Protein AF-A0AAW0C1F7-F1 (afdb_monomer_lite)

Radius of gyration: 27.05 Å; chains: 1; bounding box: 87×42×70 Å

Organism: NCBI:txid2862362

Sequence (459 aa):
MSYSDEPERSELLVVRGTEPFNAEPSAAALVEFNQTPESLLYCRNHSVVRQYPEESYVLTVKCDDSTVLEISASELRAKFAKAEVVAVLQCAGNRRREMGALKPVNGVSWADGVVGNCKWGGVLLCDLLKSSGVSTNDYAQVCFSSNATLCEDDTYYGASIPMNKAMLREEQVLLAYEMNDEMLSADHGGPLRVVVPGYLGARWVKWVDTIILSSAESPNYYQQRDYKVLPPEVDSKAKALPLWSKYPSMTELPLNSVVASVTPILSSESSLCSIHVKGYALPGRASQGNVSAVEVSLDDGAQWIPAEITYQEGRWSWTLWEVSIDDVPLSGTVYARAKDDKGGMQPKEGKWNLRGVAFDAWVRRVLCELNGLPIVFVAPRRMAIARLFHYAFDAVLISTVAAGVRRSSGFTPNSEAISDPTIRSIADRYLGVGESIFDMIQATAVNSTYFKRDTKGPR

Foldseek 3Di:
DDQPPADDAAPQWDFQDVAVTWTFHFQLVQLVDLFGDPNHATFDAQFHFDADDQQPQWAFEAAAPHTLDIDGNVRQVVPADKDKDWFKAAALQACLLVLCVVPNADDRNHYRGNMGTWIFIAHQLLVVVVVSVDDLPVFQKKKWWACVGQGPQGNTQIWIDTSVCSNDVVQVWGFTQDIRNHGDDRSRAPRTWIDGFQWHNSNTGHVTRYIYGHNDIDPDCCQQPHQFFDAPVQADPVSSVVCSNVTHHGTGFAKAKEFRDWAWQDDPPDQWTKIKTKIKIAHTHLVQFAFPWKWKDQPLPPDTDTWDFPDDDPGRGITITMDIGTRHGQWTKMWMKTATPNRDIFACDFHRGRNSGRGHHTYIDISDDPPDDDDDNPDPDPPPPVVVVVVVVVLLVVLLVQLVCCVVPVDHPDLVVPPDPVVSVVVVVSNVSSNVVNVVVVVCQVVDPVHDDDPPDDD

pLDDT: mean 91.0, std 13.78, range [26.59, 98.94]

Secondary structure (DSSP, 8-state):
---TTPPP--TTSEEEEETTEEEE--HHHHTT-SS--GGGSPEE-SS------TTT-EEEEEETTEEEEEEEHHHHHHHS-EEEEEEEEE-TTTTHHHHHTTS--SS----S--EEEEEEEEEEHHHHHHHTT--GGG-SEEEEEE-SS--SSSSSEEEEEEHHHHH-GGG--EEEEEETTEEPPTTTTTT-EEE-TTS-GGGS-BS--EEEEESS---SHHHHTSS----TT--SHHHHTTTGGGSPPP-S---EEEEEEEEEEE-TT-SEEEEEEEEEEE--SGGG-SEEEEEEESSTTSS-EEPEEEEE-TTTS-EEEEEEEEEEESSEEEEEEEEETTS-B--SSPPP-TT-----SPEEEEE---SSS--------TT-HHHHHHHHHHHHHHHHHHHHHHHHHS----GGG---HHHHHHHHHHHHHHHHHHHHHHHHHHT-TT----TT---

Structure (mmCIF, N/CA/C/O backbone):
data_AF-A0AAW0C1F7-F1
#
_entry.id   AF-A0AAW0C1F7-F1
#
loop_
_atom_site.group_PDB
_atom_site.id
_atom_site.type_symbol
_atom_site.label_atom_id
_atom_site.label_alt_id
_atom_site.label_comp_id
_atom_site.label_asym_id
_atom_site.label_entity_id
_atom_site.label_seq_id
_atom_site.pdbx_PDB_ins_code
_atom_site.Cartn_x
_atom_site.Cartn_y
_atom_site.Cartn_z
_atom_site.occupancy
_atom_site.B_iso_or_equiv
_atom_site.auth_seq_id
_atom_site.auth_comp_id
_atom_site.auth_asym_id
_atom_site.auth_atom_id
_atom_site.pdbx_PDB_model_num
ATOM 1 N N . MET A 1 1 ? -5.022 24.206 10.368 1.00 76.81 1 MET A N 1
ATOM 2 C CA . MET A 1 1 ? -4.188 23.096 10.877 1.00 76.81 1 MET A CA 1
ATOM 3 C C . MET A 1 1 ? -2.747 23.569 10.807 1.00 76.81 1 MET A C 1
ATOM 5 O O . MET A 1 1 ? -2.408 24.141 9.782 1.00 76.81 1 MET A O 1
ATOM 9 N N . SER A 1 2 ? -1.950 23.439 11.872 1.00 87.38 2 SER A N 1
ATOM 10 C CA . SER A 1 2 ? -0.507 23.742 11.804 1.00 87.38 2 SER A CA 1
ATOM 11 C C . SER A 1 2 ? 0.267 22.472 11.460 1.00 87.38 2 SER A C 1
ATOM 13 O O . SER A 1 2 ? -0.018 21.442 12.074 1.00 87.38 2 SER A O 1
ATOM 15 N N . TYR A 1 3 ? 1.238 22.570 10.550 1.00 92.75 3 TYR A N 1
ATOM 16 C CA . TYR A 1 3 ? 2.165 21.499 10.149 1.00 92.75 3 TYR A CA 1
ATOM 17 C C . TYR A 1 3 ? 3.579 21.675 10.746 1.00 92.75 3 TYR A C 1
ATOM 19 O O . TYR A 1 3 ? 4.501 20.957 10.386 1.00 92.75 3 TYR A O 1
ATOM 27 N N . SER A 1 4 ? 3.762 22.620 11.678 1.00 89.75 4 SER A N 1
ATOM 28 C CA . SER A 1 4 ? 5.075 22.972 12.250 1.00 89.75 4 SER A CA 1
ATOM 29 C C . SER A 1 4 ? 5.765 21.860 13.044 1.00 89.75 4 SER A C 1
ATOM 31 O O . SER A 1 4 ? 6.985 21.878 13.155 1.00 89.75 4 SER A O 1
ATOM 33 N N . ASP A 1 5 ? 4.996 20.923 13.603 1.00 89.31 5 ASP A N 1
ATOM 34 C CA . ASP A 1 5 ? 5.495 19.898 14.535 1.00 89.31 5 ASP A CA 1
ATOM 35 C C . ASP A 1 5 ? 5.387 18.490 13.934 1.00 89.31 5 ASP A C 1
ATOM 37 O O . ASP A 1 5 ? 5.187 17.503 14.645 1.00 89.31 5 ASP A O 1
ATOM 41 N N . GLU A 1 6 ? 5.422 18.400 12.607 1.00 94.00 6 GLU A N 1
ATOM 42 C CA . GLU A 1 6 ? 5.463 17.111 11.939 1.00 94.00 6 GLU A CA 1
ATOM 43 C C . GLU A 1 6 ? 6.839 16.437 12.095 1.00 94.00 6 GLU A C 1
ATOM 45 O O . GLU A 1 6 ? 7.855 17.129 12.201 1.00 94.00 6 GLU A O 1
ATOM 50 N N . PRO A 1 7 ? 6.898 15.092 12.094 1.00 93.25 7 PRO A N 1
ATOM 51 C CA . PRO A 1 7 ? 8.161 14.371 12.189 1.00 93.25 7 PRO A CA 1
ATOM 52 C C . PRO A 1 7 ? 9.080 14.666 10.996 1.00 93.25 7 PRO A C 1
ATOM 54 O O . PRO A 1 7 ? 8.642 15.096 9.926 1.00 93.25 7 PRO A O 1
ATOM 57 N N . GLU A 1 8 ? 10.369 14.396 11.181 1.00 92.12 8 GLU A N 1
ATOM 58 C CA . GLU A 1 8 ? 11.336 14.334 10.088 1.00 92.12 8 GLU A CA 1
ATOM 59 C C . GLU A 1 8 ? 11.078 13.085 9.231 1.00 92.12 8 GLU A C 1
ATOM 61 O O . GLU A 1 8 ? 10.696 12.035 9.750 1.00 92.12 8 GLU A O 1
ATOM 66 N N . ARG A 1 9 ? 11.268 13.193 7.910 1.00 93.75 9 ARG A N 1
ATOM 67 C CA . ARG A 1 9 ? 11.070 12.085 6.964 1.00 93.75 9 ARG A CA 1
ATOM 68 C C . ARG A 1 9 ? 12.336 11.816 6.185 1.00 93.75 9 ARG A C 1
ATOM 70 O O . ARG A 1 9 ? 13.164 12.702 6.003 1.00 93.75 9 ARG A O 1
ATOM 77 N N . SER A 1 10 ? 12.448 10.590 5.685 1.00 94.44 10 SER A N 1
ATOM 78 C CA . SER A 1 10 ? 13.596 10.178 4.891 1.00 94.44 10 SER A CA 1
ATOM 79 C C . SER A 1 10 ? 13.773 11.036 3.636 1.00 94.44 10 SER A C 1
ATOM 81 O O . SER A 1 10 ? 12.843 11.217 2.849 1.00 94.44 10 SER A O 1
ATOM 83 N N . GLU A 1 11 ? 15.010 11.468 3.401 1.00 95.56 11 GLU A N 1
ATOM 84 C CA . GLU A 1 11 ? 15.438 12.137 2.167 1.00 95.56 11 GLU A CA 1
ATOM 85 C C . GLU A 1 11 ? 15.406 11.211 0.936 1.00 95.56 11 GLU A C 1
ATOM 87 O O . GLU A 1 11 ? 15.531 11.673 -0.197 1.00 95.56 11 GLU A O 1
ATOM 92 N N . LEU A 1 12 ? 15.220 9.899 1.136 1.00 95.38 12 LEU A N 1
ATOM 93 C CA . LEU A 1 12 ? 15.084 8.915 0.057 1.00 95.38 12 LEU A CA 1
ATOM 94 C C . LEU A 1 12 ? 13.709 8.972 -0.630 1.00 95.38 12 LEU A C 1
ATOM 96 O O . LEU A 1 12 ? 13.516 8.349 -1.679 1.00 95.38 12 LEU A O 1
ATOM 100 N N . LEU A 1 13 ? 12.751 9.699 -0.049 1.00 97.44 13 LEU A N 1
ATOM 101 C CA . LEU A 1 13 ? 11.408 9.847 -0.591 1.00 97.44 13 LEU A CA 1
ATOM 102 C C . LEU A 1 13 ? 11.311 11.052 -1.534 1.00 97.44 13 LEU A C 1
ATOM 104 O O . LEU A 1 13 ? 11.733 12.168 -1.239 1.00 97.44 13 LEU A O 1
ATOM 108 N N . VAL A 1 14 ? 10.645 10.844 -2.665 1.00 97.81 14 VAL A N 1
ATOM 109 C CA . VAL A 1 14 ? 10.250 11.899 -3.594 1.00 97.81 14 VAL A CA 1
ATOM 110 C C . VAL A 1 14 ? 8.957 12.535 -3.094 1.00 97.81 14 VAL A C 1
ATOM 112 O O . VAL A 1 14 ? 7.878 11.940 -3.166 1.00 97.81 14 VAL A O 1
ATOM 115 N N . VAL A 1 15 ? 9.056 13.773 -2.611 1.00 98.12 15 VAL A N 1
ATOM 116 C CA . VAL A 1 15 ? 7.904 14.539 -2.120 1.00 98.12 15 VAL A CA 1
ATOM 117 C C . VAL A 1 15 ? 6.951 14.885 -3.270 1.00 98.12 15 VAL A C 1
ATOM 119 O O . VAL A 1 15 ? 7.345 15.430 -4.303 1.00 98.12 15 VAL A O 1
ATOM 122 N N . ARG A 1 16 ? 5.668 14.562 -3.087 1.00 97.69 16 ARG A N 1
ATOM 123 C CA . ARG A 1 16 ? 4.555 14.843 -4.012 1.00 97.69 16 ARG A CA 1
ATOM 124 C C . ARG A 1 16 ? 3.556 15.864 -3.472 1.00 97.69 16 ARG A C 1
ATOM 126 O O . ARG A 1 16 ? 2.816 16.450 -4.258 1.00 97.69 16 ARG A O 1
ATOM 133 N N . GLY A 1 17 ? 3.533 16.068 -2.160 1.00 96.50 17 GLY A N 1
ATOM 134 C CA . GLY A 1 17 ? 2.766 17.097 -1.466 1.00 96.50 17 GLY A CA 1
ATOM 135 C C . GLY A 1 17 ? 3.374 17.349 -0.090 1.00 96.50 17 GLY A C 1
ATOM 136 O O . GLY A 1 17 ? 3.896 16.421 0.521 1.00 96.50 17 GLY A O 1
ATOM 137 N N . THR A 1 18 ? 3.354 18.595 0.370 1.00 94.12 18 THR A N 1
ATOM 138 C CA . THR A 1 18 ? 3.960 18.995 1.651 1.00 94.12 18 THR A CA 1
ATOM 139 C C . THR A 1 18 ? 2.926 19.154 2.756 1.00 94.12 18 THR A C 1
ATOM 141 O O . THR A 1 18 ? 3.176 18.737 3.877 1.00 94.12 18 THR A O 1
ATOM 144 N N . GLU A 1 19 ? 1.751 19.702 2.443 1.00 94.69 19 GLU A N 1
ATOM 145 C CA . GLU A 1 19 ? 0.693 19.989 3.416 1.00 94.69 19 GLU A CA 1
ATOM 146 C C . GLU A 1 19 ? -0.677 19.597 2.836 1.00 94.69 19 GLU A C 1
ATOM 148 O O . GLU A 1 19 ? -1.293 20.394 2.125 1.00 94.69 19 GLU A O 1
ATOM 153 N N . PRO A 1 20 ? -1.160 18.369 3.093 1.00 96.38 20 PRO A N 1
ATOM 154 C CA . PRO A 1 20 ? -0.535 17.328 3.916 1.00 96.38 20 PRO A CA 1
ATOM 155 C C . PRO A 1 20 ? 0.646 16.616 3.233 1.00 96.38 20 PRO A C 1
ATOM 157 O O . PRO A 1 20 ? 0.714 16.515 2.001 1.00 96.38 20 PRO A O 1
ATOM 160 N N . PHE A 1 21 ? 1.560 16.068 4.041 1.00 97.75 21 PHE A N 1
ATOM 161 C CA . PHE A 1 21 ? 2.765 15.399 3.549 1.00 97.75 21 PHE A CA 1
ATOM 162 C C . PHE A 1 21 ? 2.431 14.110 2.785 1.00 97.75 21 PHE A C 1
ATOM 164 O O . PHE A 1 21 ? 1.789 13.195 3.304 1.00 97.75 21 PHE A O 1
ATOM 171 N N . ASN A 1 22 ? 2.871 14.025 1.536 1.00 98.62 22 ASN A N 1
ATOM 172 C CA . ASN A 1 22 ? 2.658 12.895 0.644 1.00 98.62 22 ASN A CA 1
ATOM 173 C C . ASN A 1 22 ? 3.946 12.658 -0.151 1.00 98.62 22 ASN A C 1
ATOM 175 O O . ASN A 1 22 ? 4.386 13.551 -0.874 1.00 98.62 22 ASN A O 1
ATOM 179 N N . ALA A 1 23 ? 4.548 11.476 -0.043 1.00 98.62 23 ALA A N 1
ATOM 180 C CA . ALA A 1 23 ? 5.824 11.157 -0.681 1.00 98.62 23 ALA A CA 1
ATOM 181 C C . ALA A 1 23 ? 5.926 9.663 -1.022 1.00 98.62 23 ALA A C 1
ATOM 183 O O . ALA A 1 23 ? 5.250 8.840 -0.409 1.00 98.62 23 ALA A O 1
ATOM 184 N N . GLU A 1 24 ? 6.747 9.315 -2.009 1.00 98.62 24 GLU A N 1
ATOM 185 C CA . GLU A 1 24 ? 6.981 7.930 -2.443 1.00 98.62 24 GLU A CA 1
ATOM 186 C C . GLU A 1 24 ? 8.477 7.687 -2.698 1.00 98.62 24 GLU A C 1
ATOM 188 O O . GLU A 1 24 ? 9.155 8.603 -3.165 1.00 98.62 24 GLU A O 1
ATOM 193 N N . PRO A 1 25 ? 9.021 6.489 -2.440 1.00 98.25 25 PRO A N 1
ATOM 194 C CA . PRO A 1 25 ? 10.351 6.109 -2.919 1.00 98.25 25 PRO A CA 1
ATOM 195 C C . PRO A 1 25 ? 10.357 5.930 -4.448 1.00 98.25 25 PRO A C 1
ATOM 197 O O . PRO A 1 25 ? 9.314 5.894 -5.104 1.00 98.25 25 PRO A O 1
ATOM 200 N N . SER A 1 26 ? 11.538 5.722 -5.032 1.00 96.88 26 SER A N 1
ATOM 201 C CA . SER A 1 26 ? 11.605 5.147 -6.382 1.00 96.88 26 SER A CA 1
ATOM 202 C C . SER A 1 26 ? 11.252 3.654 -6.355 1.00 96.88 26 SER A C 1
ATOM 204 O O . SER A 1 26 ? 11.674 2.935 -5.447 1.00 96.88 26 SER A O 1
ATOM 206 N N . ALA A 1 27 ? 10.544 3.157 -7.376 1.00 96.50 27 ALA A N 1
ATOM 207 C CA . ALA A 1 27 ? 10.296 1.720 -7.510 1.00 96.50 27 ALA A CA 1
ATOM 208 C C . ALA A 1 27 ? 11.603 0.912 -7.581 1.00 96.50 27 ALA A C 1
ATOM 210 O O . ALA A 1 27 ? 11.673 -0.181 -7.028 1.00 96.50 27 ALA A O 1
ATOM 211 N N . ALA A 1 28 ? 12.652 1.468 -8.201 1.00 95.88 28 ALA A N 1
ATOM 212 C CA . ALA A 1 28 ? 13.978 0.854 -8.255 1.00 95.88 28 ALA A CA 1
ATOM 213 C C . ALA A 1 28 ? 14.562 0.588 -6.857 1.00 95.88 28 ALA A C 1
ATOM 215 O O . ALA A 1 28 ? 15.125 -0.473 -6.640 1.00 95.88 28 ALA A O 1
ATOM 216 N N . ALA A 1 29 ? 14.394 1.511 -5.903 1.00 95.62 29 ALA A N 1
ATOM 217 C CA . ALA A 1 29 ? 14.843 1.305 -4.526 1.00 95.62 29 ALA A CA 1
ATOM 218 C C . ALA A 1 29 ? 13.978 0.279 -3.772 1.00 95.62 29 ALA A C 1
ATOM 220 O O . ALA A 1 29 ? 14.499 -0.478 -2.958 1.00 95.62 29 ALA A O 1
ATOM 221 N N . LEU A 1 30 ? 12.666 0.236 -4.045 1.00 95.50 30 LEU A N 1
ATOM 222 C CA . LEU A 1 30 ? 11.743 -0.706 -3.400 1.00 95.50 30 LEU A CA 1
ATOM 223 C C . LEU A 1 30 ? 12.107 -2.168 -3.683 1.00 95.50 30 LEU A C 1
ATOM 225 O O . LEU A 1 30 ? 12.111 -2.981 -2.764 1.00 95.50 30 LEU A O 1
ATOM 229 N N . VAL A 1 31 ? 12.425 -2.495 -4.939 1.00 97.12 31 VAL A N 1
ATOM 230 C CA . VAL A 1 31 ? 12.672 -3.880 -5.389 1.00 97.12 31 VAL A CA 1
ATOM 231 C C . VAL A 1 31 ? 14.043 -4.438 -4.983 1.00 97.12 31 VAL A C 1
ATOM 233 O O . VAL A 1 31 ? 14.417 -5.538 -5.394 1.00 97.12 31 VAL A O 1
ATOM 236 N N . GLU A 1 32 ? 14.809 -3.697 -4.182 1.00 97.06 32 GLU A N 1
ATOM 237 C CA . GLU A 1 32 ? 16.040 -4.186 -3.550 1.00 97.06 32 GLU A CA 1
ATOM 238 C C . GLU A 1 32 ? 15.779 -4.903 -2.218 1.00 97.06 32 GLU A C 1
ATOM 240 O O . GLU A 1 32 ? 16.686 -5.525 -1.667 1.00 97.06 32 GLU A O 1
ATOM 245 N N . PHE A 1 33 ? 14.547 -4.852 -1.702 1.00 97.62 33 PHE A N 1
ATOM 246 C CA . PHE A 1 33 ? 14.200 -5.424 -0.407 1.00 97.62 33 PHE A CA 1
ATOM 247 C C . PHE A 1 33 ? 12.938 -6.274 -0.499 1.00 97.62 33 PHE A C 1
ATOM 249 O O . PHE A 1 33 ? 11.924 -5.825 -1.016 1.00 97.62 33 PHE A O 1
ATOM 256 N N . ASN A 1 34 ? 12.959 -7.473 0.084 1.00 98.00 34 ASN A N 1
ATOM 257 C CA . ASN A 1 34 ? 11.762 -8.315 0.206 1.00 98.00 34 ASN A CA 1
ATOM 258 C C . ASN A 1 34 ? 10.692 -7.654 1.088 1.00 98.00 34 ASN A C 1
ATOM 260 O O . ASN A 1 34 ? 9.499 -7.696 0.779 1.00 98.00 34 ASN A O 1
ATOM 264 N N . GLN A 1 35 ? 11.139 -7.030 2.180 1.00 97.50 35 GLN A N 1
ATOM 265 C CA . GLN A 1 35 ? 10.328 -6.211 3.073 1.00 97.50 35 GLN A CA 1
ATOM 266 C C . GLN A 1 35 ? 10.822 -4.768 2.992 1.00 97.50 35 GLN A C 1
ATOM 268 O O . GLN A 1 35 ? 12.003 -4.504 3.201 1.00 97.50 35 GLN A O 1
ATOM 273 N N . THR A 1 36 ? 9.928 -3.843 2.661 1.00 98.50 36 THR A N 1
ATOM 274 C CA . THR A 1 36 ? 10.225 -2.424 2.487 1.00 98.50 36 THR A CA 1
ATOM 275 C C . THR A 1 36 ? 10.705 -1.819 3.809 1.00 98.50 36 THR A C 1
ATOM 277 O O . THR A 1 36 ? 9.942 -1.850 4.781 1.00 98.50 36 THR A O 1
ATOM 280 N N . PRO A 1 37 ? 11.928 -1.258 3.867 1.00 98.12 37 PRO A N 1
ATOM 281 C CA . PRO A 1 37 ? 12.401 -0.515 5.032 1.00 98.12 37 PRO A CA 1
ATOM 282 C C . PRO A 1 37 ? 11.527 0.713 5.310 1.00 98.12 37 PRO A C 1
ATOM 284 O O . PRO A 1 37 ? 11.023 1.327 4.372 1.00 98.12 37 PRO A O 1
ATOM 287 N N . GLU A 1 38 ? 11.423 1.117 6.579 1.00 96.62 38 GLU A N 1
ATOM 288 C CA . GLU A 1 38 ? 10.693 2.323 7.022 1.00 96.62 38 GLU A CA 1
ATOM 289 C C . GLU A 1 38 ? 11.056 3.561 6.187 1.00 96.62 38 GLU A C 1
ATOM 291 O O . GLU A 1 38 ? 10.189 4.261 5.675 1.00 96.62 38 GLU A O 1
ATOM 296 N N . SER A 1 39 ? 12.354 3.788 5.963 1.00 97.25 39 SER A N 1
ATOM 297 C CA . SER A 1 39 ? 12.868 4.936 5.204 1.00 97.25 39 SER A CA 1
ATOM 298 C C . SER A 1 39 ? 12.447 4.963 3.730 1.00 97.25 39 SER A C 1
ATOM 300 O O . SER A 1 39 ? 12.584 5.993 3.072 1.00 97.25 39 SER A O 1
ATOM 302 N N . LEU A 1 40 ? 11.944 3.845 3.205 1.00 97.75 40 LEU A N 1
ATOM 303 C CA . LEU A 1 40 ? 11.449 3.707 1.841 1.00 97.75 40 LEU A CA 1
ATOM 304 C C . LEU A 1 40 ? 9.938 3.466 1.789 1.00 97.75 40 LEU A C 1
ATOM 306 O O . LEU A 1 40 ? 9.402 3.331 0.693 1.00 97.75 40 LEU A O 1
ATOM 310 N N . LEU A 1 41 ? 9.219 3.413 2.913 1.00 98.38 41 LEU A N 1
ATOM 311 C CA . LEU A 1 41 ? 7.771 3.257 2.865 1.00 98.38 41 LEU A CA 1
ATOM 312 C C . LEU A 1 41 ? 7.109 4.589 2.487 1.00 98.38 41 LEU A C 1
ATOM 314 O O . LEU A 1 41 ? 7.413 5.650 3.026 1.00 98.38 41 LEU A O 1
ATOM 318 N N . TYR A 1 42 ? 6.192 4.547 1.521 1.00 98.69 42 TYR A N 1
ATOM 319 C CA . TYR A 1 42 ? 5.527 5.755 1.047 1.00 98.69 42 TYR A CA 1
ATOM 320 C C . TYR A 1 42 ? 4.640 6.388 2.134 1.00 98.69 42 TYR A C 1
ATOM 322 O O . TYR A 1 42 ? 3.941 5.707 2.892 1.00 98.69 42 TYR A O 1
ATOM 330 N N . CYS A 1 43 ? 4.573 7.718 2.136 1.00 98.50 43 CYS A N 1
ATOM 331 C CA . CYS A 1 43 ? 3.682 8.478 3.004 1.00 98.50 43 CYS A CA 1
ATOM 332 C C . CYS A 1 43 ? 2.471 8.958 2.204 1.00 98.50 43 CYS A C 1
ATOM 334 O O . CYS A 1 43 ? 2.610 9.697 1.230 1.00 98.50 43 CYS A O 1
ATOM 336 N N . ARG A 1 44 ? 1.262 8.584 2.639 1.00 98.44 44 ARG A N 1
ATOM 337 C CA . ARG A 1 44 ? 0.008 9.202 2.182 1.00 98.44 44 ARG A CA 1
ATOM 338 C C . ARG A 1 44 ? -0.767 9.723 3.382 1.00 98.44 44 ARG A C 1
ATOM 340 O O . ARG A 1 44 ? -1.308 8.927 4.151 1.00 98.44 44 ARG A O 1
ATOM 347 N N . ASN A 1 45 ? -0.868 11.044 3.496 1.00 98.12 45 ASN A N 1
ATOM 348 C CA . ASN A 1 45 ? -1.597 11.735 4.560 1.00 98.12 45 ASN A CA 1
ATOM 349 C C . ASN A 1 45 ? -2.670 12.655 3.965 1.00 98.12 45 ASN A C 1
ATOM 351 O O . ASN A 1 45 ? -2.411 13.304 2.955 1.00 98.12 45 ASN A O 1
ATOM 355 N N . HIS A 1 46 ? -3.858 12.700 4.578 1.00 97.38 46 HIS A N 1
ATOM 356 C CA . HIS A 1 46 ? -4.911 13.697 4.287 1.00 97.38 46 HIS A CA 1
ATOM 357 C C . HIS A 1 46 ? -5.009 14.763 5.391 1.00 97.38 46 HIS A C 1
ATOM 359 O O . HIS A 1 46 ? -5.957 15.542 5.430 1.00 97.38 46 HIS A O 1
ATOM 365 N N . SER A 1 47 ? -4.078 14.738 6.337 1.00 95.38 47 SER A N 1
ATOM 366 C CA . SER A 1 47 ? -4.046 15.580 7.524 1.00 95.38 47 SER A CA 1
ATOM 367 C C . SER A 1 47 ? -2.601 15.749 7.990 1.00 95.38 47 SER A C 1
ATOM 369 O O . SER A 1 47 ? -1.684 15.145 7.426 1.00 95.38 47 SER A O 1
ATOM 371 N N . VAL A 1 48 ? -2.407 16.581 9.012 1.00 96.38 48 VAL A N 1
ATOM 372 C CA . VAL A 1 48 ? -1.124 16.705 9.711 1.00 96.38 48 VAL A CA 1
ATOM 373 C C . VAL A 1 48 ? -0.773 15.417 10.458 1.00 96.38 48 VAL A C 1
ATOM 375 O O . VAL A 1 48 ? -1.635 14.780 11.060 1.00 96.38 48 VAL A O 1
ATOM 378 N N . VAL A 1 49 ? 0.507 15.065 10.466 1.00 96.62 49 VAL A N 1
ATOM 379 C CA . VAL A 1 49 ? 1.057 13.942 11.229 1.00 96.62 49 VAL A CA 1
ATOM 380 C C . VAL A 1 49 ? 1.447 14.400 12.629 1.00 96.62 49 VAL A C 1
ATOM 382 O O . VAL A 1 49 ? 2.102 15.425 12.809 1.00 96.62 49 VAL A O 1
ATOM 385 N N . ARG A 1 50 ? 1.056 13.625 13.640 1.00 94.69 50 ARG A N 1
ATOM 386 C CA . ARG A 1 50 ? 1.374 13.874 15.049 1.00 94.69 50 ARG A CA 1
ATOM 387 C C . ARG A 1 50 ? 1.871 12.592 15.700 1.00 94.69 50 ARG A C 1
ATOM 389 O O . ARG A 1 50 ? 1.543 11.493 15.257 1.00 94.69 50 ARG A O 1
ATOM 396 N N . GLN A 1 51 ? 2.645 12.752 16.765 1.00 94.06 51 GLN A N 1
ATOM 397 C CA . GLN A 1 51 ? 3.071 11.650 17.614 1.00 94.06 51 GLN A CA 1
ATOM 398 C C . GLN A 1 51 ? 2.146 11.559 18.829 1.00 94.06 51 GLN A C 1
ATOM 400 O O . GLN A 1 51 ? 1.891 12.567 19.490 1.00 94.06 51 GLN A O 1
ATOM 405 N N . TYR A 1 52 ? 1.659 10.355 19.123 1.00 94.25 52 TYR A N 1
ATOM 406 C CA . TYR A 1 52 ? 0.760 10.104 20.246 1.00 94.25 52 TYR A CA 1
ATOM 407 C C . TYR A 1 52 ? 1.383 9.075 21.203 1.00 94.25 52 TYR A C 1
ATOM 409 O O . TYR A 1 52 ? 1.826 8.025 20.732 1.00 94.25 52 TYR A O 1
ATOM 417 N N . PRO A 1 53 ? 1.434 9.346 22.521 1.00 92.69 53 PRO A N 1
ATOM 418 C CA . PRO A 1 53 ? 1.891 8.370 23.510 1.00 92.69 53 PRO A CA 1
ATOM 419 C C . PRO A 1 53 ? 0.949 7.166 23.588 1.00 92.69 53 PRO A C 1
ATOM 421 O O . PRO A 1 53 ? -0.269 7.329 23.591 1.00 92.69 53 PRO A O 1
ATOM 424 N N . GLU A 1 54 ? 1.503 5.959 23.683 1.00 88.56 54 GLU A N 1
ATOM 425 C CA . GLU A 1 54 ? 0.728 4.712 23.681 1.00 88.56 54 GLU A CA 1
ATOM 426 C C . GLU A 1 54 ? -0.187 4.593 24.914 1.00 88.56 54 GLU A C 1
ATOM 428 O O . GLU A 1 54 ? -1.298 4.074 24.830 1.00 88.56 54 GLU A O 1
ATOM 433 N N . GLU A 1 55 ? 0.254 5.112 26.059 1.00 89.38 55 GLU A N 1
ATOM 434 C CA . GLU A 1 55 ? -0.449 5.010 27.338 1.00 89.38 55 GLU A CA 1
ATOM 435 C C . GLU A 1 55 ? -1.708 5.877 27.401 1.00 89.38 55 GLU A C 1
ATOM 437 O O . GLU A 1 55 ? -2.655 5.527 28.103 1.00 89.38 55 GLU A O 1
ATOM 442 N N . SER A 1 56 ? -1.727 7.007 26.688 1.00 92.81 56 SER A N 1
ATOM 443 C CA . SER A 1 56 ? -2.867 7.931 26.656 1.00 92.81 56 SER A CA 1
ATOM 444 C C . SER A 1 56 ? -3.745 7.765 25.418 1.00 92.81 56 SER A C 1
ATOM 446 O O . SER A 1 56 ? -4.806 8.387 25.336 1.00 92.81 56 SER A O 1
ATOM 448 N N . TYR A 1 57 ? -3.327 6.938 24.458 1.00 97.19 57 TYR A N 1
ATOM 449 C CA . TYR A 1 57 ? -4.070 6.707 23.230 1.00 97.19 57 TYR A CA 1
ATOM 450 C C . TYR A 1 57 ? -5.132 5.623 23.429 1.00 97.19 57 TYR A C 1
ATOM 452 O O . TYR A 1 57 ? -4.807 4.448 23.599 1.00 97.19 57 TYR A O 1
ATOM 460 N N . VAL A 1 58 ? -6.404 6.022 23.418 1.00 97.81 58 VAL A N 1
ATOM 461 C CA . VAL A 1 58 ? -7.548 5.146 23.705 1.00 97.81 58 VAL A CA 1
ATOM 462 C C . VAL A 1 58 ? -8.274 4.764 22.421 1.00 97.81 58 VAL A C 1
ATOM 464 O O . VAL A 1 58 ? -8.669 5.626 21.638 1.00 97.81 58 VAL A O 1
ATOM 467 N N . LEU A 1 59 ? -8.493 3.463 22.245 1.00 98.25 59 LEU A N 1
ATOM 468 C CA . LEU A 1 59 ? -9.384 2.897 21.246 1.00 98.25 59 LEU A CA 1
ATOM 469 C C . LEU A 1 59 ? -10.771 2.676 21.859 1.00 98.25 59 LEU A C 1
ATOM 471 O O . LEU A 1 59 ? -10.916 1.969 22.856 1.00 98.25 59 LEU A O 1
ATOM 475 N N . THR A 1 60 ? -11.797 3.220 21.213 1.00 98.12 60 THR A N 1
ATOM 476 C CA . THR A 1 60 ? -13.205 3.032 21.573 1.00 98.12 60 THR A CA 1
ATOM 477 C C . THR A 1 60 ? -13.883 2.109 20.567 1.00 98.12 60 THR A C 1
ATOM 479 O O . THR A 1 60 ? -13.863 2.375 19.367 1.00 98.12 60 THR A O 1
ATOM 482 N N . VAL A 1 61 ? -14.542 1.050 21.029 1.00 97.75 61 VAL A N 1
ATOM 483 C CA . VAL A 1 61 ? -15.426 0.218 20.203 1.00 97.75 61 VAL A CA 1
ATOM 484 C C . VAL A 1 61 ? -16.871 0.551 20.540 1.00 97.75 61 VAL A C 1
ATOM 486 O O . VAL A 1 61 ? -17.271 0.539 21.707 1.00 97.75 61 VAL A O 1
ATOM 489 N N . LYS A 1 62 ? -17.660 0.831 19.506 1.00 97.12 62 LYS A N 1
ATOM 490 C CA . LYS A 1 62 ? -19.069 1.194 19.589 1.00 97.12 62 LYS A CA 1
ATOM 491 C C . LYS A 1 62 ? -19.936 0.250 18.774 1.00 97.12 62 LYS A C 1
ATOM 493 O O . LYS A 1 62 ? -19.514 -0.286 17.750 1.00 97.12 62 LYS A O 1
ATOM 498 N N . CYS A 1 63 ? -21.163 0.095 19.236 1.00 93.19 63 CYS A N 1
ATOM 499 C CA . CYS A 1 63 ? -22.256 -0.551 18.529 1.00 93.19 63 CYS A CA 1
ATOM 500 C C . CYS A 1 63 ? -23.303 0.521 18.292 1.00 93.19 63 CYS A C 1
ATOM 502 O O . CYS A 1 63 ? -23.902 1.017 19.251 1.00 93.19 63 CYS A O 1
ATOM 504 N N . ASP A 1 64 ? -23.415 0.950 17.036 1.00 83.94 64 ASP A N 1
ATOM 505 C CA . ASP A 1 64 ? -24.072 2.208 16.693 1.00 83.94 64 ASP A CA 1
ATOM 506 C C . ASP A 1 64 ? -23.517 3.355 17.570 1.00 83.94 64 ASP A C 1
ATOM 508 O O . ASP A 1 64 ? -22.313 3.626 17.543 1.00 83.94 64 ASP A O 1
ATOM 512 N N . ASP A 1 65 ? -24.354 3.981 18.400 1.00 87.75 65 ASP A N 1
ATOM 513 C CA . ASP A 1 65 ? -23.958 5.100 19.265 1.00 87.75 65 ASP A CA 1
ATOM 514 C C . ASP A 1 65 ? -23.498 4.682 20.676 1.00 87.75 65 ASP A C 1
ATOM 516 O O . ASP A 1 65 ? -23.061 5.524 21.462 1.00 87.75 65 ASP A O 1
ATOM 520 N N . SER A 1 66 ? -23.572 3.391 21.020 1.00 92.94 66 SER A N 1
ATOM 521 C CA . SER A 1 66 ? -23.252 2.894 22.366 1.00 92.94 66 SER A CA 1
ATOM 522 C C . SER A 1 66 ? -21.822 2.367 22.459 1.00 92.94 66 SER A C 1
ATOM 524 O O . SER A 1 66 ? -21.449 1.441 21.740 1.00 92.94 66 SER A O 1
ATOM 526 N N . THR A 1 67 ? -21.025 2.909 23.380 1.00 96.38 67 THR A N 1
ATOM 527 C CA . THR A 1 67 ? -19.684 2.393 23.694 1.00 96.38 67 THR A CA 1
ATOM 528 C C . THR A 1 67 ? -19.778 1.047 24.411 1.00 96.38 67 THR A C 1
ATOM 530 O O . THR A 1 67 ? -20.459 0.927 25.427 1.00 96.38 67 THR A O 1
ATOM 533 N N . VAL A 1 68 ? -19.070 0.043 23.890 1.00 95.88 68 VAL A N 1
ATOM 534 C CA . VAL A 1 68 ? -19.036 -1.328 24.435 1.00 95.88 68 VAL A CA 1
ATOM 535 C C . VAL A 1 68 ? -17.656 -1.733 24.949 1.00 95.88 68 VAL A C 1
ATOM 537 O O . VAL A 1 68 ? -17.542 -2.663 25.742 1.00 95.88 68 VAL A O 1
ATOM 540 N N . LEU A 1 69 ? -16.603 -1.042 24.511 1.00 96.31 69 LEU A N 1
ATOM 541 C CA . LEU A 1 69 ? -15.239 -1.243 24.984 1.00 96.31 69 LEU A CA 1
ATOM 542 C C . LEU A 1 69 ? -14.454 0.060 24.836 1.00 96.31 69 LEU A C 1
ATOM 544 O O . LEU A 1 69 ? -14.508 0.696 23.788 1.00 96.31 69 LEU A O 1
ATOM 548 N N . GLU A 1 70 ? -13.681 0.402 25.855 1.00 96.94 70 GLU A N 1
ATOM 549 C CA . GLU A 1 70 ? -12.596 1.378 25.782 1.00 96.94 70 GLU A CA 1
ATOM 550 C C . GLU A 1 70 ? -11.332 0.684 26.279 1.00 96.94 70 GLU A C 1
ATOM 552 O O . GLU A 1 70 ? -11.373 -0.044 27.274 1.00 96.94 70 GLU A O 1
ATOM 557 N N . ILE A 1 71 ? -10.233 0.840 25.548 1.00 97.00 71 ILE A N 1
ATOM 558 C CA . ILE A 1 71 ? -8.958 0.200 25.871 1.00 97.00 71 ILE A CA 1
ATOM 559 C C . ILE A 1 71 ? -7.810 1.072 25.372 1.00 97.00 71 ILE A C 1
ATOM 561 O O . ILE A 1 71 ? -7.863 1.574 24.248 1.00 97.00 71 ILE A O 1
ATOM 565 N N . SER A 1 72 ? -6.773 1.276 26.185 1.00 97.44 72 SER A N 1
ATOM 566 C CA . SER A 1 72 ? -5.581 1.982 25.701 1.00 97.44 72 SER A CA 1
ATOM 567 C C . SER A 1 72 ? -4.787 1.115 24.717 1.00 97.44 72 SER A C 1
ATOM 569 O O . SER A 1 72 ? -4.887 -0.115 24.727 1.00 97.44 72 SER A O 1
ATOM 571 N N . ALA A 1 73 ? -3.961 1.730 23.869 1.00 96.94 73 ALA A N 1
ATOM 572 C CA . ALA A 1 73 ? -3.074 0.981 22.978 1.00 96.94 73 ALA A CA 1
ATOM 573 C C . ALA A 1 73 ? -2.115 0.063 23.770 1.00 96.94 73 ALA A C 1
ATOM 575 O O . ALA A 1 73 ? -1.908 -1.090 23.383 1.00 96.94 73 ALA A O 1
ATOM 576 N N . SER A 1 74 ? -1.633 0.522 24.933 1.00 97.06 74 SER A N 1
ATOM 577 C CA . SER A 1 74 ? -0.745 -0.259 25.802 1.00 97.06 74 SER A CA 1
ATOM 578 C C . SER A 1 74 ? -1.442 -1.456 26.449 1.00 97.06 74 SER A C 1
ATOM 580 O O . SER A 1 74 ? -0.885 -2.557 26.485 1.00 97.06 74 SER A O 1
ATOM 582 N N . GLU A 1 75 ? -2.682 -1.283 26.909 1.00 97.06 75 GLU A N 1
ATOM 583 C CA . GLU A 1 75 ? -3.510 -2.370 27.434 1.00 97.06 75 GLU A CA 1
ATOM 584 C C . GLU A 1 75 ? -3.883 -3.370 26.338 1.00 97.06 75 GLU A C 1
ATOM 586 O O . GLU A 1 75 ? -3.857 -4.577 26.576 1.00 97.06 75 GLU A O 1
ATOM 591 N N . LEU A 1 76 ? -4.187 -2.893 25.128 1.00 97.31 76 LEU A N 1
ATOM 592 C CA . LEU A 1 76 ? -4.489 -3.737 23.974 1.00 97.31 76 LEU A CA 1
ATOM 593 C C . LEU A 1 76 ? -3.300 -4.643 23.627 1.00 97.31 76 LEU A C 1
ATOM 595 O O . LEU A 1 76 ? -3.483 -5.853 23.479 1.00 97.31 76 LEU A O 1
ATOM 599 N N . ARG A 1 77 ? -2.079 -4.097 23.591 1.00 96.50 77 ARG A N 1
ATOM 600 C CA . ARG A 1 77 ? -0.855 -4.885 23.379 1.00 96.50 77 ARG A CA 1
ATOM 601 C C . ARG A 1 77 ? -0.603 -5.895 24.502 1.00 96.50 77 ARG A C 1
ATOM 603 O O . ARG A 1 77 ? -0.164 -7.007 24.230 1.00 96.50 77 ARG A O 1
ATOM 610 N N . ALA A 1 78 ? -0.867 -5.528 25.756 1.00 97.00 78 ALA A N 1
ATOM 611 C CA . ALA A 1 78 ? -0.624 -6.404 26.903 1.00 97.00 78 ALA A CA 1
ATOM 612 C C . ALA A 1 78 ? -1.666 -7.530 27.048 1.00 97.00 78 ALA A C 1
ATOM 614 O O . ALA A 1 78 ? -1.342 -8.617 27.529 1.00 97.00 78 ALA A O 1
ATOM 615 N N . LYS A 1 79 ? -2.926 -7.271 26.676 1.00 97.19 79 LYS A N 1
ATOM 616 C CA . LYS A 1 79 ? -4.066 -8.161 26.944 1.00 97.19 79 LYS A CA 1
ATOM 617 C C . LYS A 1 79 ? -4.280 -9.230 25.874 1.00 97.19 79 LYS A C 1
ATOM 619 O O . LYS A 1 79 ? -4.777 -10.310 26.192 1.00 97.19 79 LYS A O 1
ATOM 624 N N . PHE A 1 80 ? -3.966 -8.934 24.616 1.00 98.25 80 PHE A N 1
ATOM 625 C CA . PHE A 1 80 ? -4.267 -9.817 23.491 1.00 98.25 80 PHE A CA 1
ATOM 626 C C . PHE A 1 80 ? -3.008 -10.476 22.934 1.00 98.25 80 PHE A C 1
ATOM 628 O O . PHE A 1 80 ? -1.918 -9.914 22.964 1.00 98.25 80 PHE A O 1
ATOM 635 N N . ALA A 1 81 ? -3.165 -11.682 22.389 1.00 98.06 81 ALA A N 1
ATOM 636 C CA . ALA A 1 81 ? -2.069 -12.361 21.713 1.00 98.06 81 ALA A CA 1
ATOM 637 C C . ALA A 1 81 ? -1.674 -11.606 20.434 1.00 98.06 81 ALA A C 1
ATOM 639 O O . ALA A 1 81 ? -2.532 -11.300 19.601 1.00 98.06 81 ALA A O 1
ATOM 640 N N . LYS A 1 82 ? -0.369 -11.362 20.268 1.00 98.56 82 LYS A N 1
ATOM 641 C CA . LYS A 1 82 ? 0.195 -10.805 19.037 1.00 98.56 82 LYS A CA 1
ATOM 642 C C . LYS A 1 82 ? -0.018 -11.783 17.880 1.00 98.56 82 LYS A C 1
ATOM 644 O O . LYS A 1 82 ? 0.300 -12.967 17.984 1.00 98.56 82 LYS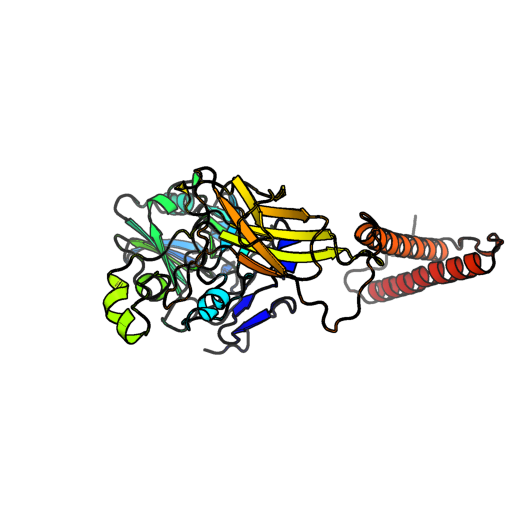 A O 1
ATOM 649 N N . ALA A 1 83 ? -0.519 -11.264 16.771 1.00 98.62 83 ALA A N 1
ATOM 650 C CA . ALA A 1 83 ? -0.540 -11.910 15.473 1.00 98.62 83 ALA A CA 1
ATOM 651 C C . ALA A 1 83 ? 0.329 -11.117 14.495 1.00 98.62 83 ALA A C 1
ATOM 653 O O . ALA A 1 83 ? 0.506 -9.905 14.637 1.00 98.62 83 ALA A O 1
ATOM 654 N N . GLU A 1 84 ? 0.855 -11.814 13.493 1.00 98.44 84 GLU A N 1
ATOM 655 C CA . GLU A 1 84 ? 1.734 -11.235 12.485 1.00 98.44 84 GLU A CA 1
ATOM 656 C C . GLU A 1 84 ? 1.246 -11.591 11.081 1.00 98.44 84 GLU A C 1
ATOM 658 O O . GLU A 1 84 ? 0.707 -12.678 10.844 1.00 98.44 84 GLU A O 1
ATOM 663 N N . VAL A 1 85 ? 1.424 -10.661 10.145 1.00 98.31 85 VAL A N 1
ATOM 664 C CA . VAL A 1 85 ? 1.132 -10.878 8.726 1.00 98.31 85 VAL A CA 1
ATOM 665 C C . VAL A 1 85 ? 2.100 -10.083 7.858 1.00 98.31 85 VAL A C 1
ATOM 667 O O . VAL A 1 85 ? 2.275 -8.884 8.058 1.00 98.31 85 VAL A O 1
ATOM 670 N N . VAL A 1 86 ? 2.713 -10.733 6.869 1.00 98.50 86 VAL A N 1
ATOM 671 C CA . VAL A 1 86 ? 3.398 -10.025 5.780 1.00 98.50 86 VAL A CA 1
ATOM 672 C C . VAL A 1 86 ? 2.352 -9.646 4.746 1.00 98.50 86 VAL A C 1
ATOM 674 O O . VAL A 1 86 ? 1.690 -10.517 4.185 1.00 98.50 86 VAL A O 1
ATOM 677 N N . ALA A 1 87 ? 2.161 -8.346 4.540 1.00 98.38 87 ALA A N 1
ATOM 678 C CA . ALA A 1 87 ? 1.148 -7.832 3.633 1.00 98.38 87 ALA A CA 1
ATOM 679 C C . ALA A 1 87 ? 1.629 -6.574 2.912 1.00 98.38 87 ALA A C 1
ATOM 681 O O . ALA A 1 87 ? 2.213 -5.668 3.519 1.00 98.38 87 ALA A O 1
ATOM 682 N N . VAL A 1 88 ? 1.311 -6.504 1.621 1.00 98.38 88 VAL A N 1
ATOM 683 C CA . VAL A 1 88 ? 1.561 -5.329 0.801 1.00 98.38 88 VAL A CA 1
ATOM 684 C C . VAL A 1 88 ? 0.498 -4.261 1.046 1.00 98.38 88 VAL A C 1
ATOM 686 O O . VAL A 1 88 ? -0.704 -4.480 0.895 1.00 98.38 88 VAL A O 1
ATOM 689 N N . LEU A 1 89 ? 0.958 -3.074 1.423 1.00 98.56 89 LEU A N 1
ATOM 690 C CA . LEU A 1 89 ? 0.172 -1.856 1.495 1.00 98.56 89 LEU A CA 1
ATOM 691 C C . LEU A 1 89 ? 0.257 -1.156 0.135 1.00 98.56 89 LEU A C 1
ATOM 693 O O . LEU A 1 89 ? 1.319 -0.677 -0.251 1.00 98.56 89 LEU A O 1
ATOM 697 N N . GLN A 1 90 ? -0.860 -1.077 -0.591 1.00 97.88 90 GLN A N 1
ATOM 698 C CA . GLN A 1 90 ? -0.922 -0.436 -1.909 1.00 97.88 90 GLN A CA 1
ATOM 699 C C . GLN A 1 90 ? -1.905 0.736 -1.914 1.00 97.88 90 GLN A C 1
ATOM 701 O O . GLN A 1 90 ? -3.081 0.594 -1.565 1.00 97.88 90 GLN A O 1
ATOM 706 N N . CYS A 1 91 ? -1.464 1.902 -2.391 1.00 98.44 91 CYS A N 1
ATOM 707 C CA . CYS A 1 91 ? -2.367 3.017 -2.642 1.00 98.44 91 CYS A CA 1
ATOM 708 C C . CYS A 1 91 ? -3.206 2.768 -3.904 1.00 98.44 91 CYS A C 1
ATOM 710 O O . CYS A 1 91 ? -2.682 2.416 -4.959 1.00 98.44 91 CYS A O 1
ATOM 712 N N . ALA A 1 92 ? -4.507 3.071 -3.851 1.00 98.31 92 ALA A N 1
ATOM 713 C CA . ALA A 1 92 ? -5.372 3.023 -5.032 1.00 98.31 92 ALA A CA 1
ATOM 714 C C . ALA A 1 92 ? -4.901 3.947 -6.169 1.00 98.31 92 ALA A C 1
ATOM 716 O O . ALA A 1 92 ? -5.248 3.715 -7.321 1.00 98.31 92 ALA A O 1
ATOM 717 N N . GLY A 1 93 ? -4.129 4.991 -5.849 1.00 98.31 93 GLY A N 1
ATOM 718 C CA . GLY A 1 93 ? -3.536 5.910 -6.816 1.00 98.31 93 GLY A CA 1
ATOM 719 C C . GLY A 1 93 ? -2.184 5.477 -7.381 1.00 98.31 93 GLY A C 1
ATOM 720 O O . GLY A 1 93 ? -1.546 6.309 -8.020 1.00 98.31 93 GLY A O 1
ATOM 721 N N . ASN A 1 94 ? -1.710 4.251 -7.128 1.00 98.44 94 ASN A N 1
ATOM 722 C CA . ASN A 1 94 ? -0.461 3.778 -7.725 1.00 98.44 94 ASN A CA 1
ATOM 723 C C . ASN A 1 94 ? -0.514 3.901 -9.255 1.00 98.44 94 ASN A C 1
ATOM 725 O O . ASN A 1 94 ? -1.532 3.576 -9.869 1.00 98.44 94 ASN A O 1
ATOM 729 N N . ARG A 1 95 ? 0.568 4.406 -9.856 1.00 98.12 95 ARG A N 1
ATOM 730 C CA . ARG A 1 95 ? 0.692 4.713 -11.291 1.00 98.12 95 ARG A CA 1
ATOM 731 C C . ARG A 1 95 ? -0.301 5.766 -11.810 1.00 98.12 95 ARG A C 1
ATOM 733 O O . ARG A 1 95 ? -0.529 5.853 -13.019 1.00 98.12 95 ARG A O 1
ATOM 740 N N . ARG A 1 96 ? -0.857 6.631 -10.944 1.00 98.50 96 ARG A N 1
ATOM 741 C CA . ARG A 1 96 ? -1.775 7.719 -11.352 1.00 98.50 96 ARG A CA 1
ATOM 742 C C . ARG A 1 96 ? -1.181 8.614 -12.439 1.00 98.50 96 ARG A C 1
ATOM 744 O O . ARG A 1 96 ? -1.904 9.021 -13.346 1.00 98.50 96 ARG A O 1
ATOM 751 N N . ARG A 1 97 ? 0.119 8.918 -12.371 1.00 97.00 97 ARG A N 1
ATOM 752 C CA . ARG A 1 97 ? 0.817 9.750 -13.364 1.00 97.00 97 ARG A CA 1
ATOM 753 C C . ARG A 1 97 ? 0.759 9.148 -14.768 1.00 97.00 97 ARG A C 1
ATOM 755 O O . ARG A 1 97 ? 0.621 9.895 -15.732 1.00 97.00 97 ARG A O 1
ATOM 762 N N . GLU A 1 98 ? 0.817 7.823 -14.890 1.00 96.56 98 GLU A N 1
ATOM 763 C CA . GLU A 1 98 ? 0.718 7.137 -16.184 1.00 96.56 98 GLU A CA 1
ATOM 764 C C . GLU A 1 98 ? -0.686 7.279 -16.780 1.00 96.56 98 GLU A C 1
ATOM 766 O O . GLU A 1 98 ? -0.822 7.609 -17.957 1.00 96.56 98 GLU A O 1
ATOM 771 N N . MET A 1 99 ? -1.732 7.130 -15.961 1.00 97.44 99 MET A N 1
ATOM 772 C CA . MET A 1 99 ? -3.107 7.384 -16.402 1.00 97.44 99 MET A CA 1
ATOM 773 C C . MET A 1 99 ? -3.334 8.865 -16.748 1.00 97.44 99 MET A C 1
ATOM 775 O O . MET A 1 99 ? -3.993 9.177 -17.740 1.00 97.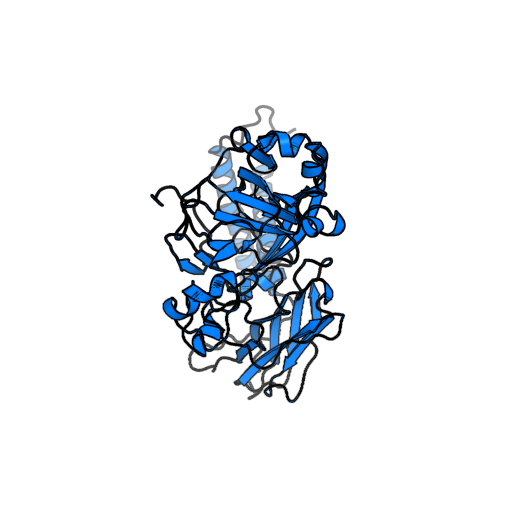44 99 MET A O 1
ATOM 779 N N . GLY A 1 100 ? -2.756 9.779 -15.963 1.00 96.94 100 GLY A N 1
ATOM 780 C CA . GLY A 1 100 ? -2.827 11.226 -16.181 1.00 96.94 100 GLY A CA 1
ATOM 781 C C . GLY A 1 100 ? -2.195 11.693 -17.495 1.00 96.94 100 GLY A C 1
ATOM 782 O O . GLY A 1 100 ? -2.587 12.734 -18.016 1.00 96.94 100 GLY A O 1
ATOM 783 N N . ALA A 1 101 ? -1.265 10.911 -18.055 1.00 94.50 101 ALA A N 1
ATOM 784 C CA . ALA A 1 101 ? -0.687 11.160 -19.374 1.00 94.50 101 ALA A CA 1
ATOM 785 C C . ALA A 1 101 ? -1.646 10.819 -20.533 1.00 94.50 101 ALA A C 1
ATOM 787 O O . ALA A 1 101 ? -1.450 11.316 -21.637 1.00 94.50 101 ALA A O 1
ATOM 788 N N . LEU A 1 102 ? -2.676 9.993 -20.300 1.00 92.19 102 LEU A N 1
ATOM 789 C CA . LEU A 1 102 ? -3.722 9.703 -21.292 1.00 92.19 102 LEU A CA 1
ATOM 790 C C . LEU A 1 102 ? -4.741 10.845 -21.358 1.00 92.19 102 LEU A C 1
ATOM 792 O O . LEU A 1 102 ? -5.118 11.310 -22.431 1.00 92.19 102 LEU A O 1
ATOM 796 N N . LYS A 1 103 ? -5.200 11.278 -20.183 1.00 95.19 103 LYS A N 1
ATOM 797 C CA . LYS A 1 103 ? -6.141 12.383 -19.984 1.00 95.19 103 LYS A CA 1
ATOM 798 C C . LYS A 1 103 ? -5.975 12.893 -18.544 1.00 95.19 103 LYS A C 1
ATOM 800 O O . LYS A 1 103 ? -5.796 12.063 -17.649 1.00 95.19 103 LYS A O 1
ATOM 805 N N . PRO A 1 104 ? -6.054 14.214 -18.282 1.00 96.62 104 PRO A N 1
ATOM 806 C CA . PRO A 1 104 ? -5.858 14.765 -16.939 1.00 96.62 104 PRO A CA 1
ATOM 807 C C . PRO A 1 104 ? -6.749 14.106 -15.879 1.00 96.62 104 PRO A C 1
ATOM 809 O O . PRO A 1 104 ? -7.925 13.866 -16.128 1.00 96.62 104 PRO A O 1
ATOM 812 N N . VAL A 1 105 ? -6.195 13.842 -14.694 1.00 97.94 105 VAL A N 1
ATOM 813 C CA . VAL A 1 105 ? -6.874 13.204 -13.550 1.00 97.94 105 VAL A CA 1
ATOM 814 C C . VAL A 1 105 ? -6.768 14.073 -12.296 1.00 97.94 105 VAL A C 1
ATOM 816 O O . VAL A 1 105 ? -5.893 14.929 -12.193 1.00 97.94 105 VAL A O 1
ATOM 819 N N . ASN A 1 106 ? -7.622 13.813 -11.308 1.00 96.44 106 ASN A N 1
ATOM 820 C CA . ASN A 1 106 ? -7.646 14.525 -10.035 1.00 96.44 106 ASN A CA 1
ATOM 821 C C . ASN A 1 106 ? -7.006 13.688 -8.923 1.00 96.44 106 ASN A C 1
ATOM 823 O O . ASN A 1 106 ? -7.586 12.685 -8.505 1.00 96.44 106 ASN A O 1
ATOM 827 N N . GLY A 1 107 ? -5.892 14.155 -8.363 1.00 96.06 107 GLY A N 1
ATOM 828 C CA . GLY A 1 107 ? -5.244 13.570 -7.187 1.00 96.06 107 GLY A CA 1
ATOM 829 C C . GLY A 1 107 ? -3.744 13.854 -7.161 1.00 96.06 107 GLY A C 1
ATOM 830 O O . GLY A 1 107 ? -3.204 14.428 -8.103 1.00 96.06 107 GLY A O 1
ATOM 831 N N . VAL A 1 108 ? -3.070 13.418 -6.097 1.00 97.44 108 VAL A N 1
ATOM 832 C CA . VAL A 1 108 ? -1.604 13.497 -5.988 1.00 97.44 108 VAL A CA 1
ATOM 833 C C . VAL A 1 108 ? -0.956 12.731 -7.146 1.00 97.44 108 VAL A C 1
ATOM 835 O O . VAL A 1 108 ? -1.352 11.598 -7.431 1.00 97.44 108 VAL A O 1
ATOM 838 N N . SER A 1 109 ? 0.015 13.346 -7.822 1.00 97.19 109 SER A N 1
ATOM 839 C CA . SER A 1 109 ? 0.672 12.787 -9.012 1.00 97.19 109 SER A CA 1
ATOM 840 C C . SER A 1 109 ? 1.685 11.699 -8.637 1.00 97.19 109 SER A C 1
ATOM 842 O O . SER A 1 109 ? 2.893 11.931 -8.618 1.00 97.19 109 SER A O 1
ATOM 844 N N . TRP A 1 110 ? 1.171 10.517 -8.300 1.00 98.50 110 TRP A N 1
ATOM 845 C CA . TRP A 1 110 ? 1.973 9.347 -7.951 1.00 98.50 110 TRP A CA 1
ATOM 846 C C . TRP A 1 110 ? 2.590 8.696 -9.184 1.00 98.50 110 TRP A C 1
ATOM 848 O O . TRP A 1 110 ? 1.904 8.476 -10.188 1.00 98.50 110 TRP A O 1
ATOM 858 N N . ALA A 1 111 ? 3.871 8.358 -9.082 1.00 97.44 111 ALA A N 1
ATOM 859 C CA . ALA A 1 111 ? 4.519 7.403 -9.960 1.00 97.44 111 ALA A CA 1
ATOM 860 C C . ALA A 1 111 ? 4.138 5.980 -9.510 1.00 97.44 111 ALA A C 1
ATOM 862 O O . ALA A 1 111 ? 2.967 5.693 -9.260 1.00 97.44 111 ALA A O 1
ATOM 863 N N . ASP A 1 112 ? 5.102 5.078 -9.475 1.00 97.12 112 ASP A N 1
ATOM 864 C CA . ASP A 1 112 ? 4.968 3.654 -9.205 1.00 97.12 112 ASP A CA 1
ATOM 865 C C . ASP A 1 112 ? 5.531 3.241 -7.831 1.00 97.12 112 ASP A C 1
ATOM 867 O O . ASP A 1 112 ? 5.758 2.056 -7.595 1.00 97.12 112 ASP A O 1
ATOM 871 N N . GLY A 1 113 ? 5.764 4.197 -6.926 1.00 98.12 113 GLY A N 1
ATOM 872 C CA . GLY A 1 113 ? 6.377 3.970 -5.615 1.00 98.12 113 GLY A CA 1
ATOM 873 C C . GLY A 1 113 ? 5.399 3.936 -4.439 1.00 98.12 113 GLY A C 1
ATOM 874 O O . GLY A 1 113 ? 5.823 3.729 -3.309 1.00 98.12 113 GLY A O 1
ATOM 875 N N . VAL A 1 114 ? 4.090 4.127 -4.646 1.00 98.50 114 VAL A N 1
ATOM 876 C CA . VAL A 1 114 ? 3.094 4.110 -3.548 1.00 98.50 114 VAL A CA 1
ATOM 877 C C . VAL A 1 114 ? 2.597 2.706 -3.210 1.00 98.50 114 VAL A C 1
ATOM 879 O O . VAL A 1 114 ? 1.393 2.410 -3.196 1.00 98.50 114 VAL A O 1
ATOM 882 N N . VAL A 1 115 ? 3.573 1.845 -2.947 1.00 98.44 115 VAL A N 1
ATOM 883 C CA . VAL A 1 115 ? 3.423 0.468 -2.499 1.00 98.44 115 VAL A CA 1
ATOM 884 C C . VAL A 1 115 ? 4.536 0.125 -1.506 1.00 98.44 115 VAL A C 1
ATOM 886 O O . VAL A 1 115 ? 5.634 0.664 -1.608 1.00 98.44 115 VAL A O 1
ATOM 889 N N . GLY A 1 116 ? 4.273 -0.761 -0.549 1.00 98.12 116 GLY A N 1
ATOM 890 C CA . GLY A 1 116 ? 5.311 -1.305 0.326 1.00 98.12 116 GLY A CA 1
ATOM 891 C C . GLY A 1 116 ? 4.876 -2.610 0.975 1.00 98.12 116 GLY A C 1
ATOM 892 O O . GLY A 1 116 ? 3.731 -2.737 1.406 1.00 98.12 116 GLY A O 1
ATOM 893 N N . ASN A 1 117 ? 5.768 -3.594 1.008 1.00 98.69 117 ASN A N 1
ATOM 894 C CA . ASN A 1 117 ? 5.521 -4.896 1.619 1.00 98.69 117 ASN A CA 1
ATOM 895 C C . ASN A 1 117 ? 6.192 -4.949 2.981 1.00 98.69 117 ASN A C 1
ATOM 897 O O . ASN A 1 117 ? 7.412 -4.871 3.060 1.00 98.69 117 ASN A O 1
ATOM 901 N N . CYS A 1 118 ? 5.415 -5.087 4.045 1.00 98.62 118 CYS A N 1
ATOM 902 C CA . CYS A 1 118 ? 5.944 -5.050 5.404 1.00 98.62 118 CYS A CA 1
ATOM 903 C C . CYS A 1 118 ? 5.388 -6.218 6.211 1.00 98.62 118 CYS A C 1
ATOM 905 O O . CYS A 1 118 ? 4.306 -6.738 5.911 1.00 98.62 118 CYS A O 1
ATOM 907 N N . LYS A 1 119 ? 6.113 -6.606 7.259 1.00 98.75 119 LYS A N 1
ATOM 908 C CA . LYS A 1 119 ? 5.565 -7.468 8.304 1.00 98.75 119 LYS A CA 1
ATOM 909 C C . LYS A 1 119 ? 4.820 -6.602 9.313 1.00 98.75 119 LYS A C 1
ATOM 911 O O . LYS A 1 119 ? 5.416 -5.723 9.917 1.00 98.75 119 LYS A O 1
ATOM 916 N N . TRP A 1 120 ? 3.534 -6.843 9.511 1.00 98.88 120 TRP A N 1
ATOM 917 C CA . TRP A 1 120 ? 2.696 -6.097 10.448 1.00 98.88 120 TRP A CA 1
ATOM 918 C C . TRP A 1 120 ? 2.439 -6.935 11.694 1.00 98.88 120 TRP A C 1
ATOM 920 O O . TRP A 1 120 ? 2.054 -8.099 11.572 1.00 98.88 120 TRP A O 1
ATOM 930 N N . GLY A 1 121 ? 2.638 -6.344 12.872 1.00 98.88 121 GLY A N 1
ATOM 931 C CA . GLY A 1 121 ? 2.414 -6.978 14.171 1.00 98.88 121 GLY A CA 1
ATOM 932 C C . GLY A 1 121 ? 1.301 -6.277 14.947 1.00 98.88 121 GLY A C 1
ATOM 933 O O . GLY A 1 121 ? 1.283 -5.048 15.054 1.00 98.88 121 GLY A O 1
ATOM 934 N N . GLY A 1 122 ? 0.346 -7.044 15.472 1.00 98.75 122 GLY A N 1
ATOM 935 C CA . GLY A 1 122 ? -0.831 -6.465 16.112 1.00 98.75 122 GLY A CA 1
ATOM 936 C C . GLY A 1 122 ? -1.787 -7.462 16.741 1.00 98.75 122 GLY A C 1
ATOM 937 O O . GLY A 1 122 ? -1.513 -8.656 16.827 1.00 98.75 122 GLY A O 1
ATOM 938 N N . VAL A 1 123 ? -2.956 -6.965 17.132 1.00 98.69 123 VAL A N 1
ATOM 939 C CA . VAL A 1 123 ? -4.081 -7.784 17.598 1.00 98.69 123 VAL A CA 1
ATOM 940 C C . VAL A 1 123 ? -5.003 -8.094 16.429 1.00 98.69 123 VAL A C 1
ATOM 942 O O . VAL A 1 123 ? -5.363 -7.197 15.670 1.00 98.69 123 VAL A O 1
ATOM 945 N N . LEU A 1 124 ? -5.440 -9.347 16.297 1.00 98.75 124 LEU A N 1
ATOM 946 C CA . LEU A 1 124 ? -6.486 -9.697 15.335 1.00 98.75 124 LEU A CA 1
ATOM 947 C C . LEU A 1 124 ? -7.790 -8.982 15.689 1.00 98.75 124 LEU A C 1
ATOM 949 O O . LEU A 1 124 ? -8.320 -9.147 16.790 1.00 98.75 124 LEU A O 1
ATOM 953 N N . LEU A 1 125 ? -8.347 -8.241 14.730 1.00 98.56 125 LEU A N 1
ATOM 954 C CA . LEU A 1 125 ? -9.587 -7.493 14.920 1.00 98.56 125 LEU A CA 1
ATOM 955 C C . LEU A 1 125 ? -10.727 -8.409 15.384 1.00 98.56 125 LEU A C 1
ATOM 957 O O . LEU A 1 125 ? -11.475 -8.050 16.289 1.00 98.56 125 LEU A O 1
ATOM 961 N N . CYS A 1 126 ? -10.813 -9.625 14.838 1.00 97.81 126 CYS A N 1
ATOM 962 C CA . CYS A 1 126 ? -11.826 -10.597 15.239 1.00 97.81 126 CYS A CA 1
ATOM 963 C C . CYS A 1 126 ? -11.748 -10.980 16.727 1.00 97.81 126 CYS A C 1
ATOM 965 O O . CYS A 1 126 ? -12.779 -11.267 17.331 1.00 97.81 126 CYS A O 1
ATOM 967 N N . ASP A 1 127 ? -10.552 -10.996 17.323 1.00 97.50 127 ASP A N 1
ATOM 968 C CA . ASP A 1 127 ? -10.362 -11.364 18.729 1.00 97.50 127 ASP A CA 1
ATOM 969 C C . ASP A 1 127 ? -10.769 -10.203 19.646 1.00 97.50 127 ASP A C 1
ATOM 971 O O . ASP A 1 127 ? -11.456 -10.427 20.646 1.00 97.50 127 ASP A O 1
ATOM 975 N N . LEU A 1 128 ? -10.461 -8.958 19.256 1.00 97.31 128 LEU A N 1
ATOM 976 C CA . LEU A 1 128 ? -10.971 -7.766 19.938 1.00 97.31 128 LEU A CA 1
ATOM 977 C C . LEU A 1 128 ? -12.506 -7.726 19.899 1.00 97.31 128 LEU A C 1
ATOM 979 O O . LEU A 1 128 ? -13.138 -7.579 20.944 1.00 97.31 128 LEU A O 1
ATOM 983 N N . LEU A 1 129 ? -13.112 -7.898 18.719 1.00 96.06 129 LEU A N 1
ATOM 984 C CA . LEU A 1 129 ? -14.567 -7.833 18.553 1.00 96.06 129 LEU A CA 1
ATOM 985 C C . LEU A 1 129 ? -15.297 -8.943 19.320 1.00 96.06 129 LEU A C 1
ATOM 987 O O . LEU A 1 129 ? -16.340 -8.690 19.907 1.00 96.06 129 LEU A O 1
ATOM 991 N N . LYS A 1 130 ? -14.739 -10.157 19.399 1.00 94.38 130 LYS A N 1
ATOM 992 C CA . LYS A 1 130 ? -15.298 -11.219 20.257 1.00 94.38 130 LYS A CA 1
ATOM 993 C C . LYS A 1 130 ? -15.213 -10.865 21.740 1.00 94.38 130 LYS A C 1
ATOM 995 O O . LYS A 1 130 ? -16.112 -11.204 22.504 1.00 94.38 130 LYS A O 1
ATOM 1000 N N . SER A 1 131 ? -14.142 -10.188 22.153 1.00 93.19 131 SER A N 1
ATOM 1001 C CA . SER A 1 131 ? -13.934 -9.812 23.554 1.00 93.19 131 SER A CA 1
ATOM 1002 C C . SER A 1 131 ? -14.857 -8.695 24.051 1.00 93.19 131 SER A C 1
ATOM 1004 O O . SER A 1 131 ? -15.026 -8.568 25.261 1.00 93.19 131 SER A O 1
ATOM 1006 N N . SER A 1 132 ? -15.474 -7.914 23.151 1.00 88.56 132 SER A N 1
ATOM 1007 C CA . SER A 1 132 ? -16.443 -6.873 23.532 1.00 88.56 132 SER A CA 1
ATOM 1008 C C . SER A 1 132 ? -17.787 -7.447 24.000 1.00 88.56 132 SER A C 1
ATOM 1010 O O . SER A 1 132 ? -18.599 -6.719 24.561 1.00 88.56 132 SER A O 1
ATOM 1012 N N . GLY A 1 133 ? -18.034 -8.747 23.784 1.00 84.31 133 GLY A N 1
ATOM 1013 C CA . GLY A 1 133 ? -19.265 -9.426 24.202 1.00 84.31 133 GLY A CA 1
ATOM 1014 C C . GLY A 1 133 ? -20.487 -9.132 23.325 1.00 84.31 133 GLY A C 1
ATOM 1015 O O . GLY A 1 133 ? -21.590 -9.556 23.664 1.00 84.31 133 GLY A O 1
ATOM 1016 N N . VAL A 1 134 ? -20.310 -8.431 22.203 1.00 83.31 134 VAL A N 1
ATOM 1017 C CA . VAL A 1 134 ? -21.403 -8.038 21.304 1.00 83.31 134 VAL A CA 1
ATOM 1018 C C . VAL A 1 134 ? -21.652 -9.099 20.230 1.00 83.31 134 VAL A C 1
ATOM 1020 O O . VAL A 1 134 ? -20.718 -9.641 19.638 1.00 83.31 134 VAL A O 1
ATOM 1023 N N . SER A 1 135 ? -22.929 -9.356 19.929 1.00 86.00 135 SER A N 1
ATOM 1024 C CA . SER A 1 135 ? -23.343 -10.100 18.733 1.00 86.00 135 SER A CA 1
ATOM 1025 C C . SER A 1 135 ? -22.969 -9.324 17.468 1.00 86.00 135 SER A C 1
ATOM 1027 O O . SER A 1 135 ? -23.535 -8.275 17.175 1.00 86.00 135 SER A O 1
ATOM 1029 N N . THR A 1 136 ? -22.030 -9.844 16.680 1.00 88.25 136 THR A N 1
ATOM 1030 C CA . THR A 1 136 ? -21.622 -9.213 15.414 1.00 88.25 136 THR A CA 1
ATOM 1031 C C . THR A 1 136 ? -22.561 -9.531 14.247 1.00 88.25 136 THR A C 1
ATOM 1033 O O . THR A 1 136 ? -22.411 -8.945 13.180 1.00 88.25 136 THR A O 1
ATOM 1036 N N . ASN A 1 137 ? -23.529 -10.438 14.430 1.00 86.44 137 ASN A N 1
ATOM 1037 C CA . ASN A 1 137 ? -24.428 -10.907 13.368 1.00 86.44 137 ASN A CA 1
ATOM 1038 C C . ASN A 1 137 ? -25.425 -9.840 12.892 1.00 86.44 137 ASN A C 1
ATOM 1040 O O . ASN A 1 137 ? -25.938 -9.943 11.780 1.00 86.44 137 ASN A O 1
ATOM 1044 N N . ASP A 1 138 ? -25.681 -8.825 13.716 1.00 88.06 138 ASP A N 1
ATOM 1045 C CA . ASP A 1 138 ? -26.642 -7.754 13.431 1.00 88.06 138 ASP A CA 1
ATOM 1046 C C . ASP A 1 138 ? -26.026 -6.611 12.600 1.00 88.06 138 ASP A C 1
ATOM 1048 O O . ASP A 1 138 ? -26.719 -5.686 12.175 1.00 88.06 138 ASP A O 1
ATOM 1052 N N . TYR A 1 139 ? -24.720 -6.686 12.326 1.00 95.31 139 TYR A N 1
ATOM 1053 C CA . TYR A 1 139 ? -23.950 -5.636 11.671 1.00 95.31 139 TYR A CA 1
ATOM 1054 C C . TYR A 1 139 ? -23.344 -6.126 10.355 1.00 95.31 139 TYR A C 1
ATOM 1056 O O . TYR A 1 139 ? -22.774 -7.212 10.260 1.00 95.31 139 TYR A O 1
ATOM 1064 N N . ALA A 1 140 ? -23.429 -5.290 9.321 1.00 96.75 140 ALA A N 1
ATOM 1065 C CA . ALA A 1 140 ? -22.905 -5.606 7.993 1.00 96.75 140 ALA A CA 1
ATOM 1066 C C . ALA A 1 140 ? -21.479 -5.076 7.778 1.00 96.75 140 ALA A C 1
ATOM 1068 O O . ALA A 1 140 ? -20.761 -5.568 6.905 1.00 96.75 140 ALA A O 1
ATOM 1069 N N . GLN A 1 141 ? -21.069 -4.068 8.548 1.00 98.00 141 GLN A N 1
ATOM 1070 C CA . GLN A 1 141 ? -19.834 -3.315 8.363 1.00 98.00 141 GLN A CA 1
ATOM 1071 C C . GLN A 1 141 ? -19.128 -3.066 9.696 1.00 98.00 141 GLN A C 1
ATOM 1073 O O . GLN A 1 141 ? -19.757 -2.931 10.747 1.00 98.00 141 GLN A O 1
ATOM 1078 N N . VAL A 1 142 ? -17.806 -2.949 9.618 1.00 98.38 142 VAL A N 1
ATOM 1079 C CA . VAL A 1 142 ? -16.956 -2.400 10.673 1.00 98.38 142 VAL A CA 1
ATOM 1080 C C . VAL A 1 142 ? -16.368 -1.097 10.151 1.00 98.38 142 VAL A C 1
ATOM 1082 O O . VAL A 1 142 ? -15.593 -1.093 9.192 1.00 98.38 142 VAL A O 1
ATOM 1085 N N . CYS A 1 143 ? -16.776 0.012 10.755 1.00 98.62 143 CYS A N 1
ATOM 1086 C CA . CYS A 1 143 ? -16.314 1.354 10.436 1.00 98.62 143 CYS A CA 1
ATOM 1087 C C . CYS A 1 143 ? -15.152 1.731 11.354 1.00 98.62 143 CYS A C 1
ATOM 1089 O O . CYS A 1 143 ? -15.199 1.495 12.557 1.00 98.62 143 CYS A O 1
ATOM 1091 N N . PHE A 1 144 ? -14.127 2.348 10.785 1.00 98.75 144 PHE A N 1
ATOM 1092 C CA . PHE A 1 144 ? -12.938 2.820 11.480 1.00 98.75 144 PHE A CA 1
ATOM 1093 C C . PHE A 1 144 ? -12.843 4.331 11.321 1.00 98.75 144 PHE A C 1
ATOM 1095 O O . PHE A 1 144 ? -13.000 4.835 10.203 1.00 98.75 144 PHE A O 1
ATOM 1102 N N . SER A 1 145 ? -12.530 5.028 12.408 1.00 98.38 145 SER A N 1
ATOM 1103 C CA . SER A 1 145 ? -12.341 6.476 12.414 1.00 98.38 145 SER A CA 1
ATOM 1104 C C . SER A 1 145 ? -11.050 6.867 13.124 1.00 98.38 145 SER A C 1
ATOM 1106 O O . SER A 1 145 ? -10.639 6.248 14.107 1.00 98.38 145 SER A O 1
ATOM 1108 N N . SER A 1 146 ? -10.440 7.925 12.605 1.00 98.00 146 SER A N 1
ATOM 1109 C CA . SER A 1 146 ? -9.354 8.672 13.223 1.00 98.00 146 SER A CA 1
ATOM 1110 C C . SER A 1 146 ? -9.788 10.125 13.361 1.00 98.00 146 SER A C 1
ATOM 1112 O O . SER A 1 146 ? -9.727 10.895 12.401 1.00 98.00 146 SER A O 1
ATOM 1114 N N . ASN A 1 147 ? -10.249 10.484 14.555 1.00 96.31 147 ASN A N 1
ATOM 1115 C CA . ASN A 1 147 ? -10.615 11.842 14.963 1.00 96.31 147 ASN A CA 1
ATOM 1116 C C . ASN A 1 147 ? -9.398 12.639 15.460 1.00 96.31 147 ASN A C 1
ATOM 1118 O O . ASN A 1 147 ? -9.527 13.781 15.899 1.00 96.31 147 ASN A O 1
ATOM 1122 N N . ALA A 1 148 ? -8.210 12.037 15.386 1.00 90.38 148 ALA A N 1
ATOM 1123 C CA . ALA A 1 148 ? -6.959 12.579 15.888 1.00 90.38 148 ALA A CA 1
ATOM 1124 C C . ALA A 1 148 ? -6.585 13.934 15.252 1.00 90.38 148 ALA A C 1
ATOM 1126 O O . ALA A 1 148 ? -5.953 14.771 15.902 1.00 90.38 148 ALA A O 1
ATOM 1127 N N . THR A 1 149 ? -6.970 14.160 13.988 1.00 92.06 149 THR A N 1
ATOM 1128 C CA . THR A 1 149 ? -6.711 15.399 13.238 1.00 92.06 149 THR A CA 1
ATOM 1129 C C . THR A 1 149 ? -7.820 15.702 12.225 1.00 92.06 149 THR A C 1
ATOM 1131 O O . THR A 1 149 ? -8.446 14.795 11.678 1.00 92.06 149 THR A O 1
ATOM 1134 N N . LEU A 1 150 ? -8.033 16.993 11.937 1.00 94.00 150 LEU A N 1
ATOM 1135 C CA . LEU A 1 150 ? -8.872 17.425 10.813 1.00 94.00 150 LEU A CA 1
ATOM 1136 C C . LEU A 1 150 ? -8.244 16.974 9.486 1.00 94.00 150 LEU A C 1
ATOM 1138 O O . LEU A 1 150 ? -7.020 16.982 9.352 1.00 94.00 150 LEU A O 1
ATOM 1142 N N . CYS A 1 151 ? -9.070 16.638 8.499 1.00 94.88 151 CYS A N 1
ATOM 1143 C CA . CYS A 1 151 ? -8.622 16.202 7.179 1.00 94.88 151 CYS A CA 1
ATOM 1144 C C . CYS A 1 151 ? -8.975 17.223 6.081 1.00 94.88 151 CYS A C 1
ATOM 1146 O O . CYS A 1 151 ? -9.791 18.117 6.288 1.00 94.88 151 CYS A O 1
ATOM 1148 N N . GLU A 1 152 ? -8.362 17.088 4.900 1.00 93.00 152 GLU A N 1
ATOM 1149 C CA . GLU A 1 152 ? -8.583 17.981 3.746 1.00 93.00 152 GLU A CA 1
ATOM 1150 C C . GLU A 1 152 ? -10.067 18.117 3.358 1.00 93.00 152 GLU A C 1
ATOM 1152 O O . GLU A 1 152 ? -10.552 19.229 3.154 1.00 93.00 152 GLU A O 1
ATOM 1157 N N . ASP A 1 153 ? -10.781 16.991 3.272 1.00 94.69 153 ASP A N 1
ATOM 1158 C CA . ASP A 1 153 ? -12.163 16.925 2.779 1.00 94.69 153 ASP A CA 1
ATOM 1159 C C . ASP A 1 153 ? -13.202 16.524 3.855 1.00 94.69 153 ASP A C 1
ATOM 1161 O O . ASP A 1 153 ? -14.381 16.355 3.537 1.00 94.69 153 ASP A O 1
ATOM 1165 N N . ASP A 1 154 ? -12.796 16.347 5.119 1.00 96.44 154 ASP A N 1
ATOM 1166 C CA . ASP A 1 154 ? -13.694 15.958 6.222 1.00 96.44 154 ASP A CA 1
ATOM 1167 C C . ASP A 1 154 ? -13.099 16.316 7.600 1.00 96.44 154 ASP A C 1
ATOM 1169 O O . ASP A 1 154 ? -11.919 16.648 7.722 1.00 96.44 154 ASP A O 1
ATOM 1173 N N . THR A 1 155 ? -13.889 16.236 8.669 1.00 96.19 155 THR A N 1
ATOM 1174 C CA . THR A 1 155 ? -13.427 16.555 10.033 1.00 96.19 155 THR A CA 1
ATOM 1175 C C . THR A 1 155 ? -12.580 15.450 10.671 1.00 96.19 155 THR A C 1
ATOM 1177 O O . THR A 1 155 ? -11.937 15.699 11.686 1.00 96.19 155 THR A O 1
ATOM 1180 N N . TYR A 1 156 ? -12.551 14.259 10.071 1.00 97.75 156 TYR A N 1
ATOM 1181 C CA . TYR A 1 156 ? -11.775 13.095 10.503 1.00 97.75 156 TYR A CA 1
ATOM 1182 C C . TYR A 1 156 ? -11.485 12.178 9.304 1.00 97.75 156 TYR A C 1
ATOM 1184 O O . TYR A 1 156 ? -12.132 12.290 8.257 1.00 97.75 156 TYR A O 1
ATOM 1192 N N . TYR A 1 157 ? -10.539 11.245 9.433 1.00 98.62 157 TYR A N 1
ATOM 1193 C CA . TYR A 1 157 ? -10.357 10.197 8.422 1.00 98.62 157 TYR A CA 1
ATOM 1194 C C . TYR A 1 157 ? -11.192 8.974 8.789 1.00 98.62 157 TYR A C 1
ATOM 1196 O O . TYR A 1 157 ? -11.117 8.498 9.921 1.00 98.62 157 TYR A O 1
ATOM 1204 N N . GLY A 1 158 ? -11.952 8.426 7.842 1.00 98.44 158 GLY A N 1
ATOM 1205 C CA . GLY A 1 158 ? -12.773 7.250 8.098 1.00 98.44 158 GLY A CA 1
ATOM 1206 C C . GLY A 1 158 ? -12.904 6.323 6.898 1.00 98.44 158 GLY A C 1
ATOM 1207 O O . GLY A 1 158 ? -12.880 6.745 5.743 1.00 98.44 158 GLY A O 1
ATOM 1208 N N . ALA A 1 159 ? -13.054 5.036 7.186 1.00 98.75 159 ALA A N 1
ATOM 1209 C CA . ALA A 1 159 ? -13.310 3.994 6.199 1.00 98.75 159 ALA A CA 1
ATOM 1210 C C . ALA A 1 159 ? -14.127 2.862 6.831 1.00 98.75 159 ALA A C 1
ATOM 1212 O O . ALA A 1 159 ? -14.333 2.842 8.042 1.00 98.75 159 ALA A O 1
ATOM 1213 N N . SER A 1 160 ? -14.588 1.904 6.032 1.00 98.81 160 SER A N 1
ATOM 1214 C CA . SER A 1 160 ? -15.180 0.672 6.558 1.00 98.81 160 SER A CA 1
ATOM 1215 C C . SER A 1 160 ? -14.765 -0.551 5.758 1.00 98.81 160 SER A C 1
ATOM 1217 O O . SER A 1 160 ? -14.340 -0.448 4.603 1.00 98.81 160 SER A O 1
ATOM 1219 N N . ILE A 1 161 ? -14.906 -1.715 6.385 1.00 98.81 161 ILE A N 1
ATOM 1220 C CA . ILE A 1 161 ? -14.806 -3.018 5.731 1.00 98.81 161 ILE A CA 1
ATOM 1221 C C . ILE A 1 161 ? -16.034 -3.872 6.068 1.00 98.81 161 ILE A C 1
ATOM 1223 O O . ILE A 1 161 ? -16.617 -3.702 7.142 1.00 98.81 161 ILE A O 1
ATOM 1227 N N . PRO A 1 162 ? -16.405 -4.827 5.200 1.00 98.12 162 PRO A N 1
ATOM 1228 C CA . PRO A 1 162 ? -17.461 -5.787 5.500 1.00 98.12 162 PRO A CA 1
ATOM 1229 C C . PRO A 1 162 ? -17.199 -6.586 6.786 1.00 98.12 162 PRO A C 1
ATOM 1231 O O . PRO A 1 162 ? -16.069 -7.004 7.049 1.00 98.12 162 PRO A O 1
ATOM 1234 N N . MET A 1 163 ? -18.253 -6.862 7.560 1.00 97.50 163 MET A N 1
ATOM 1235 C CA . MET A 1 163 ? -18.157 -7.607 8.824 1.00 97.50 163 MET A CA 1
ATOM 1236 C C . MET A 1 163 ? -17.540 -9.002 8.642 1.00 97.50 163 MET A C 1
ATOM 1238 O O . MET A 1 163 ? -16.717 -9.434 9.446 1.00 97.50 163 MET A O 1
ATOM 1242 N N . ASN A 1 164 ? -17.870 -9.699 7.551 1.00 96.12 164 ASN A N 1
ATOM 1243 C CA . ASN A 1 164 ? -17.286 -11.009 7.253 1.00 96.12 164 ASN A CA 1
ATOM 1244 C C . ASN A 1 164 ? -15.755 -10.944 7.090 1.00 96.12 164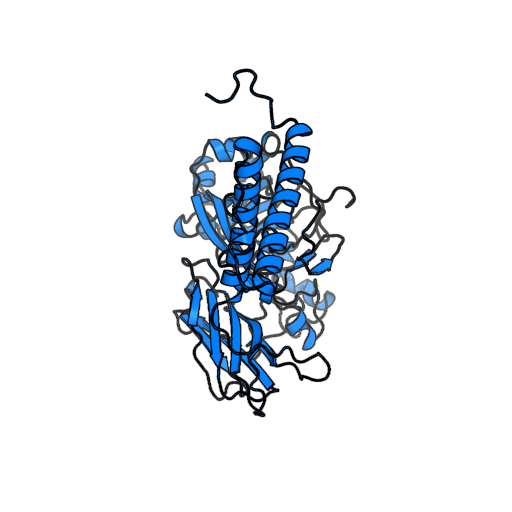 ASN A C 1
ATOM 1246 O O . ASN A 1 164 ? -15.057 -11.795 7.629 1.00 96.12 164 ASN A O 1
ATOM 1250 N N . LYS A 1 165 ? -15.220 -9.907 6.434 1.00 97.50 165 LYS A N 1
ATOM 1251 C CA . LYS A 1 165 ? -13.772 -9.676 6.310 1.00 97.50 165 LYS A CA 1
ATOM 1252 C C . LYS A 1 165 ? -13.125 -9.435 7.679 1.00 97.50 165 LYS A C 1
ATOM 1254 O O . LYS A 1 165 ? -12.029 -9.924 7.919 1.00 97.50 165 LYS A O 1
ATOM 1259 N N . ALA A 1 166 ? -13.797 -8.706 8.572 1.00 97.94 166 ALA A N 1
ATOM 1260 C CA . ALA A 1 166 ? -13.295 -8.401 9.914 1.00 97.94 166 ALA A CA 1
ATOM 1261 C C . ALA A 1 166 ? -13.281 -9.614 10.866 1.00 97.94 166 ALA A C 1
ATOM 1263 O O . ALA A 1 166 ? -12.428 -9.686 11.751 1.00 97.94 166 ALA A O 1
ATOM 1264 N N . MET A 1 167 ? -14.225 -10.548 10.708 1.00 97.38 167 MET A N 1
ATOM 1265 C CA . MET A 1 167 ? -14.440 -11.657 11.649 1.00 97.38 167 MET A CA 1
ATOM 1266 C C . MET A 1 167 ? -13.702 -12.955 11.300 1.00 97.38 167 MET A C 1
ATOM 1268 O O . MET A 1 167 ? -13.511 -13.796 12.185 1.00 97.38 167 MET A O 1
ATOM 1272 N N . LEU A 1 168 ? -13.287 -13.131 10.043 1.00 96.50 168 LEU A N 1
ATOM 1273 C CA . LEU A 1 168 ? -12.541 -14.305 9.585 1.00 96.50 168 LEU A CA 1
ATOM 1274 C C . LEU A 1 168 ? -11.057 -14.193 9.964 1.00 96.50 168 LEU A C 1
ATOM 1276 O O . LEU A 1 168 ? -10.383 -13.220 9.628 1.00 96.50 168 LEU A O 1
ATOM 1280 N N . ARG A 1 169 ? -10.527 -15.203 10.662 1.00 97.06 169 ARG A N 1
ATOM 1281 C CA . ARG A 1 169 ? -9.150 -15.174 11.192 1.00 97.06 169 ARG A CA 1
ATOM 1282 C C . ARG A 1 169 ? -8.114 -15.249 10.068 1.00 97.06 169 ARG A C 1
ATOM 1284 O O . ARG A 1 169 ? -7.073 -14.604 10.140 1.00 97.06 169 ARG A O 1
ATOM 1291 N N . GLU A 1 170 ? -8.421 -16.006 9.020 1.00 95.62 170 GLU A N 1
ATOM 1292 C CA . GLU A 1 170 ? -7.627 -16.164 7.799 1.00 95.62 170 GLU A CA 1
ATOM 1293 C C . GLU A 1 170 ? -7.524 -14.878 6.968 1.00 95.62 170 GLU A C 1
ATOM 1295 O O . GLU A 1 170 ? -6.626 -14.755 6.136 1.00 95.62 170 GLU A O 1
ATOM 1300 N N . GLU A 1 171 ? -8.408 -13.904 7.206 1.00 96.88 171 GLU A N 1
ATOM 1301 C CA . GLU A 1 171 ? -8.319 -12.585 6.580 1.00 96.88 171 GLU A CA 1
ATOM 1302 C C . GLU A 1 171 ? -7.279 -11.683 7.255 1.00 96.88 171 GLU A C 1
ATOM 1304 O O . GLU A 1 171 ? -6.917 -10.656 6.683 1.00 96.88 171 GLU A O 1
ATOM 1309 N N . GLN A 1 172 ? -6.778 -12.089 8.431 1.00 97.62 172 GLN A N 1
ATOM 1310 C CA . GLN A 1 172 ? -5.665 -11.469 9.158 1.00 97.62 172 GLN A CA 1
ATOM 1311 C C . GLN A 1 172 ? -5.794 -9.944 9.286 1.00 97.62 172 GLN A C 1
ATOM 1313 O O . GLN A 1 172 ? -4.809 -9.216 9.187 1.00 97.62 172 GLN A O 1
ATOM 1318 N N . VAL A 1 173 ? -7.016 -9.447 9.500 1.00 98.81 173 VAL A N 1
ATOM 1319 C CA . VAL A 1 173 ? -7.239 -8.024 9.776 1.00 98.81 173 VAL A CA 1
ATOM 1320 C C . VAL A 1 173 ? -6.677 -7.710 11.157 1.00 98.81 173 VAL A C 1
ATOM 1322 O O . VAL A 1 173 ? -7.098 -8.314 12.147 1.00 98.81 173 VAL A O 1
ATOM 1325 N N . LEU A 1 174 ? -5.731 -6.774 11.224 1.00 98.94 174 LEU A N 1
ATOM 1326 C CA . LEU A 1 174 ? -5.050 -6.403 12.462 1.00 98.94 174 LEU A CA 1
ATOM 1327 C C . LEU A 1 174 ? -5.391 -4.979 12.891 1.00 98.94 174 LEU A C 1
ATOM 1329 O O . LEU A 1 174 ? -5.536 -4.073 12.070 1.00 98.94 174 LEU A O 1
ATOM 1333 N N . LEU A 1 175 ? -5.412 -4.787 14.203 1.00 98.81 175 LEU A N 1
ATOM 1334 C CA . LEU A 1 175 ? -5.036 -3.534 14.838 1.00 98.81 175 LEU A CA 1
ATOM 1335 C C . LEU A 1 175 ? -3.539 -3.614 15.133 1.00 98.81 175 LEU A C 1
ATOM 1337 O O . LEU A 1 175 ? -3.120 -4.247 16.103 1.00 98.81 175 LEU A O 1
ATOM 1341 N N . ALA A 1 176 ? -2.743 -3.059 14.225 1.00 98.88 176 ALA A N 1
ATOM 1342 C CA . ALA A 1 176 ? -1.293 -3.123 14.254 1.00 98.88 176 ALA A CA 1
ATOM 1343 C C . ALA A 1 176 ? -0.703 -1.981 15.081 1.00 98.88 176 ALA A C 1
ATOM 1345 O O . ALA A 1 176 ? -1.130 -0.832 14.949 1.00 98.88 176 ALA A O 1
ATOM 1346 N N . TYR A 1 177 ? 0.298 -2.323 15.886 1.00 98.69 177 TYR A N 1
ATOM 1347 C CA . TYR A 1 177 ? 1.148 -1.405 16.650 1.00 98.69 177 TYR A CA 1
ATOM 1348 C C . TYR A 1 177 ? 2.637 -1.578 16.297 1.00 98.69 177 TYR A C 1
ATOM 1350 O O . TYR A 1 177 ? 3.463 -0.761 16.700 1.00 98.69 177 TYR A O 1
ATOM 1358 N N . GLU A 1 178 ? 2.973 -2.592 15.490 1.00 98.75 178 GLU A N 1
ATOM 1359 C CA . GLU A 1 178 ? 4.314 -2.848 14.964 1.00 98.75 178 GLU A CA 1
ATOM 1360 C C . GLU A 1 178 ? 4.332 -2.967 13.433 1.00 98.75 178 GLU A C 1
ATOM 1362 O O . GLU A 1 178 ? 3.389 -3.474 12.808 1.00 98.75 178 GLU A O 1
ATOM 1367 N N . MET A 1 179 ? 5.453 -2.558 12.843 1.00 98.75 179 MET A N 1
ATOM 1368 C CA . MET A 1 179 ? 5.817 -2.773 11.449 1.00 98.75 179 MET A CA 1
ATOM 1369 C C . MET A 1 179 ? 7.300 -3.146 11.359 1.00 98.75 179 MET A C 1
ATOM 1371 O O . MET A 1 179 ? 8.149 -2.459 11.909 1.00 98.75 179 MET A O 1
ATOM 1375 N N . ASN A 1 180 ? 7.606 -4.239 10.660 1.00 98.38 180 ASN A N 1
ATOM 1376 C CA . ASN A 1 180 ? 8.947 -4.811 10.528 1.00 98.38 180 ASN A CA 1
ATOM 1377 C C . ASN A 1 180 ? 9.660 -4.999 11.881 1.00 98.38 180 ASN A C 1
ATOM 1379 O O . ASN A 1 180 ? 10.818 -4.630 12.025 1.00 98.38 180 ASN A O 1
ATOM 1383 N N . ASP A 1 181 ? 8.956 -5.575 12.862 1.00 97.94 181 ASP A N 1
ATOM 1384 C CA . ASP A 1 181 ? 9.452 -5.831 14.229 1.00 97.94 181 ASP A CA 1
ATOM 1385 C C . ASP A 1 181 ? 9.762 -4.587 15.076 1.00 97.94 181 ASP A C 1
ATOM 1387 O O . ASP A 1 181 ? 10.230 -4.713 16.208 1.00 97.94 181 ASP A O 1
ATOM 1391 N N . GLU A 1 182 ? 9.451 -3.393 14.575 1.00 98.19 182 GLU A N 1
ATOM 1392 C CA . GLU A 1 182 ? 9.589 -2.135 15.301 1.00 98.19 182 GLU A CA 1
ATOM 1393 C C . GLU A 1 182 ? 8.221 -1.498 15.551 1.00 98.19 182 GLU A C 1
ATOM 1395 O O . GLU A 1 182 ? 7.247 -1.756 14.841 1.00 98.19 182 GLU A O 1
ATOM 1400 N N . MET A 1 183 ? 8.126 -0.657 16.583 1.00 97.81 183 MET A N 1
ATOM 1401 C CA . MET A 1 183 ? 6.904 0.102 16.852 1.00 97.81 183 MET A CA 1
ATOM 1402 C C . MET A 1 183 ? 6.586 1.030 15.679 1.00 97.81 183 MET A C 1
ATOM 1404 O O . MET A 1 183 ? 7.484 1.627 15.089 1.00 97.81 183 MET A O 1
ATOM 1408 N N . LEU A 1 184 ? 5.299 1.193 15.370 1.00 98.31 184 LEU A N 1
ATOM 1409 C CA . LEU A 1 184 ? 4.874 2.086 14.294 1.00 98.31 184 LEU A CA 1
ATOM 1410 C C . LEU A 1 184 ? 5.383 3.514 14.506 1.00 98.31 184 LEU A C 1
ATOM 1412 O O . LEU A 1 184 ? 5.160 4.126 15.554 1.00 98.31 184 LEU A O 1
ATOM 1416 N N . SER A 1 185 ? 5.972 4.080 13.456 1.00 97.38 185 SER A N 1
ATOM 1417 C CA . SER A 1 185 ? 6.272 5.504 13.401 1.00 97.38 185 SER A CA 1
ATOM 1418 C C . SER A 1 185 ? 4.997 6.345 13.351 1.00 97.38 185 SER A C 1
ATOM 1420 O O . SER A 1 185 ? 3.901 5.867 13.030 1.00 97.38 185 SER A O 1
ATOM 1422 N N . ALA A 1 186 ? 5.141 7.643 13.625 1.00 96.75 186 ALA A N 1
ATOM 1423 C CA . ALA A 1 186 ? 4.038 8.586 13.504 1.00 96.75 186 ALA A CA 1
ATOM 1424 C C . ALA A 1 186 ? 3.455 8.581 12.078 1.00 96.75 186 ALA A C 1
ATOM 1426 O O . ALA A 1 186 ? 2.248 8.414 11.933 1.00 96.75 186 ALA A O 1
ATOM 1427 N N . ASP A 1 187 ? 4.285 8.664 11.029 1.00 97.12 187 ASP A N 1
ATOM 1428 C CA . ASP A 1 187 ? 3.839 8.699 9.623 1.00 97.12 187 ASP A CA 1
ATOM 1429 C C . ASP A 1 187 ? 3.044 7.452 9.198 1.00 97.12 187 ASP A C 1
ATOM 1431 O O . ASP A 1 187 ? 2.158 7.533 8.332 1.00 97.12 187 ASP A O 1
ATOM 1435 N N . HIS A 1 188 ? 3.290 6.306 9.835 1.00 98.25 188 HIS A N 1
ATOM 1436 C CA . HIS A 1 188 ? 2.600 5.050 9.535 1.00 98.25 188 HIS A CA 1
ATOM 1437 C C . HIS A 1 188 ? 1.534 4.652 10.555 1.00 98.25 188 HIS A C 1
ATOM 1439 O O . HIS A 1 188 ? 0.962 3.568 10.446 1.00 98.25 188 HIS A O 1
ATOM 1445 N N . GLY A 1 189 ? 1.142 5.582 11.428 1.00 97.75 189 GLY A N 1
ATOM 1446 C CA . GLY A 1 189 ? -0.067 5.470 12.238 1.00 97.75 189 GLY A CA 1
ATOM 1447 C C . GLY A 1 189 ? 0.165 5.031 13.673 1.00 97.75 189 GLY A C 1
ATOM 1448 O O . GLY A 1 189 ? -0.787 4.587 14.305 1.00 97.75 189 GLY A O 1
ATOM 1449 N N . GLY A 1 190 ? 1.388 5.145 14.189 1.00 97.44 190 GLY A N 1
ATOM 1450 C CA . GLY A 1 190 ? 1.674 4.888 15.594 1.00 97.44 190 GLY A CA 1
ATOM 1451 C C . GLY A 1 190 ? 0.836 5.784 16.519 1.00 97.44 190 GLY A C 1
ATOM 1452 O O . GLY A 1 190 ? 0.681 6.975 16.233 1.00 97.44 190 GLY A O 1
ATOM 1453 N N . PRO A 1 191 ? 0.291 5.247 17.625 1.00 97.88 191 PRO A N 1
ATOM 1454 C CA . PRO A 1 191 ? 0.567 3.914 18.170 1.00 97.88 191 PRO A CA 1
ATOM 1455 C C . PRO A 1 191 ? -0.310 2.791 17.597 1.00 97.88 191 PRO A C 1
ATOM 1457 O O . PRO A 1 191 ? -0.010 1.626 17.840 1.00 97.88 191 PRO A O 1
ATOM 1460 N N . LEU A 1 192 ? -1.382 3.100 16.859 1.00 98.31 192 LEU A N 1
ATOM 1461 C CA . LEU A 1 192 ? -2.326 2.089 16.383 1.00 98.31 192 LEU A CA 1
ATOM 1462 C C . LEU A 1 192 ? -2.878 2.407 14.992 1.00 98.31 192 LEU A C 1
ATOM 1464 O O . LEU A 1 192 ? -3.455 3.471 14.750 1.00 98.31 192 LEU A O 1
ATOM 1468 N N . ARG A 1 193 ? -2.799 1.428 14.089 1.00 98.75 193 ARG A N 1
ATOM 1469 C CA . ARG A 1 193 ? -3.461 1.474 12.782 1.00 98.75 193 ARG A CA 1
ATOM 1470 C C . ARG A 1 193 ? -4.268 0.214 12.510 1.00 98.75 193 ARG A C 1
ATOM 1472 O O . ARG A 1 193 ? -3.957 -0.865 13.003 1.00 98.75 193 ARG A O 1
ATOM 1479 N N . VAL A 1 194 ? -5.231 0.323 11.609 1.00 98.94 194 VAL A N 1
ATOM 1480 C CA . VAL A 1 194 ? -5.851 -0.835 10.966 1.00 98.94 194 VAL A CA 1
ATOM 1481 C C . VAL A 1 194 ? -4.951 -1.319 9.826 1.00 98.94 194 VAL A C 1
ATOM 1483 O O . VAL A 1 194 ? -4.446 -0.511 9.042 1.00 98.94 194 VAL A O 1
ATOM 1486 N N . VAL A 1 195 ? -4.783 -2.634 9.711 1.00 98.94 195 VAL A N 1
ATOM 1487 C CA . VAL A 1 195 ? -4.156 -3.336 8.582 1.00 98.94 195 VAL A CA 1
ATOM 1488 C C . VAL A 1 195 ? -5.184 -4.309 8.012 1.00 98.94 195 VAL A C 1
ATOM 1490 O O . VAL A 1 195 ? -5.699 -5.159 8.736 1.00 98.94 195 VAL A O 1
ATOM 1493 N N . VAL A 1 196 ? -5.509 -4.174 6.722 1.00 98.75 196 VAL A N 1
ATOM 1494 C CA . VAL A 1 196 ? -6.539 -4.980 6.039 1.00 98.75 196 VAL A CA 1
ATOM 1495 C C . VAL A 1 196 ? -5.928 -5.683 4.819 1.00 98.75 196 VAL A C 1
ATOM 1497 O O . VAL A 1 196 ? -6.076 -5.196 3.692 1.00 98.75 196 VAL A O 1
ATOM 1500 N N . PRO A 1 197 ? -5.230 -6.816 5.000 1.00 98.00 197 PRO A N 1
ATOM 1501 C CA . PRO A 1 197 ? -4.540 -7.494 3.906 1.00 98.00 197 PRO A CA 1
ATOM 1502 C C . PRO A 1 197 ? -5.451 -7.764 2.695 1.00 98.00 197 PRO A C 1
ATOM 1504 O O . PRO A 1 197 ? -6.619 -8.137 2.844 1.00 98.00 197 PRO A O 1
ATOM 1507 N N . GLY A 1 198 ? -4.929 -7.521 1.490 1.00 96.75 198 GLY A N 1
ATOM 1508 C CA . GLY A 1 198 ? -5.661 -7.646 0.221 1.00 96.75 198 GLY A CA 1
ATOM 1509 C C . GLY A 1 198 ? -6.595 -6.478 -0.130 1.00 96.75 198 GLY A C 1
ATOM 1510 O O . GLY A 1 198 ? -7.167 -6.466 -1.218 1.00 96.75 198 GLY A O 1
ATOM 1511 N N . TYR A 1 199 ? -6.776 -5.490 0.755 1.00 98.44 199 TYR A N 1
ATOM 1512 C CA . TYR A 1 199 ? -7.510 -4.256 0.443 1.00 98.44 199 TYR A CA 1
ATOM 1513 C C . TYR A 1 199 ? -6.549 -3.085 0.213 1.00 98.44 199 TYR A C 1
ATOM 1515 O O . TYR A 1 199 ? -5.468 -3.027 0.795 1.00 98.44 199 TYR A O 1
ATOM 1523 N N . LEU A 1 200 ? -6.976 -2.103 -0.585 1.00 98.12 200 LEU A N 1
ATOM 1524 C CA . LEU A 1 200 ? -6.248 -0.852 -0.789 1.00 98.12 200 LEU A CA 1
ATOM 1525 C C . LEU A 1 200 ? -6.021 -0.094 0.525 1.00 98.12 200 LEU A C 1
ATOM 1527 O O . LEU A 1 200 ? -6.880 -0.047 1.410 1.00 98.12 200 LEU A O 1
ATOM 1531 N N . GLY A 1 201 ? -4.889 0.603 0.594 1.00 98.50 201 GLY A N 1
ATOM 1532 C CA . GLY A 1 201 ? -4.404 1.274 1.797 1.00 98.50 201 GLY A CA 1
ATOM 1533 C C . GLY A 1 201 ? -5.337 2.331 2.389 1.00 98.50 201 GLY A C 1
ATOM 1534 O O . GLY A 1 201 ? -5.236 2.627 3.572 1.00 98.50 201 GLY A O 1
ATOM 1535 N N . ALA A 1 202 ? -6.299 2.867 1.630 1.00 98.62 202 ALA A N 1
ATOM 1536 C CA . ALA A 1 202 ? -7.292 3.797 2.179 1.00 98.62 202 ALA A CA 1
ATOM 1537 C C . ALA A 1 202 ? -8.196 3.152 3.248 1.00 98.62 202 ALA A C 1
ATOM 1539 O O . ALA A 1 202 ? -8.774 3.874 4.058 1.00 98.62 202 ALA A O 1
ATOM 1540 N N . ARG A 1 203 ? -8.308 1.814 3.278 1.00 98.75 203 ARG A N 1
ATOM 1541 C CA . ARG A 1 203 ? -9.038 1.072 4.324 1.00 98.75 203 ARG A CA 1
ATOM 1542 C C . ARG A 1 203 ? -8.178 0.770 5.557 1.00 98.75 203 ARG A C 1
ATOM 1544 O O . ARG A 1 203 ? -8.701 0.316 6.566 1.00 98.75 203 ARG A O 1
ATOM 1551 N N . TRP A 1 204 ? -6.876 1.049 5.493 1.00 98.75 204 TRP A N 1
ATOM 1552 C CA . TRP A 1 204 ? -5.904 0.800 6.557 1.00 98.75 204 TRP A CA 1
ATOM 1553 C C . TRP A 1 204 ? -5.734 2.066 7.403 1.00 98.75 204 TRP A C 1
ATOM 1555 O O . TRP A 1 204 ? -4.683 2.715 7.362 1.00 98.75 204 TRP A O 1
ATOM 1565 N N . VAL A 1 205 ? -6.812 2.456 8.094 1.00 98.88 205 VAL A N 1
ATOM 1566 C CA . VAL A 1 205 ? -6.911 3.708 8.865 1.00 98.88 205 VAL A CA 1
ATOM 1567 C C . VAL A 1 205 ? -5.761 3.814 9.866 1.00 98.88 205 VAL A C 1
ATOM 1569 O O . VAL A 1 205 ? -5.594 2.949 10.720 1.00 98.88 205 VAL A O 1
ATOM 1572 N N . LYS A 1 206 ? -4.966 4.876 9.744 1.00 98.75 206 LYS A N 1
ATOM 1573 C CA . LYS A 1 206 ? -3.891 5.230 10.680 1.00 98.75 206 LYS A CA 1
ATOM 1574 C C . LYS A 1 206 ? -4.452 6.013 11.856 1.00 98.75 206 LYS A C 1
ATOM 1576 O O . LYS A 1 206 ? -5.459 6.693 11.673 1.00 98.75 206 LYS A O 1
ATOM 1581 N N . TRP A 1 207 ? -3.785 5.936 13.010 1.00 98.38 207 TRP A N 1
ATOM 1582 C CA . TRP A 1 207 ? -4.233 6.577 14.250 1.00 98.38 207 TRP A CA 1
ATOM 1583 C C . TRP A 1 207 ? -5.717 6.280 14.493 1.00 98.38 207 TRP A C 1
ATOM 1585 O O . TRP A 1 207 ? -6.546 7.189 14.567 1.00 98.38 207 TRP A O 1
ATOM 1595 N N . VAL A 1 208 ? -6.073 4.995 14.487 1.00 98.62 208 VAL A N 1
ATOM 1596 C CA . VAL A 1 208 ? -7.463 4.578 14.687 1.00 98.62 208 VAL A CA 1
ATOM 1597 C C . VAL A 1 208 ? -7.826 4.715 16.163 1.00 98.62 208 VAL A C 1
ATOM 1599 O O . VAL A 1 208 ? -7.240 4.047 17.008 1.00 98.62 208 VAL A O 1
ATOM 1602 N N . ASP A 1 209 ? -8.810 5.561 16.462 1.00 98.12 209 ASP A N 1
ATOM 1603 C CA . ASP A 1 209 ? -9.300 5.793 17.829 1.00 98.12 209 ASP A CA 1
ATOM 1604 C C . ASP A 1 209 ? -10.716 5.258 18.050 1.00 98.12 209 ASP A C 1
ATOM 1606 O O . ASP A 1 209 ? -11.118 5.020 19.186 1.00 98.12 209 ASP A O 1
ATOM 1610 N N . THR A 1 210 ? -11.476 5.018 16.977 1.00 98.56 210 THR A N 1
ATOM 1611 C CA . THR A 1 210 ? -12.859 4.554 17.084 1.00 98.56 210 THR A CA 1
ATOM 1612 C C . THR A 1 210 ? -13.153 3.447 16.078 1.00 98.56 210 THR A C 1
ATOM 1614 O O . THR A 1 210 ? -12.874 3.577 14.884 1.00 98.56 210 THR A O 1
ATOM 1617 N N . ILE A 1 211 ? -13.779 2.375 16.560 1.00 98.56 211 ILE A N 1
ATOM 1618 C CA . ILE A 1 211 ? -14.371 1.295 15.768 1.00 98.56 211 ILE A CA 1
ATOM 1619 C C . ILE A 1 211 ? -15.875 1.311 16.006 1.00 98.56 211 ILE A C 1
ATOM 1621 O O . ILE A 1 211 ? -16.309 1.329 17.152 1.00 98.56 211 ILE A O 1
ATOM 1625 N N . ILE A 1 212 ? -16.676 1.287 14.946 1.00 98.12 212 ILE A N 1
ATOM 1626 C CA . ILE A 1 212 ? -18.139 1.304 15.029 1.00 98.12 212 ILE A CA 1
ATOM 1627 C C . ILE A 1 212 ? -18.678 0.118 14.238 1.00 98.12 212 ILE A C 1
ATOM 1629 O O . ILE A 1 212 ? -18.424 0.005 13.037 1.00 98.12 212 ILE A O 1
ATOM 1633 N N . LEU A 1 213 ? -19.425 -0.767 14.895 1.00 97.75 213 LEU A N 1
ATOM 1634 C CA . LEU A 1 213 ? -20.183 -1.809 14.205 1.00 97.75 213 LEU A CA 1
ATOM 1635 C C . LEU A 1 213 ? -21.461 -1.174 13.658 1.00 97.75 213 LEU A C 1
ATOM 1637 O O . LEU A 1 213 ? -22.174 -0.498 14.399 1.00 97.75 213 LEU A O 1
ATOM 1641 N N . SER A 1 214 ? -21.707 -1.334 12.357 1.00 96.31 214 SER A N 1
ATOM 1642 C CA . SER A 1 214 ? -22.797 -0.646 11.664 1.00 96.31 214 SER A CA 1
ATOM 1643 C C . SER A 1 214 ? -23.473 -1.531 10.617 1.00 96.31 214 SER A C 1
ATOM 1645 O O . SER A 1 214 ? -22.880 -2.454 10.055 1.00 96.31 214 SER A O 1
ATOM 1647 N N . SER A 1 215 ? -24.740 -1.238 10.332 1.00 95.94 215 SER A N 1
ATOM 1648 C CA . SER A 1 215 ? -25.480 -1.821 9.208 1.00 95.94 215 SER A CA 1
ATOM 1649 C C . SER A 1 215 ? -25.092 -1.210 7.853 1.00 95.94 215 SER A C 1
ATOM 1651 O O . SER A 1 215 ? -25.359 -1.814 6.814 1.00 95.94 215 SER A O 1
ATOM 1653 N N . ALA A 1 216 ? -24.437 -0.045 7.846 1.00 96.12 216 ALA A N 1
ATOM 1654 C CA . ALA A 1 216 ? -24.054 0.689 6.644 1.00 96.12 216 ALA A CA 1
ATOM 1655 C C . ALA A 1 216 ? -22.543 0.955 6.589 1.00 96.12 216 ALA A C 1
ATOM 1657 O O . ALA A 1 216 ? -21.834 0.860 7.589 1.00 96.12 216 ALA A O 1
ATOM 1658 N N . GLU A 1 217 ? -22.039 1.276 5.394 1.00 98.06 217 GLU A N 1
ATOM 1659 C CA . GLU A 1 217 ? -20.651 1.717 5.230 1.00 98.06 217 GLU A CA 1
ATOM 1660 C C . GLU A 1 217 ? -20.383 3.009 6.012 1.00 98.06 217 GLU A C 1
ATOM 1662 O O . GLU A 1 217 ? -21.299 3.787 6.288 1.00 98.06 217 GLU A O 1
ATOM 1667 N N . SER A 1 218 ? -19.105 3.279 6.299 1.00 98.25 218 SER A N 1
ATOM 1668 C CA . SER A 1 218 ? -18.696 4.530 6.943 1.00 98.25 218 SER A CA 1
ATOM 1669 C C . SER A 1 218 ? -19.255 5.736 6.176 1.00 98.25 218 SER A C 1
ATOM 1671 O O . SER A 1 218 ? -19.085 5.803 4.953 1.00 98.25 218 SER A O 1
ATOM 1673 N N . PRO A 1 219 ? -19.899 6.706 6.851 1.00 97.19 219 PRO A N 1
ATOM 1674 C CA . PRO A 1 219 ? -20.456 7.885 6.192 1.00 97.19 219 PRO A CA 1
ATOM 1675 C C . PRO A 1 219 ? -19.377 8.897 5.771 1.00 97.19 219 PRO A C 1
ATOM 1677 O O . PRO A 1 219 ? -19.697 9.877 5.099 1.00 97.19 219 PRO A O 1
ATOM 1680 N N . ASN A 1 220 ? -18.118 8.674 6.166 1.00 98.25 220 ASN A N 1
ATOM 1681 C CA . ASN A 1 220 ? -16.997 9.574 5.925 1.00 98.25 220 ASN A CA 1
ATOM 1682 C C . ASN A 1 220 ? -16.769 9.846 4.427 1.00 98.25 220 ASN A C 1
ATOM 1684 O O . ASN A 1 220 ? -16.938 8.962 3.575 1.00 98.25 220 ASN A O 1
ATOM 1688 N N . TYR A 1 221 ? -16.323 11.064 4.111 1.00 98.12 221 TYR A N 1
ATOM 1689 C CA . TYR A 1 221 ? -16.043 11.509 2.749 1.00 98.12 221 TYR A CA 1
ATOM 1690 C C . TYR A 1 221 ? -15.174 10.520 1.959 1.00 98.12 221 TYR A C 1
ATOM 1692 O O . TYR A 1 221 ? -15.510 10.191 0.820 1.00 98.12 221 TYR A O 1
ATOM 1700 N N . TYR A 1 222 ? -14.103 9.988 2.554 1.00 98.12 222 TYR A N 1
ATOM 1701 C CA . TYR A 1 222 ? -13.165 9.096 1.864 1.00 98.12 222 TYR A CA 1
ATOM 1702 C C . TYR A 1 222 ? -13.760 7.709 1.560 1.00 98.12 222 TYR A C 1
ATOM 1704 O O . TYR A 1 222 ? -13.289 7.014 0.662 1.00 98.12 222 TYR A O 1
ATOM 1712 N N . GLN A 1 223 ? -14.825 7.286 2.243 1.00 98.56 223 GLN A N 1
ATOM 1713 C CA . GLN A 1 223 ? -15.573 6.077 1.877 1.00 98.56 223 GLN A CA 1
ATOM 1714 C C . GLN A 1 223 ? -16.635 6.384 0.808 1.00 98.56 223 GLN A C 1
ATOM 1716 O O . GLN A 1 223 ? -16.820 5.605 -0.134 1.00 98.56 223 GLN A O 1
ATOM 1721 N N . GLN A 1 224 ? -17.331 7.515 0.953 1.00 98.12 224 GLN A N 1
ATOM 1722 C CA . GLN A 1 224 ? -18.548 7.816 0.198 1.00 98.12 224 GLN A CA 1
ATOM 1723 C C . GLN A 1 224 ? -18.305 8.560 -1.119 1.00 98.12 224 GLN A C 1
ATOM 1725 O O . GLN A 1 224 ? -19.030 8.328 -2.088 1.00 98.12 224 GLN A O 1
ATOM 1730 N N . ARG A 1 225 ? -17.302 9.443 -1.172 1.00 96.81 225 ARG A N 1
ATOM 1731 C CA . ARG A 1 225 ? -17.057 10.403 -2.266 1.00 96.81 225 ARG A CA 1
ATOM 1732 C C . ARG A 1 225 ? -15.647 10.337 -2.859 1.00 96.81 225 ARG A C 1
ATOM 1734 O O . ARG A 1 225 ? -15.335 11.115 -3.757 1.00 96.81 225 ARG A O 1
ATOM 1741 N N . ASP A 1 226 ? -14.816 9.408 -2.400 1.00 97.50 226 ASP A N 1
ATOM 1742 C CA . ASP A 1 226 ? -13.504 9.113 -2.981 1.00 97.50 226 ASP A CA 1
ATOM 1743 C C . ASP A 1 226 ? -13.276 7.596 -3.079 1.00 97.50 226 ASP A C 1
ATOM 1745 O O . ASP A 1 226 ? -14.132 6.804 -2.685 1.00 97.50 226 ASP A O 1
ATOM 1749 N N . TYR A 1 227 ? -12.138 7.184 -3.647 1.00 98.12 227 TYR A N 1
ATOM 1750 C CA . TYR A 1 227 ? -11.749 5.781 -3.822 1.00 98.12 227 TYR A CA 1
ATOM 1751 C C . TYR A 1 227 ? -12.851 4.941 -4.492 1.00 98.12 227 TYR A C 1
ATOM 1753 O O . TYR A 1 227 ? -13.141 3.821 -4.074 1.00 98.12 227 TYR A O 1
ATOM 1761 N N . LYS A 1 228 ? -13.463 5.493 -5.549 1.00 98.25 228 LYS A N 1
ATOM 1762 C CA . LYS A 1 228 ? -14.392 4.796 -6.452 1.00 98.25 228 LYS A CA 1
ATOM 1763 C C . LYS A 1 228 ? -13.961 4.996 -7.901 1.00 98.25 228 LYS A C 1
ATOM 1765 O O . LYS A 1 228 ? -13.499 6.078 -8.268 1.00 98.25 228 LYS A O 1
ATOM 1770 N N . VAL A 1 229 ? -14.159 3.977 -8.734 1.00 97.81 229 VAL A N 1
ATOM 1771 C CA . VAL A 1 229 ? -13.985 4.088 -10.188 1.00 97.81 229 VAL A CA 1
ATOM 1772 C C . VAL A 1 229 ? -15.315 4.524 -10.793 1.00 97.81 229 VAL A C 1
ATOM 1774 O O . VAL A 1 229 ? -16.279 3.761 -10.799 1.00 97.81 229 VAL A O 1
ATOM 1777 N N . LEU A 1 230 ? -15.365 5.762 -11.284 1.00 97.81 230 LEU A N 1
ATOM 1778 C CA . LEU A 1 230 ? -16.493 6.274 -12.063 1.00 97.81 230 LEU A CA 1
ATOM 1779 C C . LEU A 1 230 ? -16.263 6.033 -13.567 1.00 97.81 230 LEU A C 1
ATOM 1781 O O . LEU A 1 230 ? -15.112 5.860 -13.977 1.00 97.81 230 LEU A O 1
ATOM 1785 N N . PRO A 1 231 ? -17.326 6.048 -14.392 1.00 97.12 231 PRO A N 1
ATOM 1786 C CA . PRO A 1 231 ? -17.206 5.872 -15.835 1.00 97.12 231 PRO A CA 1
ATOM 1787 C C . PRO A 1 231 ? -16.306 6.929 -16.511 1.00 97.12 231 PRO A C 1
ATOM 1789 O O . PRO A 1 231 ? -16.264 8.074 -16.043 1.00 97.12 231 PRO A O 1
ATOM 1792 N N . PRO A 1 232 ? -15.606 6.595 -17.614 1.00 95.88 232 PRO A N 1
ATOM 1793 C CA . PRO A 1 232 ? -14.648 7.492 -18.278 1.00 95.88 232 PRO A CA 1
ATOM 1794 C C . PRO A 1 232 ? -15.219 8.819 -18.816 1.00 95.88 232 PRO A C 1
ATOM 1796 O O . PRO A 1 232 ? -14.480 9.767 -19.091 1.00 95.88 232 PRO A O 1
ATOM 1799 N N . GLU A 1 233 ? -16.535 8.911 -18.982 1.00 96.06 233 GLU A N 1
ATOM 1800 C CA . GLU A 1 233 ? -17.262 10.086 -19.479 1.00 96.06 233 GLU A CA 1
ATOM 1801 C C . GLU A 1 233 ? -17.464 11.133 -18.366 1.00 96.06 233 GLU A C 1
ATOM 1803 O O . GLU A 1 233 ? -17.746 12.311 -18.623 1.00 96.06 233 GLU A O 1
ATOM 1808 N N . VAL A 1 234 ? -17.305 10.702 -17.111 1.00 97.31 234 VAL A N 1
ATOM 1809 C CA . VAL A 1 234 ? -17.370 11.528 -15.908 1.00 97.31 234 VAL A CA 1
ATOM 1810 C C . VAL A 1 234 ? -16.013 12.182 -15.698 1.00 97.31 234 VAL A C 1
ATOM 1812 O O . VAL A 1 234 ? -15.171 11.685 -14.963 1.00 97.31 234 VAL A O 1
ATOM 1815 N N . ASP A 1 235 ? -15.786 13.312 -16.356 1.00 95.81 235 ASP A N 1
ATOM 1816 C CA . ASP A 1 235 ? -14.465 13.942 -16.435 1.00 95.81 235 ASP A CA 1
ATOM 1817 C C . ASP A 1 235 ? -14.305 15.260 -15.681 1.00 95.81 235 ASP A C 1
ATOM 1819 O O . ASP A 1 235 ? -13.308 15.962 -15.829 1.00 95.81 235 ASP A O 1
ATOM 1823 N N . SER A 1 236 ? -15.256 15.576 -14.809 1.00 96.50 236 SER A N 1
ATOM 1824 C CA . SER A 1 236 ? -15.169 16.729 -13.923 1.00 96.50 236 SER A CA 1
ATOM 1825 C C . SER A 1 236 ? -15.789 16.427 -12.566 1.00 96.50 236 SER A C 1
ATOM 1827 O O . SER A 1 236 ? -16.668 15.571 -12.437 1.00 96.50 236 SER A O 1
ATOM 1829 N N . LYS A 1 237 ? -15.373 17.176 -11.536 1.00 94.69 237 LYS A N 1
ATOM 1830 C CA . LYS A 1 237 ? -15.963 17.069 -10.189 1.00 94.69 237 LYS A CA 1
ATOM 1831 C C . LYS A 1 237 ? -17.479 17.315 -10.210 1.00 94.69 237 LYS A C 1
ATOM 1833 O O . LYS A 1 237 ? -18.215 16.627 -9.511 1.00 94.69 237 LYS A O 1
ATOM 1838 N N . ALA A 1 238 ? -17.946 18.241 -11.054 1.00 96.50 238 ALA A N 1
ATOM 1839 C CA . ALA A 1 238 ? -19.368 18.548 -11.206 1.00 96.50 238 ALA A CA 1
ATOM 1840 C C . ALA A 1 238 ? -20.167 17.355 -11.759 1.00 96.50 238 ALA A C 1
ATOM 1842 O O . ALA A 1 238 ? -21.225 17.031 -11.226 1.00 96.50 238 ALA A O 1
ATOM 1843 N N . LYS A 1 239 ? -19.640 16.655 -12.776 1.00 97.38 239 LYS A N 1
ATOM 1844 C CA . LYS A 1 239 ? -20.268 15.437 -13.318 1.00 97.38 239 LYS A CA 1
ATOM 1845 C C . LYS A 1 239 ? -20.219 14.260 -12.336 1.00 97.38 239 LYS A C 1
ATOM 1847 O O . LYS A 1 239 ? -21.113 13.421 -12.356 1.00 97.38 239 LYS A O 1
ATOM 1852 N N . ALA A 1 240 ? -19.189 14.190 -11.490 1.00 97.00 240 ALA A N 1
ATOM 1853 C CA . ALA A 1 240 ? -19.019 13.120 -10.506 1.00 97.00 240 ALA A CA 1
ATOM 1854 C C . ALA A 1 240 ? -19.981 13.228 -9.314 1.00 97.00 240 ALA A C 1
ATOM 1856 O O . ALA A 1 240 ? -20.427 12.207 -8.791 1.00 97.00 240 ALA A O 1
ATOM 1857 N N . LEU A 1 241 ? -20.331 14.453 -8.905 1.00 95.62 241 LEU A N 1
ATOM 1858 C CA . LEU A 1 241 ? -21.134 14.729 -7.711 1.00 95.62 241 LEU A CA 1
ATOM 1859 C C . LEU A 1 241 ? -22.423 13.880 -7.585 1.00 95.62 241 LEU A C 1
ATOM 1861 O O . LEU A 1 241 ? -22.602 13.274 -6.529 1.00 95.62 241 LEU A O 1
ATOM 1865 N N . PRO A 1 242 ? -23.295 13.757 -8.610 1.00 97.06 242 PRO A N 1
ATOM 1866 C CA . PRO A 1 242 ? -24.523 12.957 -8.511 1.00 97.06 242 PRO A CA 1
ATOM 1867 C C . PRO A 1 242 ? -24.306 11.438 -8.642 1.00 97.06 242 PRO A C 1
ATOM 1869 O O . PRO A 1 242 ? -25.277 10.677 -8.617 1.00 97.06 242 PRO A O 1
ATOM 1872 N N . LEU A 1 243 ? -23.065 10.984 -8.852 1.00 97.75 243 LEU A N 1
ATOM 1873 C CA . LEU A 1 243 ? -22.745 9.587 -9.148 1.00 97.75 243 LEU A CA 1
ATOM 1874 C C . LEU A 1 243 ? -22.051 8.864 -7.997 1.00 97.75 243 LEU A C 1
ATOM 1876 O O . LEU A 1 243 ? -22.146 7.645 -7.943 1.00 97.75 243 LEU A O 1
ATOM 1880 N N . TRP A 1 244 ? -21.416 9.560 -7.052 1.00 96.94 244 TRP A N 1
ATOM 1881 C CA . TRP A 1 244 ? -20.666 8.916 -5.965 1.00 96.94 244 TRP A CA 1
ATOM 1882 C C . TRP A 1 244 ? -21.456 7.854 -5.189 1.00 96.94 244 TRP A C 1
ATOM 1884 O O . TRP A 1 244 ? -20.917 6.789 -4.895 1.00 96.94 244 TRP A O 1
ATOM 1894 N N . SER A 1 245 ? -22.738 8.092 -4.909 1.00 96.31 245 SER A N 1
ATOM 1895 C CA . SER A 1 245 ? -23.608 7.137 -4.205 1.00 96.31 245 SER A CA 1
ATOM 1896 C C . SER A 1 245 ? -24.060 5.947 -5.059 1.00 96.31 245 SER A C 1
ATOM 1898 O O . SER A 1 245 ? -24.579 4.976 -4.522 1.00 96.31 245 SER A O 1
ATOM 1900 N N . LYS A 1 246 ? -23.878 6.006 -6.384 1.00 97.25 246 LYS A N 1
ATOM 1901 C CA . LYS A 1 246 ? -24.305 4.966 -7.335 1.00 97.25 246 LYS A CA 1
ATOM 1902 C C . LYS A 1 246 ? -23.210 3.952 -7.657 1.00 97.25 246 LYS A C 1
ATOM 1904 O O . LYS A 1 246 ? -23.497 2.936 -8.280 1.00 97.25 246 LYS A O 1
ATOM 1909 N N . TYR A 1 247 ? -21.969 4.242 -7.274 1.00 97.69 247 TYR A N 1
ATOM 1910 C CA . TYR A 1 247 ? -20.822 3.367 -7.494 1.00 97.69 247 TYR A CA 1
ATOM 1911 C C . TYR A 1 247 ? -20.319 2.823 -6.153 1.00 97.69 247 TYR A C 1
ATOM 1913 O O . TYR A 1 247 ? -20.371 3.535 -5.142 1.00 97.69 247 TYR A O 1
ATOM 1921 N N . PRO A 1 248 ? -19.841 1.569 -6.115 1.00 97.25 248 PRO A N 1
ATOM 1922 C CA . PRO A 1 248 ? -19.334 0.970 -4.889 1.00 97.25 248 PRO A CA 1
ATOM 1923 C C . PRO A 1 248 ? -18.013 1.616 -4.470 1.00 97.25 248 PRO A C 1
ATOM 1925 O O . PRO A 1 248 ? -17.219 2.047 -5.313 1.00 97.25 248 PRO A O 1
ATOM 1928 N N . SER A 1 249 ? -17.767 1.664 -3.161 1.00 97.56 249 SER A N 1
ATOM 1929 C CA . SER A 1 249 ? -16.443 2.002 -2.647 1.00 97.56 249 SER A CA 1
ATOM 1930 C C . SER A 1 249 ? -15.448 0.898 -3.008 1.00 97.56 249 SER A C 1
ATOM 1932 O O . SER A 1 249 ? -15.776 -0.287 -2.947 1.00 97.56 249 SER A O 1
ATOM 1934 N N . MET A 1 250 ? -14.231 1.260 -3.413 1.00 96.94 250 MET A N 1
ATOM 1935 C CA . MET A 1 250 ? -13.209 0.260 -3.720 1.00 96.94 250 MET A CA 1
ATOM 1936 C C . MET A 1 250 ? -12.762 -0.456 -2.440 1.00 96.94 250 MET A C 1
ATOM 1938 O O . MET A 1 250 ? -12.659 0.155 -1.372 1.00 96.94 250 MET A O 1
ATOM 1942 N N . THR A 1 251 ? -12.425 -1.734 -2.566 1.00 96.50 251 THR A N 1
ATOM 1943 C CA . THR A 1 251 ? -11.841 -2.552 -1.496 1.00 96.50 251 THR A CA 1
ATOM 1944 C C . THR A 1 251 ? -10.566 -3.213 -1.995 1.00 96.50 251 THR A C 1
ATOM 1946 O O . THR A 1 251 ? -9.477 -2.793 -1.629 1.00 96.50 251 THR A O 1
ATOM 1949 N N . GLU A 1 252 ? -10.691 -4.185 -2.886 1.00 95.88 252 GLU A N 1
ATOM 1950 C CA . GLU A 1 252 ? -9.576 -4.858 -3.551 1.00 95.88 252 GLU A CA 1
ATOM 1951 C C . GLU A 1 252 ? -9.111 -4.067 -4.782 1.00 95.88 252 GLU A C 1
ATOM 1953 O O . GLU A 1 252 ? -9.894 -3.333 -5.399 1.00 95.88 252 GLU A O 1
ATOM 1958 N N . LEU A 1 253 ? -7.845 -4.242 -5.160 1.00 96.38 253 LEU A N 1
ATOM 1959 C CA . LEU A 1 253 ? -7.261 -3.663 -6.371 1.00 96.38 253 LEU A CA 1
ATOM 1960 C C . LEU A 1 253 ? -7.083 -4.732 -7.460 1.00 96.38 253 LEU A C 1
ATOM 1962 O O . LEU A 1 253 ? -7.032 -5.923 -7.154 1.00 96.38 253 LEU A O 1
ATOM 1966 N N . PRO A 1 254 ? -7.055 -4.333 -8.743 1.00 96.62 254 PRO A N 1
ATOM 1967 C CA . PRO A 1 254 ? -6.744 -5.253 -9.832 1.00 96.62 254 PRO A CA 1
ATOM 1968 C C . PRO A 1 254 ? -5.286 -5.730 -9.774 1.00 96.62 254 PRO A C 1
ATOM 1970 O O . PRO A 1 254 ? -4.415 -5.023 -9.262 1.00 96.62 254 PRO A O 1
ATOM 1973 N N . LEU A 1 255 ? -5.041 -6.906 -10.364 1.00 97.50 255 LEU A N 1
ATOM 1974 C CA . LEU A 1 255 ? -3.706 -7.458 -10.617 1.00 97.50 255 LEU A CA 1
ATOM 1975 C C . LEU A 1 255 ? -2.833 -6.405 -11.307 1.00 97.50 255 LEU A C 1
ATOM 1977 O O . LEU A 1 255 ? -3.291 -5.740 -12.236 1.00 97.50 255 LEU A O 1
ATOM 1981 N N . ASN A 1 256 ? -1.586 -6.245 -10.871 1.00 97.75 256 ASN A N 1
ATOM 1982 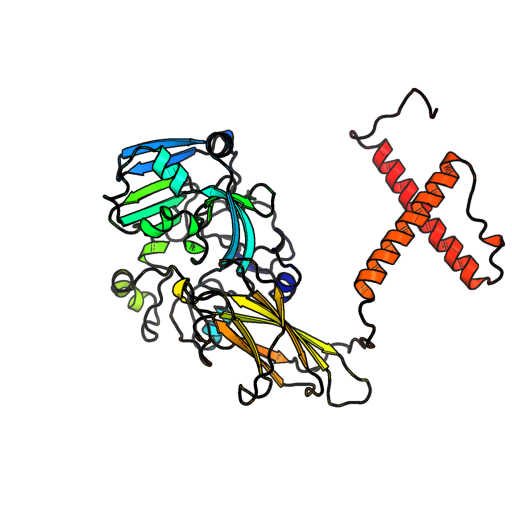C CA . ASN A 1 256 ? -0.719 -5.186 -11.387 1.00 97.75 256 ASN A CA 1
ATOM 1983 C C . ASN A 1 256 ? 0.750 -5.613 -11.444 1.00 97.75 256 ASN A C 1
ATOM 1985 O O . ASN A 1 256 ? 1.167 -6.516 -10.725 1.00 97.75 256 ASN A O 1
ATOM 1989 N N . SER A 1 257 ? 1.550 -4.918 -12.248 1.00 98.31 257 SER A N 1
ATOM 1990 C CA . SER A 1 257 ? 3.001 -5.082 -12.306 1.00 98.31 257 SER A CA 1
ATOM 1991 C C . SER A 1 257 ? 3.690 -3.800 -12.746 1.00 98.31 257 SER A C 1
ATOM 1993 O O . SER A 1 257 ? 3.113 -2.973 -13.457 1.00 98.31 257 SER A O 1
ATOM 1995 N N . VAL A 1 258 ? 4.950 -3.659 -12.347 1.00 98.38 258 VAL A N 1
ATOM 1996 C CA . VAL A 1 258 ? 5.811 -2.521 -12.667 1.00 98.38 258 VAL A CA 1
ATOM 1997 C C . VAL A 1 258 ? 7.205 -3.009 -13.029 1.00 98.38 258 VAL A C 1
ATOM 1999 O O . VAL A 1 258 ? 7.765 -3.846 -12.331 1.00 98.38 258 VAL A O 1
ATOM 2002 N N . VAL A 1 259 ? 7.773 -2.435 -14.092 1.00 98.25 259 VAL A N 1
ATOM 2003 C CA . VAL A 1 259 ? 9.210 -2.471 -14.363 1.00 98.25 259 VAL A CA 1
ATOM 2004 C C . VAL A 1 259 ? 9.841 -1.354 -13.540 1.00 98.25 259 VAL A C 1
ATOM 2006 O O . VAL A 1 259 ? 9.652 -0.174 -13.844 1.00 98.25 259 VAL A O 1
ATOM 2009 N N . ALA A 1 260 ? 10.534 -1.734 -12.474 1.00 96.12 260 ALA A N 1
ATOM 2010 C CA . ALA A 1 260 ? 11.115 -0.814 -11.506 1.00 96.12 260 ALA A CA 1
ATOM 2011 C C . ALA A 1 260 ? 12.491 -0.311 -11.954 1.00 96.12 260 ALA A C 1
ATOM 2013 O O . ALA A 1 260 ? 12.807 0.866 -11.779 1.00 96.12 260 ALA A O 1
ATOM 2014 N N . SER A 1 261 ? 13.294 -1.185 -12.564 1.00 93.44 261 SER A N 1
ATOM 2015 C CA . SER A 1 261 ? 14.606 -0.841 -13.106 1.00 93.44 261 SER A CA 1
ATOM 2016 C C . SER A 1 261 ? 14.914 -1.629 -14.378 1.00 93.44 261 SER A C 1
ATOM 2018 O O . SER A 1 261 ? 14.478 -2.766 -14.561 1.00 93.44 261 SER A O 1
ATOM 2020 N N . VAL A 1 262 ? 15.664 -0.989 -15.275 1.00 91.94 262 VAL A N 1
ATOM 2021 C CA . VAL A 1 262 ? 16.250 -1.602 -16.469 1.00 91.94 262 VAL A CA 1
ATOM 2022 C C . VAL A 1 262 ? 17.715 -1.189 -16.499 1.00 91.94 262 VAL A C 1
ATOM 2024 O O . VAL A 1 262 ? 18.027 -0.013 -16.683 1.00 91.94 262 VAL A O 1
ATOM 2027 N N . THR A 1 263 ? 18.613 -2.141 -16.278 1.00 89.12 263 THR A N 1
ATOM 2028 C CA . THR A 1 263 ? 20.055 -1.907 -16.222 1.00 89.12 263 THR A CA 1
ATOM 2029 C C . THR A 1 263 ? 20.714 -2.492 -17.468 1.00 89.12 263 THR A C 1
ATOM 2031 O O . THR A 1 263 ? 20.789 -3.716 -17.585 1.00 89.12 263 THR A O 1
ATOM 2034 N N . PRO A 1 264 ? 21.196 -1.659 -18.408 1.00 84.44 264 PRO A N 1
ATOM 2035 C CA . PRO A 1 264 ? 21.950 -2.148 -19.552 1.00 84.44 264 PRO A CA 1
ATOM 2036 C C . PRO A 1 264 ? 23.359 -2.586 -19.135 1.00 84.44 264 PRO A C 1
ATOM 2038 O O . PRO A 1 264 ? 24.041 -1.916 -18.358 1.00 84.44 264 PRO A O 1
ATOM 2041 N N . ILE A 1 265 ? 23.810 -3.696 -19.704 1.00 83.62 265 ILE A N 1
ATOM 2042 C CA . ILE A 1 265 ? 25.159 -4.247 -19.614 1.00 83.62 265 ILE A CA 1
ATOM 2043 C C . ILE A 1 265 ? 25.754 -4.134 -21.017 1.00 83.62 265 ILE A C 1
ATOM 2045 O O . ILE A 1 265 ? 25.423 -4.897 -21.927 1.00 83.62 265 ILE A O 1
ATOM 2049 N N . LEU A 1 266 ? 26.584 -3.111 -21.208 1.00 78.25 266 LEU A N 1
ATOM 2050 C CA . LEU A 1 266 ? 27.124 -2.758 -22.517 1.00 78.25 266 LEU A CA 1
ATOM 2051 C C . LEU A 1 266 ? 28.351 -3.608 -22.862 1.00 78.25 266 LEU A C 1
ATOM 2053 O O . LEU A 1 266 ? 29.264 -3.771 -22.052 1.00 78.25 266 LEU A O 1
ATOM 2057 N N . SER A 1 267 ? 28.389 -4.084 -24.104 1.00 68.62 267 SER A N 1
ATOM 2058 C CA . SER A 1 267 ? 29.594 -4.603 -24.751 1.00 68.62 267 SER A CA 1
ATOM 2059 C C . SER A 1 267 ? 30.261 -3.470 -25.535 1.00 68.62 267 SER A C 1
ATOM 2061 O O . SER A 1 267 ? 29.578 -2.700 -26.206 1.00 68.62 267 SER A O 1
ATOM 2063 N N . SER A 1 268 ? 31.590 -3.353 -25.469 1.00 63.25 268 SER A N 1
ATOM 2064 C CA . SER A 1 268 ? 32.348 -2.261 -26.102 1.00 63.25 268 SER A CA 1
ATOM 2065 C C . SER A 1 268 ? 32.311 -2.259 -27.635 1.00 63.25 268 SER A C 1
ATOM 2067 O O . SER A 1 268 ? 32.750 -1.285 -28.239 1.00 63.25 268 SER A O 1
ATOM 2069 N N . GLU A 1 269 ? 31.811 -3.324 -28.266 1.00 67.38 269 GLU A N 1
ATOM 2070 C CA . GLU A 1 269 ? 31.921 -3.537 -29.717 1.00 67.38 269 GLU A CA 1
ATOM 2071 C C . GLU A 1 269 ? 30.584 -3.866 -30.405 1.00 67.38 269 GLU A C 1
ATOM 2073 O O . GLU A 1 269 ? 30.573 -4.189 -31.590 1.00 67.38 269 GLU A O 1
ATOM 2078 N N . SER A 1 270 ? 29.447 -3.785 -29.699 1.00 71.06 270 SER A N 1
ATOM 2079 C CA . SER A 1 270 ? 28.144 -4.206 -30.234 1.00 71.06 270 SER A CA 1
ATOM 2080 C C . SER A 1 270 ? 27.098 -3.091 -30.209 1.00 71.06 270 SER A C 1
ATOM 2082 O O . SER A 1 270 ? 27.011 -2.312 -29.263 1.00 71.06 270 SER A O 1
ATOM 2084 N N . SER A 1 271 ? 26.250 -3.056 -31.242 1.00 77.56 271 SER A N 1
ATOM 2085 C CA . SER A 1 271 ? 24.997 -2.287 -31.252 1.00 77.56 271 SER A CA 1
ATOM 2086 C C . SER A 1 271 ? 23.880 -2.953 -30.437 1.00 77.56 271 SER A C 1
ATOM 2088 O O . SER A 1 271 ? 22.745 -2.476 -30.448 1.00 77.56 271 SER A O 1
ATOM 2090 N N . LEU A 1 272 ? 24.189 -4.075 -29.783 1.00 83.88 272 LEU A N 1
ATOM 2091 C CA . LEU A 1 272 ? 23.323 -4.816 -28.877 1.00 83.88 272 LEU A CA 1
ATOM 2092 C C . LEU A 1 272 ? 23.918 -4.809 -27.466 1.00 83.88 272 LEU A C 1
ATOM 2094 O O . LEU A 1 272 ? 25.139 -4.767 -27.286 1.00 83.88 272 LEU A O 1
ATOM 2098 N N . CYS A 1 273 ? 23.051 -4.893 -26.467 1.00 86.50 273 CYS A N 1
ATOM 2099 C CA . CYS A 1 273 ? 23.418 -5.048 -25.070 1.00 86.50 273 CYS A CA 1
ATOM 2100 C C . CYS A 1 273 ? 22.628 -6.183 -24.420 1.00 86.50 273 CYS A C 1
ATOM 2102 O O . CYS A 1 273 ? 21.601 -6.624 -24.935 1.00 86.50 273 CYS A O 1
ATOM 2104 N N . SER A 1 274 ? 23.101 -6.631 -23.263 1.00 90.25 274 SER A N 1
ATOM 2105 C CA . SER A 1 274 ? 22.248 -7.381 -22.346 1.00 90.25 274 SER A CA 1
ATOM 2106 C C . SER A 1 274 ? 21.554 -6.387 -21.425 1.00 90.25 274 SER A C 1
ATOM 2108 O O . SER A 1 274 ? 22.139 -5.370 -21.053 1.00 90.25 274 SER A O 1
ATOM 2110 N N . ILE A 1 275 ? 20.325 -6.662 -21.019 1.00 91.31 275 ILE A N 1
ATOM 2111 C CA . ILE A 1 275 ? 19.628 -5.881 -19.998 1.00 91.31 275 ILE A CA 1
ATOM 2112 C C . ILE A 1 275 ? 19.278 -6.776 -18.818 1.00 91.31 275 ILE A C 1
ATOM 2114 O O . ILE A 1 275 ? 18.900 -7.933 -18.991 1.00 91.31 275 ILE A O 1
ATOM 2118 N N . HIS A 1 276 ? 19.375 -6.220 -17.617 1.00 93.94 276 HIS A N 1
ATOM 2119 C CA . HIS A 1 276 ? 18.822 -6.811 -16.410 1.00 93.94 276 HIS A CA 1
ATOM 2120 C C . HIS A 1 276 ? 17.626 -5.972 -15.965 1.00 93.94 276 HIS A C 1
ATOM 2122 O O . HIS A 1 276 ? 17.751 -4.766 -15.744 1.00 93.94 276 HIS A O 1
ATOM 2128 N N . VAL A 1 277 ? 16.456 -6.594 -15.899 1.00 96.44 277 VAL A N 1
ATOM 2129 C CA . VAL A 1 277 ? 15.185 -5.934 -15.605 1.00 96.44 277 VAL A CA 1
ATOM 2130 C C . VAL A 1 277 ? 14.681 -6.446 -14.269 1.00 96.44 277 VAL A C 1
ATOM 2132 O O . VAL A 1 277 ? 14.556 -7.656 -14.102 1.00 96.44 277 VAL A O 1
ATOM 2135 N N . LYS A 1 278 ? 14.350 -5.538 -13.348 1.00 98.00 278 LYS A N 1
ATOM 2136 C CA . LYS A 1 278 ? 13.715 -5.878 -12.069 1.00 98.00 278 LYS A CA 1
ATOM 2137 C C . LYS A 1 278 ? 12.382 -5.168 -11.927 1.00 98.00 278 LYS A C 1
ATOM 2139 O O . LYS A 1 278 ? 12.171 -4.071 -12.457 1.00 98.00 278 LYS A O 1
ATOM 2144 N N . GLY A 1 279 ? 11.491 -5.765 -11.152 1.00 98.56 279 GLY A N 1
ATOM 2145 C CA . GLY A 1 279 ? 10.189 -5.190 -10.889 1.00 98.56 279 GLY A CA 1
ATOM 2146 C C . GLY A 1 279 ? 9.462 -5.832 -9.726 1.00 98.56 279 GLY A C 1
ATOM 2147 O O . GLY A 1 279 ? 9.957 -6.744 -9.065 1.00 98.56 279 GLY A O 1
ATOM 2148 N N . TYR A 1 280 ? 8.257 -5.325 -9.497 1.00 98.75 280 TYR A N 1
ATOM 2149 C CA . TYR A 1 280 ? 7.295 -5.948 -8.604 1.00 98.75 280 TYR A CA 1
ATOM 2150 C C . TYR A 1 280 ? 5.999 -6.248 -9.359 1.00 98.75 280 TYR A C 1
ATOM 2152 O O . TYR A 1 280 ? 5.680 -5.623 -10.378 1.00 98.75 280 TYR A O 1
ATOM 2160 N N . ALA A 1 281 ? 5.237 -7.203 -8.853 1.00 98.69 281 ALA A N 1
ATOM 2161 C CA . ALA A 1 281 ? 3.855 -7.461 -9.205 1.00 98.69 281 ALA A CA 1
ATOM 2162 C C . ALA A 1 281 ? 3.010 -7.529 -7.931 1.00 98.69 281 ALA A C 1
ATOM 2164 O O . ALA A 1 281 ? 3.518 -7.790 -6.841 1.00 98.69 281 ALA A O 1
ATOM 2165 N N . LEU A 1 282 ? 1.730 -7.203 -8.064 1.00 97.81 282 LEU A N 1
ATOM 2166 C CA . LEU A 1 282 ? 0.792 -7.076 -6.956 1.00 97.81 282 LEU A CA 1
ATOM 2167 C C . LEU A 1 282 ? -0.392 -7.994 -7.212 1.00 97.81 282 LEU A C 1
ATOM 2169 O O . LEU A 1 282 ? -0.939 -7.936 -8.319 1.00 97.81 282 LEU A O 1
ATOM 2173 N N . PRO A 1 283 ? -0.792 -8.812 -6.222 1.00 94.00 283 PRO A N 1
ATOM 2174 C CA . PRO A 1 283 ? -1.943 -9.683 -6.374 1.00 94.00 283 PRO A CA 1
ATOM 2175 C C . PRO A 1 283 ? -3.195 -8.850 -6.654 1.00 94.00 283 PRO A C 1
ATOM 2177 O O . PRO A 1 283 ? -3.329 -7.711 -6.201 1.00 94.00 283 PRO A O 1
ATOM 2180 N N . GLY A 1 284 ? -4.101 -9.427 -7.439 1.00 91.12 284 GLY A N 1
ATOM 2181 C CA . GLY A 1 284 ? -5.393 -8.820 -7.718 1.00 91.12 284 GLY A CA 1
ATOM 2182 C C . GLY A 1 284 ? -6.387 -9.028 -6.580 1.00 91.12 284 GLY A C 1
ATOM 2183 O O . GLY A 1 284 ? -6.052 -9.029 -5.395 1.00 91.12 284 GLY A O 1
ATOM 2184 N N . ARG A 1 285 ? -7.647 -9.245 -6.951 1.00 89.88 285 ARG A N 1
ATOM 2185 C CA . ARG A 1 285 ? -8.707 -9.596 -5.999 1.00 89.88 285 ARG A CA 1
ATOM 2186 C C . ARG A 1 285 ? -8.352 -10.888 -5.272 1.00 89.88 285 ARG A C 1
ATOM 2188 O O . ARG A 1 285 ? -7.795 -11.788 -5.889 1.00 89.88 285 ARG A O 1
ATOM 2195 N N . ALA A 1 286 ? -8.764 -11.054 -4.013 1.00 80.44 286 ALA A N 1
ATOM 2196 C CA . ALA A 1 286 ? -8.405 -12.244 -3.233 1.00 80.44 286 ALA A CA 1
ATOM 2197 C C . ALA A 1 286 ? -8.862 -13.557 -3.904 1.00 80.44 286 ALA A C 1
ATOM 2199 O O . ALA A 1 286 ? -8.199 -14.587 -3.802 1.00 80.44 286 ALA A O 1
ATOM 2200 N N . SER A 1 287 ? -9.968 -13.511 -4.654 1.00 81.56 287 SER A N 1
ATOM 2201 C CA . SER A 1 287 ? -10.473 -14.641 -5.452 1.00 81.56 287 SER A CA 1
ATOM 2202 C C . SER A 1 287 ? -9.539 -15.097 -6.586 1.00 81.56 287 SER A C 1
ATOM 2204 O O . SER A 1 287 ? -9.668 -16.230 -7.051 1.00 81.56 287 SER A O 1
ATOM 2206 N N . GLN A 1 288 ? -8.606 -14.246 -7.018 1.00 85.25 288 GLN A N 1
ATOM 2207 C CA . GLN A 1 288 ? -7.652 -14.506 -8.099 1.00 85.25 288 GLN A CA 1
ATOM 2208 C C . GLN A 1 288 ? -6.375 -15.217 -7.624 1.00 85.25 288 GLN A C 1
ATOM 2210 O O . GLN A 1 288 ? -5.635 -15.746 -8.448 1.00 85.25 288 GLN A O 1
ATOM 2215 N N . GLY A 1 289 ? -6.143 -15.302 -6.311 1.00 90.06 289 GLY A N 1
ATOM 2216 C CA . GLY A 1 289 ? -4.931 -15.905 -5.758 1.00 90.06 289 GLY A CA 1
ATOM 2217 C C . GLY A 1 289 ? -3.691 -15.029 -5.939 1.00 90.06 289 GLY A C 1
ATOM 2218 O O . GLY A 1 289 ? -3.792 -13.808 -6.086 1.00 90.06 289 GLY A O 1
ATOM 2219 N N . ASN A 1 290 ? -2.522 -15.662 -5.890 1.00 95.44 290 ASN A N 1
ATOM 2220 C CA . ASN A 1 290 ? -1.243 -14.975 -5.994 1.00 95.44 290 ASN A CA 1
ATOM 2221 C C . ASN A 1 290 ? -0.880 -14.686 -7.449 1.00 95.44 290 ASN A C 1
ATOM 2223 O O . ASN A 1 290 ? -1.503 -15.191 -8.385 1.00 95.44 290 ASN A O 1
ATOM 2227 N N . VAL A 1 291 ? 0.166 -13.880 -7.636 1.00 97.94 291 VAL A N 1
ATOM 2228 C CA . VAL A 1 291 ? 0.829 -13.771 -8.934 1.00 97.94 291 VAL A CA 1
ATOM 2229 C C . VAL A 1 291 ? 1.516 -15.106 -9.223 1.00 97.94 291 VAL A C 1
ATOM 2231 O O . VAL A 1 291 ? 2.346 -15.579 -8.445 1.00 97.94 291 VAL A O 1
ATOM 2234 N N . SER A 1 292 ? 1.156 -15.711 -10.349 1.00 97.50 292 SER A N 1
ATOM 2235 C CA . SER A 1 292 ? 1.668 -17.009 -10.792 1.00 97.50 292 SER A CA 1
ATOM 2236 C C . SER A 1 292 ? 2.811 -16.869 -11.796 1.00 97.50 292 SER A C 1
ATOM 2238 O O . SER A 1 292 ? 3.669 -17.744 -11.887 1.00 97.50 292 SER A O 1
ATOM 2240 N N . ALA A 1 293 ? 2.840 -15.765 -12.549 1.00 98.25 293 ALA A N 1
ATOM 2241 C CA . ALA A 1 293 ? 3.897 -15.461 -13.503 1.00 98.25 293 ALA A CA 1
ATOM 2242 C C . ALA A 1 293 ? 3.986 -13.959 -13.783 1.00 98.25 293 ALA A C 1
ATOM 2244 O O . ALA A 1 293 ? 2.980 -13.245 -13.769 1.00 98.25 293 ALA A O 1
ATOM 2245 N N . VAL A 1 294 ? 5.188 -13.505 -14.129 1.00 98.75 294 VAL A N 1
ATOM 2246 C CA . VAL A 1 294 ? 5.420 -12.203 -14.755 1.00 98.75 294 VAL A CA 1
ATOM 2247 C C . VAL A 1 294 ? 6.151 -12.435 -16.068 1.00 98.75 294 VAL A C 1
ATOM 2249 O O . VAL A 1 294 ? 7.050 -13.267 -16.154 1.00 98.75 294 VAL A O 1
ATOM 2252 N N . GLU A 1 295 ? 5.732 -11.728 -17.109 1.00 98.50 295 GLU A N 1
ATOM 2253 C CA . GLU A 1 295 ? 6.318 -11.833 -18.438 1.00 98.50 295 GLU A CA 1
ATOM 2254 C C . GLU A 1 295 ? 6.748 -10.453 -18.926 1.00 98.50 295 GLU A C 1
ATOM 2256 O O . GLU A 1 295 ? 6.057 -9.456 -18.691 1.00 98.50 295 GLU A O 1
ATOM 2261 N N . VAL A 1 296 ? 7.866 -10.417 -19.645 1.00 98.56 296 VAL A N 1
ATOM 2262 C CA . VAL A 1 296 ? 8.461 -9.213 -20.225 1.00 98.56 296 VAL A CA 1
ATOM 2263 C C . VAL A 1 296 ? 8.443 -9.305 -21.747 1.00 98.56 296 VAL A C 1
ATOM 2265 O O . VAL A 1 296 ? 8.658 -10.372 -22.313 1.00 98.56 296 VAL A O 1
ATOM 2268 N N . SER A 1 297 ? 8.185 -8.188 -22.420 1.00 97.75 297 SER A N 1
ATOM 2269 C CA . SER A 1 297 ? 8.223 -8.082 -23.880 1.00 97.75 297 SER A CA 1
ATOM 2270 C C . SER A 1 297 ? 9.039 -6.863 -24.306 1.00 97.75 297 SER A C 1
ATOM 2272 O O . SER A 1 297 ? 9.008 -5.821 -23.648 1.00 97.75 297 SER A O 1
ATOM 2274 N N . LEU A 1 298 ? 9.761 -6.998 -25.419 1.00 96.06 298 LEU A N 1
ATOM 2275 C CA . LEU A 1 298 ? 10.550 -5.932 -26.048 1.00 96.06 298 LEU A CA 1
ATOM 2276 C C . LEU A 1 298 ? 9.948 -5.468 -27.388 1.00 96.06 298 LEU A C 1
ATOM 2278 O O . LEU A 1 298 ? 10.487 -4.578 -28.040 1.00 96.06 298 LEU A O 1
ATOM 2282 N N . ASP A 1 299 ? 8.829 -6.068 -27.798 1.00 94.06 299 ASP A N 1
ATOM 2283 C CA . ASP A 1 299 ? 8.241 -5.969 -29.137 1.00 94.06 299 ASP A CA 1
ATOM 2284 C C . ASP A 1 299 ? 6.722 -5.712 -29.091 1.00 94.06 299 ASP A C 1
ATOM 2286 O O . ASP A 1 299 ? 5.952 -6.229 -29.899 1.00 94.06 299 ASP A O 1
ATOM 2290 N N . ASP A 1 300 ? 6.283 -4.902 -28.119 1.00 94.50 300 ASP A N 1
ATOM 2291 C CA . ASP A 1 300 ? 4.873 -4.518 -27.903 1.00 94.50 300 ASP A CA 1
ATOM 2292 C C . ASP A 1 300 ? 3.911 -5.716 -27.707 1.00 94.50 300 ASP A C 1
ATOM 2294 O O . ASP A 1 300 ? 2.713 -5.686 -28.026 1.00 94.50 300 ASP A O 1
ATOM 2298 N N . GLY A 1 301 ? 4.443 -6.784 -27.112 1.00 96.06 301 GLY A N 1
ATOM 2299 C CA . GLY A 1 301 ? 3.708 -7.976 -26.713 1.00 96.06 301 GLY A CA 1
ATOM 2300 C C . GLY A 1 301 ? 3.578 -9.042 -27.796 1.00 96.06 301 GLY A C 1
ATOM 2301 O O . GLY A 1 301 ? 2.741 -9.935 -27.626 1.00 96.06 301 GLY A O 1
ATOM 2302 N N . ALA A 1 302 ? 4.359 -8.969 -28.881 1.00 96.88 302 ALA A N 1
ATOM 2303 C CA . ALA A 1 302 ? 4.394 -10.021 -29.895 1.00 96.88 302 ALA A CA 1
ATOM 2304 C C . ALA A 1 302 ? 5.081 -11.292 -29.366 1.00 96.88 302 ALA A C 1
ATOM 2306 O O . ALA A 1 302 ? 4.594 -12.397 -29.617 1.00 96.88 302 ALA A O 1
ATOM 2307 N N . GLN A 1 303 ? 6.137 -11.144 -28.562 1.00 97.06 303 GLN A N 1
ATOM 2308 C CA . GLN A 1 303 ? 6.779 -12.223 -27.817 1.00 97.06 303 GLN A CA 1
ATOM 2309 C C . GLN A 1 303 ? 6.897 -11.885 -26.331 1.00 97.06 303 GLN A C 1
ATOM 2311 O O . GLN A 1 303 ? 7.026 -10.727 -25.934 1.00 97.06 303 GLN A O 1
ATOM 2316 N N . TRP A 1 304 ? 6.838 -12.930 -25.502 1.00 97.94 304 TRP A N 1
ATOM 2317 C CA . TRP A 1 304 ? 6.870 -12.832 -24.046 1.00 97.94 304 TRP A CA 1
ATOM 2318 C C . TRP A 1 304 ? 7.960 -13.731 -23.485 1.00 97.94 304 TRP A C 1
ATOM 2320 O O . TRP A 1 304 ? 7.985 -14.934 -23.745 1.00 97.94 304 TRP A O 1
ATOM 2330 N N . ILE A 1 305 ? 8.842 -13.129 -22.701 1.00 98.44 305 ILE A N 1
ATOM 2331 C CA . ILE A 1 305 ? 9.942 -13.782 -22.009 1.00 98.44 305 ILE A CA 1
ATOM 2332 C C . ILE A 1 305 ? 9.515 -13.934 -20.544 1.00 98.44 305 ILE A C 1
ATOM 2334 O O . ILE A 1 305 ? 9.168 -12.929 -19.915 1.00 98.44 305 ILE A O 1
ATOM 2338 N N . PRO A 1 306 ? 9.488 -15.157 -19.990 1.00 98.50 306 PRO A N 1
ATOM 2339 C CA . PRO A 1 306 ? 9.143 -15.353 -18.588 1.00 98.50 306 PRO A CA 1
ATOM 2340 C C . PRO A 1 306 ? 10.219 -14.740 -17.685 1.00 98.50 306 PRO A C 1
ATOM 2342 O O . PRO A 1 306 ? 11.412 -14.943 -17.911 1.00 98.50 306 PRO A O 1
ATOM 2345 N N . ALA A 1 307 ? 9.790 -14.007 -16.661 1.00 98.69 307 ALA A N 1
ATOM 2346 C CA . ALA A 1 307 ? 10.656 -13.529 -15.592 1.00 98.69 307 ALA A CA 1
ATOM 2347 C C . ALA A 1 307 ? 10.712 -14.538 -14.437 1.00 98.69 307 ALA A C 1
ATOM 2349 O O . ALA A 1 307 ? 9.762 -15.286 -14.193 1.00 98.69 307 ALA A O 1
ATOM 2350 N N . GLU A 1 308 ? 11.824 -14.538 -13.710 1.00 98.62 308 GLU A N 1
ATOM 2351 C CA . GLU A 1 308 ? 11.990 -15.294 -12.474 1.00 98.62 308 GLU A CA 1
ATOM 2352 C C . GLU A 1 308 ? 11.323 -14.544 -11.317 1.00 98.62 308 GLU A C 1
ATOM 2354 O O . GLU A 1 308 ? 11.555 -13.351 -11.135 1.00 98.62 308 GLU A O 1
ATOM 2359 N N . ILE A 1 309 ? 10.502 -15.235 -10.521 1.00 98.62 309 ILE A N 1
ATOM 2360 C CA . ILE A 1 309 ? 9.981 -14.706 -9.253 1.00 98.62 309 ILE A CA 1
ATOM 2361 C C . ILE A 1 309 ? 11.042 -14.938 -8.175 1.00 98.62 309 ILE A C 1
ATOM 2363 O O . ILE A 1 309 ? 11.296 -16.079 -7.795 1.00 98.62 309 ILE A O 1
ATOM 2367 N N . THR A 1 310 ? 11.635 -13.861 -7.664 1.00 98.38 310 THR A N 1
ATOM 2368 C CA . THR A 1 310 ? 12.714 -13.911 -6.662 1.00 98.38 310 THR A CA 1
ATOM 2369 C C . THR A 1 310 ? 12.199 -13.889 -5.228 1.00 98.38 310 THR A C 1
ATOM 2371 O O . THR A 1 310 ? 12.869 -14.377 -4.318 1.00 98.38 310 THR A O 1
ATOM 2374 N N . TYR A 1 311 ? 10.996 -13.352 -5.011 1.00 98.44 311 TYR A N 1
ATOM 2375 C CA . TYR A 1 311 ? 10.350 -13.331 -3.703 1.00 98.44 311 TYR A CA 1
ATOM 2376 C C . TYR A 1 311 ? 8.827 -13.266 -3.827 1.00 98.44 311 TYR A C 1
ATOM 2378 O O . TYR A 1 311 ? 8.290 -12.483 -4.608 1.00 98.44 311 TYR A O 1
ATOM 2386 N N . GLN A 1 312 ? 8.137 -14.064 -3.013 1.00 96.81 312 GLN A N 1
ATOM 2387 C CA . GLN A 1 312 ? 6.700 -13.982 -2.760 1.00 96.81 312 GLN A CA 1
ATOM 2388 C C . GLN A 1 312 ? 6.403 -14.709 -1.445 1.00 96.81 312 GLN A C 1
ATOM 2390 O O . GLN A 1 312 ? 6.748 -15.883 -1.302 1.00 96.81 312 GLN A O 1
ATOM 2395 N N . GLU A 1 313 ? 5.758 -14.040 -0.489 1.00 94.75 313 GLU A N 1
ATOM 2396 C CA . GLU A 1 313 ? 5.486 -14.610 0.836 1.00 94.75 313 GLU A CA 1
ATOM 2397 C C . GLU A 1 313 ? 3.989 -14.639 1.164 1.00 94.75 313 GLU A C 1
ATOM 2399 O O . GLU A 1 313 ? 3.323 -13.613 1.291 1.00 94.75 313 GLU A O 1
ATOM 2404 N N . GLY A 1 314 ? 3.437 -15.840 1.341 1.00 92.56 314 GLY A N 1
ATOM 2405 C CA . GLY A 1 314 ? 2.019 -15.999 1.658 1.00 92.56 314 GLY A CA 1
ATOM 2406 C C . GLY A 1 314 ? 1.098 -15.418 0.578 1.00 92.56 314 GLY A C 1
ATOM 2407 O O . GLY A 1 314 ? 1.477 -15.302 -0.587 1.00 92.56 314 GLY A O 1
ATOM 2408 N N . ARG A 1 315 ? -0.144 -15.094 0.958 1.00 92.56 315 ARG A N 1
ATOM 2409 C CA . ARG A 1 315 ? -1.186 -14.652 0.010 1.00 92.56 315 ARG A CA 1
ATOM 2410 C C . ARG A 1 315 ? -1.361 -13.136 -0.109 1.00 92.56 315 ARG A C 1
ATOM 2412 O O . ARG A 1 315 ? -2.151 -12.654 -0.912 1.00 92.56 315 ARG A O 1
ATOM 2419 N N . TRP A 1 316 ? -0.685 -12.390 0.761 1.00 96.38 316 TRP A N 1
ATOM 2420 C CA . TRP A 1 316 ? -0.876 -10.949 0.915 1.00 96.38 316 TRP A CA 1
ATOM 2421 C C . TRP A 1 316 ? 0.351 -10.132 0.547 1.00 96.38 316 TRP A C 1
ATOM 2423 O O . TRP A 1 316 ? 0.266 -8.906 0.530 1.00 96.38 316 TRP A O 1
ATOM 2433 N N . SER A 1 317 ? 1.482 -10.785 0.296 1.00 96.38 317 SER A N 1
ATOM 2434 C CA . SER A 1 317 ? 2.698 -10.109 -0.122 1.00 96.38 317 SER A CA 1
ATOM 2435 C C . SER A 1 317 ? 2.645 -9.740 -1.602 1.00 96.38 317 SER A C 1
ATOM 2437 O O . SER A 1 317 ? 1.867 -10.289 -2.383 1.00 96.38 317 SER A O 1
ATOM 2439 N N . TRP A 1 318 ? 3.489 -8.788 -1.981 1.00 98.00 318 TRP A N 1
ATOM 2440 C CA . TRP A 1 318 ? 3.837 -8.572 -3.376 1.00 98.00 318 TRP A CA 1
ATOM 2441 C C . TRP A 1 318 ? 4.680 -9.727 -3.933 1.00 98.00 318 TRP A C 1
ATOM 2443 O O . TRP A 1 318 ? 5.069 -10.660 -3.226 1.00 98.00 318 TRP A O 1
ATOM 2453 N N . THR A 1 319 ? 5.017 -9.610 -5.207 1.00 98.69 319 THR A N 1
ATOM 2454 C CA . THR A 1 319 ? 5.876 -10.545 -5.925 1.00 98.69 319 THR A CA 1
ATOM 2455 C C . THR A 1 319 ? 7.032 -9.760 -6.516 1.00 98.69 319 THR A C 1
ATOM 2457 O O . THR A 1 319 ? 6.803 -8.888 -7.353 1.00 98.69 319 THR A O 1
ATOM 2460 N N . LEU A 1 320 ? 8.264 -10.038 -6.101 1.00 98.88 320 LEU A N 1
ATOM 2461 C CA . LEU A 1 320 ? 9.447 -9.479 -6.756 1.00 98.88 320 LEU A CA 1
ATOM 2462 C C . LEU A 1 320 ? 9.872 -10.394 -7.893 1.00 98.88 320 LEU A C 1
ATOM 2464 O O . LEU A 1 320 ? 9.786 -11.620 -7.780 1.00 98.88 320 LEU A O 1
ATOM 2468 N N . TRP A 1 321 ? 10.301 -9.791 -8.994 1.00 98.81 321 TRP A N 1
ATOM 2469 C CA . TRP A 1 321 ? 10.686 -10.529 -10.183 1.00 98.81 321 TRP A CA 1
ATOM 2470 C C . TRP A 1 321 ? 11.865 -9.879 -10.897 1.00 98.81 321 TRP A C 1
ATOM 2472 O O . TRP A 1 321 ? 12.061 -8.660 -10.831 1.00 98.81 321 TRP A O 1
ATOM 2482 N N . GLU A 1 322 ? 12.626 -10.700 -11.613 1.00 98.62 322 GLU A N 1
ATOM 2483 C CA . GLU A 1 322 ? 13.722 -10.247 -12.460 1.00 98.62 322 GLU A CA 1
ATOM 2484 C C . GLU A 1 322 ? 13.863 -11.078 -13.737 1.00 98.62 322 GLU A C 1
ATOM 2486 O O . GLU A 1 322 ? 13.421 -12.222 -13.822 1.00 98.62 322 GLU A O 1
ATOM 2491 N N . VAL A 1 323 ? 14.470 -10.491 -14.764 1.00 98.12 323 VAL A N 1
ATOM 2492 C CA . VAL A 1 323 ? 14.838 -11.200 -15.992 1.00 98.12 323 VAL A CA 1
ATOM 2493 C C . VAL A 1 323 ? 16.096 -10.585 -16.588 1.00 98.12 323 VAL A C 1
ATOM 2495 O O . VAL A 1 323 ? 16.276 -9.367 -16.577 1.00 98.12 323 VAL A O 1
ATOM 2498 N N . SER A 1 324 ? 16.971 -11.436 -17.119 1.00 96.56 324 SER A N 1
ATOM 2499 C CA . SER A 1 324 ? 18.121 -11.005 -17.918 1.00 96.56 324 SER A CA 1
ATOM 2500 C C . SER A 1 324 ? 17.875 -11.380 -19.372 1.00 96.56 324 SER A C 1
ATOM 2502 O O . SER A 1 324 ? 17.513 -12.521 -19.656 1.00 96.56 324 SER A O 1
ATOM 2504 N N . ILE A 1 325 ? 18.021 -10.414 -20.276 1.00 94.31 325 ILE A N 1
ATOM 2505 C CA . ILE A 1 325 ? 17.743 -10.587 -21.703 1.00 94.31 325 ILE A CA 1
ATOM 2506 C C . ILE A 1 325 ? 18.970 -10.128 -22.480 1.00 94.31 325 ILE A C 1
ATOM 2508 O O . ILE A 1 325 ? 19.408 -8.989 -22.317 1.00 94.31 325 ILE A O 1
ATOM 2512 N N . ASP A 1 326 ? 19.517 -11.018 -23.298 1.00 92.06 326 ASP A N 1
ATOM 2513 C CA . ASP A 1 326 ? 20.653 -10.744 -24.175 1.00 92.06 326 ASP A CA 1
ATOM 2514 C C . ASP A 1 326 ? 20.189 -10.217 -25.541 1.00 92.06 326 ASP A C 1
ATOM 2516 O O . ASP A 1 326 ? 19.003 -10.257 -25.872 1.00 92.06 326 ASP A O 1
ATOM 2520 N N . ASP A 1 327 ? 21.142 -9.726 -26.336 1.00 90.19 327 ASP A N 1
ATOM 2521 C CA . ASP A 1 327 ? 20.932 -9.307 -27.728 1.00 90.19 327 ASP A CA 1
ATOM 2522 C C . ASP A 1 327 ? 19.835 -8.238 -27.918 1.00 90.19 327 ASP A C 1
ATOM 2524 O O . ASP A 1 327 ? 19.140 -8.190 -28.936 1.00 90.19 327 ASP A O 1
ATOM 2528 N N . VAL A 1 328 ? 19.694 -7.333 -26.945 1.00 89.69 328 VAL A N 1
ATOM 2529 C CA . VAL A 1 328 ? 18.702 -6.253 -26.956 1.00 89.69 328 VAL A CA 1
ATOM 2530 C C . VAL A 1 328 ? 19.258 -5.014 -27.666 1.00 89.69 328 VAL A C 1
ATOM 2532 O O . VAL A 1 328 ? 20.396 -4.618 -27.404 1.00 89.69 328 VAL A O 1
ATOM 2535 N N . PRO A 1 329 ? 18.487 -4.349 -28.547 1.00 86.19 329 PRO A N 1
ATOM 2536 C CA . PRO A 1 329 ? 18.890 -3.064 -29.112 1.00 86.19 329 PRO A CA 1
ATOM 2537 C C . PRO A 1 329 ? 19.159 -2.012 -28.026 1.00 86.19 329 PRO A C 1
ATOM 2539 O O . PRO A 1 329 ? 18.486 -1.980 -27.001 1.00 86.19 329 PRO A O 1
ATOM 2542 N N . LEU A 1 330 ? 20.093 -1.088 -28.269 1.00 81.50 330 LEU A N 1
ATOM 2543 C CA . LEU A 1 330 ? 20.447 -0.027 -27.306 1.00 81.50 330 LEU A CA 1
ATOM 2544 C C . LEU A 1 330 ? 19.308 0.962 -26.984 1.00 81.50 330 LEU A C 1
ATOM 2546 O O . LEU A 1 330 ? 19.449 1.780 -26.078 1.00 81.50 330 LEU A O 1
ATOM 2550 N N . SER A 1 331 ? 18.201 0.916 -27.723 1.00 84.62 331 SER A N 1
ATOM 2551 C CA . SER A 1 331 ? 16.995 1.705 -27.483 1.00 84.62 331 SER A CA 1
ATOM 2552 C C . SER A 1 331 ? 15.749 0.854 -27.712 1.00 84.62 331 SER A C 1
ATOM 2554 O O . SER A 1 331 ? 15.763 -0.119 -28.464 1.00 84.62 331 SER A O 1
ATOM 2556 N N . GLY A 1 332 ? 14.649 1.210 -27.054 1.00 88.12 332 GLY A N 1
ATOM 2557 C CA . GLY A 1 332 ? 13.407 0.456 -27.165 1.00 88.12 332 GLY A CA 1
ATOM 2558 C C . GLY A 1 332 ? 12.475 0.695 -25.991 1.00 88.12 332 GLY A C 1
ATOM 2559 O O . GLY A 1 332 ? 12.622 1.650 -25.230 1.00 88.12 332 GLY A O 1
ATOM 2560 N N . THR A 1 333 ? 11.483 -0.174 -25.844 1.00 92.38 333 THR A N 1
ATOM 2561 C CA . THR A 1 333 ? 10.555 -0.145 -24.711 1.00 92.38 333 THR A CA 1
ATOM 2562 C C . THR A 1 333 ? 10.435 -1.539 -24.128 1.00 92.38 333 THR A C 1
ATOM 2564 O O . THR A 1 333 ? 10.198 -2.500 -24.851 1.00 92.38 333 THR A O 1
ATOM 2567 N N . VAL A 1 334 ? 10.581 -1.621 -22.812 1.00 95.56 334 VAL A N 1
ATOM 2568 C CA . VAL A 1 334 ? 10.329 -2.824 -22.031 1.00 95.56 334 VAL A CA 1
ATOM 2569 C C . VAL A 1 334 ? 8.892 -2.768 -21.532 1.00 95.56 334 VAL A C 1
ATOM 2571 O O . VAL A 1 334 ? 8.490 -1.815 -20.853 1.00 95.56 334 VAL A O 1
ATOM 2574 N N . TYR A 1 335 ? 8.126 -3.796 -21.873 1.00 97.62 335 TYR A N 1
ATOM 2575 C CA . TYR A 1 335 ? 6.780 -4.027 -21.375 1.00 97.62 335 TYR A CA 1
ATOM 2576 C C . TYR A 1 335 ? 6.797 -5.152 -20.351 1.00 97.62 335 TYR A C 1
ATOM 2578 O O . TYR A 1 335 ? 7.555 -6.104 -20.510 1.00 97.62 335 TYR A O 1
ATOM 2586 N N . ALA A 1 336 ? 5.937 -5.082 -19.339 1.00 98.31 336 ALA A N 1
ATOM 2587 C CA . ALA A 1 336 ? 5.700 -6.219 -18.456 1.00 98.31 336 ALA A CA 1
ATOM 2588 C C . ALA A 1 336 ? 4.218 -6.385 -18.118 1.00 98.31 336 ALA A C 1
ATOM 2590 O O . ALA A 1 336 ? 3.460 -5.406 -18.075 1.00 98.31 336 ALA A O 1
ATOM 2591 N N . ARG A 1 337 ? 3.829 -7.637 -17.863 1.00 98.31 337 ARG A N 1
ATOM 2592 C CA . ARG A 1 337 ? 2.502 -8.016 -17.371 1.00 98.31 337 ARG A CA 1
ATOM 2593 C C . ARG A 1 337 ? 2.598 -9.165 -16.372 1.00 98.31 337 ARG A C 1
ATOM 2595 O O . ARG A 1 337 ? 3.403 -10.076 -16.553 1.00 98.31 337 ARG A O 1
ATOM 2602 N N . ALA A 1 338 ? 1.726 -9.156 -15.377 1.00 98.44 338 ALA A N 1
ATOM 2603 C CA . ALA A 1 338 ? 1.510 -10.258 -14.453 1.00 98.44 338 ALA A CA 1
ATOM 2604 C C . ALA A 1 338 ? 0.320 -11.138 -14.868 1.00 98.44 338 ALA A C 1
ATOM 2606 O O . ALA A 1 338 ? -0.619 -10.685 -15.539 1.00 98.44 338 ALA A O 1
ATOM 2607 N N . LYS A 1 339 ? 0.362 -12.390 -14.408 1.00 97.94 339 LYS A N 1
ATOM 2608 C CA . LYS A 1 339 ? -0.731 -13.367 -14.411 1.00 97.94 339 LYS A CA 1
ATOM 2609 C C . LYS A 1 339 ? -0.983 -13.855 -12.989 1.00 97.94 339 LYS A C 1
ATOM 2611 O O . LYS A 1 339 ? -0.046 -13.941 -12.199 1.00 97.94 339 LYS A O 1
ATOM 2616 N N . ASP A 1 340 ? -2.229 -14.180 -12.677 1.00 96.81 340 ASP A N 1
ATOM 2617 C CA . ASP A 1 340 ? -2.624 -14.748 -11.386 1.00 96.81 340 ASP A CA 1
ATOM 2618 C C . ASP A 1 340 ? -2.832 -16.275 -11.446 1.00 96.81 340 ASP A C 1
ATOM 2620 O O . ASP A 1 340 ? -2.821 -16.886 -12.521 1.00 96.81 340 ASP A O 1
ATOM 2624 N N . ASP A 1 341 ? -2.991 -16.918 -10.288 1.00 94.88 341 ASP A N 1
ATOM 2625 C CA . ASP A 1 341 ? -3.203 -18.371 -10.157 1.00 94.88 341 ASP A CA 1
ATOM 2626 C C . ASP A 1 341 ? -4.498 -18.877 -10.819 1.00 94.88 341 ASP A C 1
ATOM 2628 O O . ASP A 1 341 ? -4.680 -20.083 -11.010 1.00 94.88 341 ASP A O 1
ATOM 2632 N N . LYS A 1 342 ? -5.436 -17.982 -11.144 1.00 95.00 342 LYS A N 1
ATOM 2633 C CA . LYS A 1 342 ? -6.703 -18.305 -11.819 1.00 95.00 342 LYS A CA 1
ATOM 2634 C C . LYS A 1 342 ? -6.673 -17.987 -13.313 1.00 95.00 342 LYS A C 1
ATOM 2636 O O . LYS A 1 342 ? -7.699 -18.120 -13.979 1.00 95.00 342 LYS A O 1
ATOM 2641 N N . GLY A 1 343 ? -5.507 -17.627 -13.850 1.00 92.50 343 GLY A N 1
ATOM 2642 C CA . GLY A 1 343 ? -5.316 -17.303 -15.261 1.00 92.50 343 GLY A CA 1
ATOM 2643 C C . GLY A 1 343 ? -5.789 -15.901 -15.648 1.00 92.50 343 GLY A C 1
ATOM 2644 O O . GLY A 1 343 ? -5.812 -15.578 -16.836 1.00 92.50 343 GLY A O 1
ATOM 2645 N N . GLY A 1 344 ? -6.155 -15.059 -14.678 1.00 95.12 344 GLY A N 1
ATOM 2646 C CA . GLY A 1 344 ? -6.330 -13.634 -14.910 1.00 95.12 344 GLY A CA 1
ATOM 2647 C C . GLY A 1 344 ? -4.996 -12.984 -15.273 1.00 95.12 344 GLY A C 1
ATOM 2648 O O . GLY A 1 344 ? -3.921 -13.445 -14.894 1.00 95.12 344 GLY A O 1
ATOM 2649 N N . MET A 1 345 ? -5.062 -11.931 -16.082 1.00 95.94 345 MET A N 1
ATOM 2650 C CA . MET A 1 345 ? -3.894 -11.282 -16.671 1.00 95.94 345 MET A CA 1
ATOM 2651 C C . MET A 1 345 ? -4.166 -9.791 -16.835 1.00 95.94 345 MET A C 1
ATOM 2653 O O . MET A 1 345 ? -5.294 -9.397 -17.139 1.00 95.94 345 MET A O 1
ATOM 2657 N N . GLN A 1 346 ? -3.133 -8.965 -16.664 1.00 97.19 346 GLN A N 1
ATOM 2658 C CA . GLN A 1 346 ? -3.261 -7.524 -16.872 1.00 97.19 346 GLN A CA 1
ATOM 2659 C C . GLN A 1 346 ? -3.681 -7.178 -18.309 1.00 97.19 346 GLN A C 1
ATOM 2661 O O . GLN A 1 346 ? -3.188 -7.796 -19.265 1.00 97.19 346 GLN A O 1
ATOM 2666 N N . PRO A 1 347 ? -4.539 -6.160 -18.492 1.00 96.88 347 PRO A N 1
ATOM 2667 C CA . PRO A 1 347 ? -4.902 -5.678 -19.815 1.00 96.88 347 PRO A CA 1
ATOM 2668 C C . PRO A 1 347 ? -3.746 -4.900 -20.462 1.00 96.88 347 PRO A C 1
ATOM 2670 O O . PRO A 1 347 ? -2.978 -4.223 -19.780 1.00 96.88 347 PRO A O 1
ATOM 2673 N N . LYS A 1 348 ? -3.654 -4.942 -21.799 1.00 96.50 348 LYS A N 1
ATOM 2674 C CA . LYS A 1 348 ? -2.689 -4.120 -22.556 1.00 96.50 348 LYS A CA 1
ATOM 2675 C C . LYS A 1 348 ? -2.906 -2.626 -22.310 1.00 96.50 348 LYS A C 1
ATOM 2677 O O . LYS A 1 348 ? -1.952 -1.881 -22.112 1.00 96.50 348 LYS A O 1
ATOM 2682 N N . GLU A 1 349 ? -4.168 -2.207 -22.266 1.00 95.31 349 GLU A N 1
ATOM 2683 C CA . GLU A 1 349 ? -4.572 -0.822 -22.041 1.00 95.31 349 GLU A CA 1
ATOM 2684 C C . GLU A 1 349 ? -5.356 -0.685 -20.736 1.00 95.31 349 GLU A C 1
ATOM 2686 O O . GLU A 1 349 ? -6.245 -1.481 -20.436 1.00 95.31 349 GLU A O 1
ATOM 2691 N N . GLY A 1 350 ? -5.042 0.358 -19.971 1.00 92.31 350 GLY A N 1
ATOM 2692 C CA . GLY A 1 350 ? -5.753 0.682 -18.739 1.00 92.31 350 GLY A CA 1
ATOM 2693 C C . GLY A 1 350 ? -6.938 1.597 -19.013 1.00 92.31 350 GLY A C 1
ATOM 2694 O O . GLY A 1 350 ? -6.888 2.466 -19.884 1.00 92.31 350 GLY A O 1
ATOM 2695 N N . LYS A 1 351 ? -8.003 1.442 -18.228 1.00 94.62 351 LYS A N 1
ATOM 2696 C CA . LYS A 1 351 ? -9.190 2.296 -18.339 1.00 94.62 351 LYS A CA 1
ATOM 2697 C C . LYS A 1 351 ? -8.987 3.596 -17.572 1.00 94.62 351 LYS A C 1
ATOM 2699 O O . LYS A 1 351 ? -8.742 3.585 -16.367 1.00 94.62 351 LYS A O 1
ATOM 2704 N N . TRP A 1 352 ? -9.135 4.720 -18.266 1.00 97.88 352 TRP A N 1
ATOM 2705 C CA . TRP A 1 352 ? -9.093 6.033 -17.633 1.00 97.88 352 TRP A CA 1
ATOM 2706 C C . TRP A 1 352 ? -10.288 6.242 -16.688 1.00 97.88 352 TRP A C 1
ATOM 2708 O O . TRP A 1 352 ? -11.410 5.844 -16.998 1.00 97.88 352 TRP A O 1
ATOM 2718 N N . ASN A 1 353 ? -10.062 6.911 -15.556 1.00 98.31 353 ASN A N 1
ATOM 2719 C CA . ASN A 1 353 ? -11.113 7.438 -14.687 1.00 98.31 353 ASN A CA 1
ATOM 2720 C C . ASN A 1 353 ? -10.663 8.742 -14.011 1.00 98.31 353 ASN A C 1
ATOM 2722 O O . ASN A 1 353 ? -9.472 8.958 -13.786 1.00 98.31 353 ASN A O 1
ATOM 2726 N N . LEU A 1 354 ? -11.623 9.590 -13.623 1.00 97.88 354 LEU A N 1
ATOM 2727 C CA . LEU A 1 354 ? -11.370 10.933 -13.077 1.00 97.88 354 LEU A CA 1
ATOM 2728 C C . LEU A 1 354 ? -10.395 10.972 -11.899 1.00 97.88 354 LEU A C 1
ATOM 2730 O O . LEU A 1 354 ? -9.648 11.938 -11.760 1.00 97.88 354 LEU A O 1
ATOM 2734 N N . ARG A 1 355 ? -10.420 9.969 -11.016 1.00 97.94 355 ARG A N 1
ATOM 2735 C CA . ARG A 1 355 ? -9.573 9.937 -9.811 1.00 97.94 355 ARG A CA 1
ATOM 2736 C C . ARG A 1 355 ? -8.198 9.339 -10.063 1.00 97.94 355 ARG A C 1
ATOM 2738 O O . ARG A 1 355 ? -7.351 9.369 -9.169 1.00 97.94 355 ARG A O 1
ATOM 2745 N N . GLY A 1 356 ? -7.954 8.804 -11.256 1.00 98.00 356 GLY A N 1
ATOM 2746 C CA . GLY A 1 356 ? -6.676 8.196 -11.575 1.00 98.00 356 GLY A CA 1
ATOM 2747 C C . GLY A 1 356 ? -6.343 7.023 -10.656 1.00 98.00 356 GLY A C 1
ATOM 2748 O O . GLY A 1 356 ? -5.221 6.955 -10.164 1.00 98.00 356 GLY A O 1
ATOM 2749 N N . VAL A 1 357 ? -7.334 6.193 -10.316 1.00 98.44 357 VAL A N 1
ATOM 2750 C CA . VAL A 1 357 ? -7.175 5.058 -9.390 1.00 98.44 357 VAL A CA 1
ATOM 2751 C C . VAL A 1 357 ? -7.310 3.718 -10.105 1.00 98.44 357 VAL A C 1
ATOM 2753 O O . VAL A 1 357 ? -7.927 3.656 -11.166 1.00 98.44 357 VAL A O 1
ATOM 2756 N N . ALA A 1 358 ? -6.767 2.652 -9.510 1.00 97.25 358 ALA A N 1
ATOM 2757 C CA . ALA A 1 358 ? -6.820 1.282 -10.033 1.00 97.25 358 ALA A CA 1
ATOM 2758 C C . ALA A 1 358 ? -6.261 1.142 -11.464 1.00 97.25 358 ALA A C 1
ATOM 2760 O O . ALA A 1 358 ? -6.838 0.442 -12.291 1.00 97.25 358 ALA A O 1
ATOM 2761 N N . PHE A 1 359 ? -5.152 1.824 -11.771 1.00 97.62 359 PHE A N 1
ATOM 2762 C CA . PHE A 1 359 ? -4.494 1.688 -13.071 1.00 97.62 359 PHE A CA 1
ATOM 2763 C C . PHE A 1 359 ? -3.699 0.382 -13.149 1.00 97.62 359 PHE A C 1
ATOM 2765 O O . PHE A 1 359 ? -2.764 0.203 -12.373 1.00 97.62 359 PHE A O 1
ATOM 2772 N N . ASP A 1 360 ? -4.036 -0.498 -14.088 1.00 97.12 360 ASP A N 1
ATOM 2773 C CA . ASP A 1 360 ? -3.533 -1.878 -14.171 1.00 97.12 360 ASP A CA 1
ATOM 2774 C C . ASP A 1 360 ? -3.027 -2.286 -15.563 1.00 97.12 360 ASP A C 1
ATOM 2776 O O . ASP A 1 360 ? -2.731 -3.458 -15.795 1.00 97.12 360 ASP A O 1
ATOM 2780 N N . ALA A 1 361 ? -2.876 -1.325 -16.479 1.00 97.44 361 ALA A N 1
ATOM 2781 C CA . ALA A 1 361 ? -2.326 -1.563 -17.813 1.00 97.44 36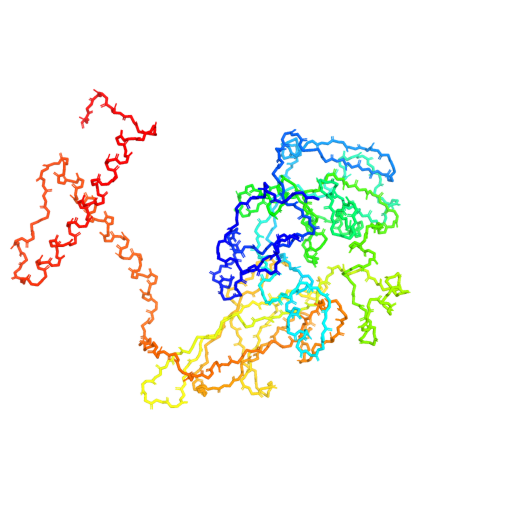1 ALA A CA 1
ATOM 2782 C C . ALA A 1 361 ? -0.948 -2.239 -17.753 1.00 97.44 361 ALA A C 1
ATOM 2784 O O . ALA A 1 361 ? -0.206 -2.039 -16.780 1.00 97.44 361 ALA A O 1
ATOM 2785 N N . TRP A 1 362 ? -0.544 -2.917 -18.832 1.00 97.75 362 TRP A N 1
ATOM 2786 C CA . TRP A 1 362 ? 0.860 -3.294 -19.022 1.00 97.75 362 TRP A CA 1
ATOM 2787 C C . TRP A 1 362 ? 1.749 -2.083 -18.755 1.00 97.75 362 TRP A C 1
ATOM 2789 O O . TRP A 1 362 ? 1.513 -0.971 -19.240 1.00 97.75 362 TRP A O 1
ATOM 2799 N N . VAL A 1 363 ? 2.749 -2.280 -17.906 1.00 94.31 363 VAL A N 1
ATOM 2800 C CA . VAL A 1 363 ? 3.733 -1.235 -17.646 1.00 94.31 363 VAL A CA 1
ATOM 2801 C C . VAL A 1 363 ? 4.612 -1.090 -18.875 1.00 94.31 363 VAL A C 1
ATOM 2803 O O . VAL A 1 363 ? 4.974 -2.079 -19.504 1.00 94.31 363 VAL A O 1
ATOM 2806 N N . ARG A 1 364 ? 4.946 0.156 -19.209 1.00 91.44 364 ARG A N 1
ATOM 2807 C CA . ARG A 1 364 ? 5.913 0.492 -20.251 1.00 91.44 364 ARG A CA 1
ATOM 2808 C C . ARG A 1 364 ? 7.037 1.321 -19.643 1.00 91.44 364 ARG A C 1
ATOM 2810 O O . ARG A 1 364 ? 6.787 2.330 -18.970 1.00 91.44 364 ARG A O 1
ATOM 2817 N N . ARG A 1 365 ? 8.276 0.907 -19.876 1.00 88.81 365 ARG A N 1
ATOM 2818 C CA . ARG A 1 365 ? 9.474 1.678 -19.536 1.00 88.81 365 ARG A CA 1
ATOM 2819 C C . ARG A 1 365 ? 10.342 1.790 -20.772 1.00 88.81 365 ARG A C 1
ATOM 2821 O O . ARG A 1 365 ? 10.692 0.789 -21.386 1.00 88.81 365 ARG A O 1
ATOM 2828 N N . VAL A 1 366 ? 10.652 3.023 -21.149 1.00 82.44 366 VAL A N 1
ATOM 2829 C CA . VAL A 1 366 ? 11.578 3.285 -22.247 1.00 82.44 366 VAL A CA 1
ATOM 2830 C C . VAL A 1 366 ? 12.962 2.849 -21.783 1.00 82.44 366 VAL A C 1
ATOM 2832 O O . VAL A 1 366 ? 13.423 3.278 -20.725 1.00 82.44 366 VAL A O 1
ATOM 2835 N N . LEU A 1 367 ? 13.608 1.988 -22.562 1.00 74.38 367 LEU A N 1
ATOM 2836 C CA . LEU A 1 367 ? 15.040 1.758 -22.450 1.00 74.38 367 LEU A CA 1
ATOM 2837 C C . LEU A 1 367 ? 15.686 3.073 -22.897 1.00 74.38 367 LEU A C 1
ATOM 2839 O O . LEU A 1 367 ? 15.584 3.415 -24.075 1.00 74.38 367 LEU A O 1
ATOM 2843 N N . CYS A 1 368 ? 16.191 3.872 -21.948 1.00 55.66 368 CYS A N 1
ATOM 2844 C CA . CYS A 1 368 ? 16.663 5.231 -22.223 1.00 55.66 368 CYS A CA 1
ATOM 2845 C C . CYS A 1 368 ? 17.528 5.287 -23.485 1.00 55.66 368 CYS A C 1
ATOM 2847 O O . CYS A 1 368 ? 18.474 4.515 -23.628 1.00 55.66 368 CYS A O 1
ATOM 2849 N N . GLU A 1 369 ? 17.242 6.271 -24.343 1.00 46.31 369 GLU A N 1
ATOM 2850 C CA . GLU A 1 369 ? 18.210 6.776 -25.307 1.00 46.31 369 GLU A CA 1
ATOM 2851 C C . GLU A 1 369 ? 19.497 7.127 -24.549 1.00 46.31 369 GLU A C 1
ATOM 2853 O O . GLU A 1 369 ? 19.499 8.008 -23.686 1.00 46.31 369 GLU A O 1
ATOM 2858 N N . LEU A 1 370 ? 20.603 6.453 -24.868 1.00 41.09 370 LEU A N 1
ATOM 2859 C CA . LEU A 1 370 ? 21.959 6.823 -24.448 1.00 41.09 370 LEU A CA 1
ATOM 2860 C C . LEU A 1 370 ? 22.401 8.136 -25.134 1.00 41.09 370 LEU A C 1
ATOM 2862 O O . LEU A 1 370 ? 23.468 8.217 -25.729 1.00 41.09 370 LEU A O 1
ATOM 2866 N N . ASN A 1 371 ? 21.582 9.185 -25.076 1.00 33.47 371 ASN A N 1
ATOM 2867 C CA . ASN A 1 371 ? 21.875 10.505 -25.621 1.00 33.47 371 ASN A CA 1
ATOM 2868 C C . ASN A 1 371 ? 22.332 11.435 -24.484 1.00 33.47 371 ASN A C 1
ATOM 2870 O O . ASN A 1 371 ? 21.589 12.303 -24.034 1.00 33.47 371 ASN A O 1
ATOM 2874 N N . GLY A 1 372 ? 23.573 11.247 -24.013 1.00 33.84 372 GLY A N 1
ATOM 2875 C CA . GLY A 1 372 ? 24.314 12.299 -23.295 1.00 33.84 372 GLY A CA 1
ATOM 2876 C C . GLY A 1 372 ? 24.725 12.054 -21.837 1.00 33.84 372 GLY A C 1
ATOM 2877 O O . GLY A 1 372 ? 25.304 12.958 -21.240 1.00 33.84 372 GLY A O 1
ATOM 2878 N N . LEU A 1 373 ? 24.498 10.872 -21.254 1.00 28.44 373 LEU A N 1
ATOM 2879 C CA . LEU A 1 373 ? 25.108 10.500 -19.965 1.00 28.44 373 LEU A CA 1
ATOM 2880 C C . LEU A 1 373 ? 26.392 9.685 -20.198 1.00 28.44 373 LEU A C 1
ATOM 2882 O O . LEU A 1 373 ? 26.415 8.856 -21.110 1.00 28.44 373 LEU A O 1
ATOM 2886 N N . PRO A 1 374 ? 27.466 9.904 -19.413 1.00 26.59 374 PRO A N 1
ATOM 2887 C CA . PRO A 1 374 ? 28.707 9.164 -19.580 1.00 26.59 374 PRO A CA 1
ATOM 2888 C C . PRO A 1 374 ? 28.451 7.666 -19.401 1.00 26.59 374 PRO A C 1
ATOM 2890 O O . PRO A 1 374 ? 27.909 7.218 -18.391 1.00 26.59 374 PRO A O 1
ATOM 2893 N N . ILE A 1 375 ? 28.853 6.914 -20.421 1.00 34.97 375 ILE A N 1
ATOM 2894 C CA . ILE A 1 375 ? 28.854 5.457 -20.476 1.00 34.97 375 ILE A CA 1
ATOM 2895 C C . ILE A 1 375 ? 29.651 4.939 -19.274 1.00 34.97 375 ILE A C 1
ATOM 2897 O O . ILE A 1 375 ? 30.877 5.051 -19.236 1.00 34.97 375 ILE A O 1
ATOM 2901 N N . VAL A 1 376 ? 28.968 4.368 -18.280 1.00 33.56 376 VAL A N 1
ATOM 2902 C CA . VAL A 1 376 ? 29.641 3.551 -17.269 1.00 33.56 376 VAL A CA 1
ATOM 2903 C C . VAL A 1 376 ? 29.911 2.205 -17.928 1.00 33.56 376 VAL A C 1
ATOM 2905 O O . VAL A 1 376 ? 29.009 1.386 -18.084 1.00 33.56 376 VAL A O 1
ATOM 2908 N N . PHE A 1 377 ? 31.157 1.980 -18.341 1.00 28.75 377 PHE A N 1
ATOM 2909 C CA . PHE A 1 377 ? 31.636 0.649 -18.696 1.00 28.75 377 PHE A CA 1
ATOM 2910 C C . PHE A 1 377 ? 31.592 -0.230 -17.443 1.00 28.75 377 PHE A C 1
ATOM 2912 O O . PHE A 1 377 ? 32.561 -0.314 -16.688 1.00 28.75 377 PHE A O 1
ATOM 2919 N N . VAL A 1 378 ? 30.463 -0.892 -17.201 1.00 34.22 378 VAL A N 1
ATOM 2920 C CA . VAL A 1 378 ? 30.424 -2.013 -16.267 1.00 34.22 378 VAL A CA 1
ATOM 2921 C C . VAL A 1 378 ? 30.912 -3.226 -17.044 1.00 34.22 378 VAL A C 1
ATOM 2923 O O . VAL A 1 378 ? 30.137 -3.934 -17.681 1.00 34.22 378 VAL A O 1
ATOM 2926 N N . ALA A 1 379 ? 32.228 -3.451 -17.022 1.00 27.31 379 ALA A N 1
ATOM 2927 C CA . ALA A 1 379 ? 32.782 -4.744 -17.403 1.00 27.31 379 ALA A CA 1
ATOM 2928 C C . ALA A 1 379 ? 32.024 -5.842 -16.632 1.00 27.31 379 ALA A C 1
ATOM 2930 O O . ALA A 1 379 ? 31.740 -5.642 -15.444 1.00 27.31 379 ALA A O 1
ATOM 2931 N N . PRO A 1 380 ? 31.705 -6.995 -17.247 1.00 32.66 380 PRO A N 1
ATOM 2932 C CA . PRO A 1 380 ? 30.936 -8.039 -16.593 1.00 32.66 380 PRO A CA 1
ATOM 2933 C C . PRO A 1 380 ? 31.790 -8.644 -15.478 1.00 32.66 380 PRO A C 1
ATOM 2935 O O . PRO A 1 380 ? 32.560 -9.582 -15.671 1.00 32.66 380 PRO A O 1
ATOM 2938 N N . ARG A 1 381 ? 31.681 -8.087 -14.274 1.00 35.19 381 ARG A N 1
ATOM 2939 C CA . ARG A 1 381 ? 32.199 -8.695 -13.055 1.00 35.19 381 ARG A CA 1
ATOM 2940 C C . ARG A 1 381 ? 31.011 -9.084 -12.202 1.00 35.19 381 ARG A C 1
ATOM 2942 O O . ARG A 1 381 ? 30.525 -8.310 -11.384 1.00 35.19 381 ARG A O 1
ATOM 2949 N N . ARG A 1 382 ? 30.574 -10.328 -12.427 1.00 36.78 382 ARG A N 1
ATOM 2950 C CA . ARG A 1 382 ? 29.768 -11.130 -11.501 1.00 36.78 382 ARG A CA 1
ATOM 2951 C C . ARG A 1 382 ? 30.024 -10.705 -10.051 1.00 36.78 382 ARG A C 1
ATOM 2953 O O . ARG A 1 382 ? 31.159 -10.785 -9.589 1.00 36.78 382 ARG A O 1
ATOM 2960 N N . MET A 1 383 ? 28.960 -10.353 -9.330 1.00 38.31 383 MET A N 1
ATOM 2961 C CA . MET A 1 383 ? 28.849 -10.602 -7.885 1.00 38.31 383 MET A CA 1
ATOM 2962 C C . MET A 1 383 ? 29.949 -9.996 -6.978 1.00 38.31 383 MET A C 1
ATOM 2964 O O . MET A 1 383 ? 30.186 -10.499 -5.880 1.00 38.31 383 MET A O 1
ATOM 2968 N N . ALA A 1 384 ? 30.642 -8.937 -7.413 1.00 40.50 384 ALA A N 1
ATOM 2969 C CA . ALA A 1 384 ? 31.821 -8.433 -6.704 1.00 40.50 384 ALA A CA 1
ATOM 2970 C C . ALA A 1 384 ? 31.588 -7.154 -5.892 1.00 40.50 384 ALA A C 1
ATOM 2972 O O . ALA A 1 384 ? 32.359 -6.933 -4.975 1.00 40.50 384 ALA A O 1
ATOM 2973 N N . ILE A 1 385 ? 30.568 -6.328 -6.162 1.00 45.88 385 ILE A N 1
ATOM 2974 C CA . ILE A 1 385 ? 30.425 -5.016 -5.489 1.00 45.88 385 ILE A CA 1
ATOM 2975 C C . ILE A 1 385 ? 29.999 -5.172 -4.026 1.00 45.88 385 ILE A C 1
ATOM 2977 O O . ILE A 1 385 ? 30.669 -4.629 -3.154 1.00 45.88 385 ILE A O 1
ATOM 2981 N N . ALA A 1 386 ? 28.980 -5.987 -3.731 1.00 45.97 386 ALA A N 1
ATOM 2982 C CA . ALA A 1 386 ? 28.614 -6.303 -2.346 1.00 45.97 386 ALA A CA 1
ATOM 2983 C C . ALA A 1 386 ? 29.796 -6.935 -1.588 1.00 45.97 386 ALA A C 1
ATOM 2985 O O . ALA A 1 386 ? 30.106 -6.542 -0.469 1.00 45.97 386 ALA A O 1
ATOM 2986 N N . ARG A 1 387 ? 30.540 -7.840 -2.242 1.00 50.66 387 ARG A N 1
ATOM 2987 C CA . ARG A 1 387 ? 31.761 -8.429 -1.675 1.00 50.66 387 ARG A CA 1
ATOM 2988 C C . ARG A 1 387 ? 32.883 -7.405 -1.502 1.00 50.66 387 ARG A C 1
ATOM 2990 O O . ARG A 1 387 ? 33.586 -7.490 -0.514 1.00 50.66 387 ARG A O 1
ATOM 2997 N N . LEU A 1 388 ? 33.050 -6.434 -2.402 1.00 49.22 388 LEU A N 1
ATOM 2998 C CA . LEU A 1 388 ? 34.067 -5.386 -2.285 1.00 49.22 388 LEU A CA 1
ATOM 2999 C C . LEU A 1 388 ? 33.754 -4.438 -1.130 1.00 49.22 388 LEU A C 1
ATOM 3001 O O . LEU A 1 388 ? 34.673 -4.057 -0.420 1.00 49.22 388 LEU A O 1
ATOM 3005 N N . PHE A 1 389 ? 32.481 -4.081 -0.931 1.00 58.50 389 PHE A N 1
ATOM 3006 C CA . PHE A 1 389 ? 32.049 -3.296 0.225 1.00 58.50 389 PHE A CA 1
ATOM 3007 C C . PHE A 1 389 ? 32.250 -4.070 1.530 1.00 58.50 389 PHE A C 1
ATOM 3009 O O . PHE A 1 389 ? 32.821 -3.515 2.466 1.00 58.50 389 PHE A O 1
ATOM 3016 N N . HIS A 1 390 ? 31.877 -5.355 1.576 1.00 61.41 390 HIS A N 1
ATOM 3017 C CA . HIS A 1 390 ? 32.162 -6.211 2.730 1.00 61.41 390 HIS A CA 1
ATOM 3018 C C . HIS A 1 390 ? 33.667 -6.352 2.981 1.00 61.41 390 HIS A C 1
ATOM 3020 O O . HIS A 1 390 ? 34.114 -6.102 4.088 1.00 61.41 390 HIS A O 1
ATOM 3026 N N . TYR A 1 391 ? 34.477 -6.629 1.957 1.00 65.69 391 TYR A N 1
ATOM 3027 C CA . TYR A 1 391 ? 35.929 -6.740 2.105 1.00 65.69 391 TYR A CA 1
ATOM 3028 C C . TYR A 1 391 ? 36.596 -5.413 2.465 1.00 65.69 391 TYR A C 1
ATOM 3030 O O . TYR A 1 391 ? 37.581 -5.421 3.192 1.00 65.69 391 TYR A O 1
ATOM 3038 N N . ALA A 1 392 ? 36.082 -4.276 1.993 1.00 69.06 392 ALA A N 1
ATOM 3039 C CA . ALA A 1 392 ? 36.578 -2.963 2.392 1.00 69.06 392 ALA A CA 1
ATOM 3040 C C . ALA A 1 392 ? 36.247 -2.669 3.862 1.00 69.06 392 ALA A C 1
ATOM 3042 O O . ALA A 1 392 ? 37.113 -2.193 4.593 1.00 69.06 392 ALA A O 1
ATOM 3043 N N . PHE A 1 393 ? 35.031 -2.994 4.307 1.00 74.69 393 PHE A N 1
ATOM 3044 C CA . PHE A 1 393 ? 34.625 -2.870 5.706 1.00 74.69 393 PHE A CA 1
ATOM 3045 C C . PHE A 1 393 ? 35.425 -3.813 6.618 1.00 74.69 393 PHE A C 1
ATOM 3047 O O . PHE A 1 393 ? 35.972 -3.371 7.626 1.00 74.69 393 PHE A O 1
ATOM 3054 N N . ASP A 1 394 ? 35.579 -5.079 6.226 1.00 81.25 394 ASP A N 1
ATOM 3055 C CA . ASP A 1 394 ? 36.367 -6.080 6.949 1.00 81.25 394 ASP A CA 1
ATOM 3056 C C . ASP A 1 394 ? 37.843 -5.683 7.013 1.00 81.25 394 ASP A C 1
ATOM 3058 O O . ASP A 1 394 ? 38.476 -5.813 8.058 1.00 81.25 394 ASP A O 1
ATOM 3062 N N . ALA A 1 395 ? 38.400 -5.145 5.926 1.00 82.50 395 ALA A N 1
ATOM 3063 C CA . ALA A 1 395 ? 39.762 -4.629 5.913 1.00 82.50 395 ALA A CA 1
ATOM 3064 C C . ALA A 1 395 ? 39.903 -3.453 6.898 1.00 82.50 395 ALA A C 1
ATOM 3066 O O . ALA A 1 395 ? 40.817 -3.432 7.719 1.00 82.50 395 ALA A O 1
ATOM 3067 N N . VAL A 1 396 ? 38.975 -2.496 6.894 1.00 86.62 396 VAL A N 1
ATOM 3068 C CA . VAL A 1 396 ? 38.981 -1.407 7.884 1.00 86.62 396 VAL A CA 1
ATOM 3069 C C . VAL A 1 396 ? 38.901 -1.952 9.317 1.00 86.62 396 VAL A C 1
ATOM 3071 O O . VAL A 1 396 ? 39.667 -1.527 10.179 1.00 86.62 396 VAL A O 1
ATOM 3074 N N . LEU A 1 397 ? 38.049 -2.945 9.574 1.00 86.81 397 LEU A N 1
ATOM 3075 C CA . LEU A 1 397 ? 37.932 -3.571 10.890 1.00 86.81 397 LEU A CA 1
ATOM 3076 C C . LEU A 1 397 ? 39.238 -4.263 11.315 1.00 86.81 397 LEU A C 1
ATOM 3078 O O . LEU A 1 397 ? 39.686 -4.096 12.449 1.00 86.81 397 LEU A O 1
ATOM 3082 N N . ILE A 1 398 ? 39.877 -5.005 10.409 1.00 89.88 398 ILE A N 1
ATOM 3083 C CA . ILE A 1 398 ? 41.142 -5.705 10.664 1.00 89.88 398 ILE A CA 1
ATOM 3084 C C . ILE A 1 398 ? 42.266 -4.709 10.974 1.00 89.88 398 ILE A C 1
ATOM 3086 O O . ILE A 1 398 ? 43.030 -4.935 11.917 1.00 89.88 398 ILE A O 1
ATOM 3090 N N . SER A 1 399 ? 42.376 -3.599 10.234 1.00 91.69 399 SER A N 1
ATOM 3091 C CA . SER A 1 399 ? 43.390 -2.580 10.528 1.00 91.69 399 SER A CA 1
ATOM 3092 C C . SER A 1 399 ? 43.116 -1.862 11.854 1.00 91.69 399 SER A C 1
ATOM 3094 O O . SER A 1 399 ? 44.054 -1.624 12.616 1.00 91.69 399 SER A O 1
ATOM 3096 N N . THR A 1 400 ? 41.852 -1.589 12.197 1.00 91.94 400 THR A N 1
ATOM 3097 C CA . THR A 1 400 ? 41.470 -1.029 13.507 1.00 91.94 400 THR A CA 1
ATOM 3098 C C . THR A 1 400 ? 41.774 -1.992 14.662 1.00 91.94 400 THR A C 1
ATOM 3100 O O . THR A 1 400 ? 42.265 -1.563 15.708 1.00 91.94 400 THR A O 1
ATOM 3103 N N . VAL A 1 401 ? 41.567 -3.303 14.487 1.00 91.00 401 VAL A N 1
ATOM 3104 C CA . VAL A 1 401 ? 41.960 -4.321 15.481 1.00 91.00 401 VAL A CA 1
ATOM 3105 C C . VAL A 1 401 ? 43.481 -4.372 15.643 1.00 91.00 401 VAL A C 1
ATOM 3107 O O . VAL A 1 401 ? 43.969 -4.392 16.773 1.00 91.00 401 VAL A O 1
ATOM 3110 N N . ALA A 1 402 ? 44.244 -4.336 14.546 1.00 90.38 402 ALA A N 1
ATOM 3111 C CA . ALA A 1 402 ? 45.706 -4.292 14.597 1.00 90.38 402 ALA A CA 1
ATOM 3112 C C . ALA A 1 402 ? 46.219 -3.045 15.342 1.00 90.38 402 ALA A C 1
ATOM 3114 O O . ALA A 1 402 ? 47.137 -3.154 16.159 1.00 90.38 402 ALA A O 1
ATOM 3115 N N . ALA A 1 403 ? 45.582 -1.885 15.142 1.00 92.06 403 ALA A N 1
ATOM 3116 C CA . ALA A 1 403 ? 45.862 -0.676 15.914 1.00 92.06 403 ALA A CA 1
ATOM 3117 C C . ALA A 1 403 ? 45.595 -0.884 17.419 1.00 92.06 403 ALA A C 1
ATOM 3119 O O . ALA A 1 403 ? 46.441 -0.551 18.250 1.00 92.06 403 ALA A O 1
ATOM 3120 N N . GLY A 1 404 ? 44.478 -1.520 17.787 1.00 89.94 404 GLY A N 1
ATOM 3121 C CA . GLY A 1 404 ? 44.172 -1.872 19.179 1.00 89.94 404 GLY A CA 1
ATOM 3122 C C . GLY A 1 404 ? 45.180 -2.839 19.820 1.00 89.94 404 GLY A C 1
ATOM 3123 O O . GLY A 1 404 ? 45.572 -2.660 20.979 1.00 89.94 404 GLY A O 1
ATOM 3124 N N . VAL A 1 405 ? 45.669 -3.832 19.068 1.00 89.38 405 VAL A N 1
ATOM 3125 C CA . VAL A 1 405 ? 46.744 -4.740 19.511 1.00 89.38 405 VAL A CA 1
ATOM 3126 C C . VAL A 1 405 ? 48.041 -3.967 19.737 1.00 89.38 405 VAL A C 1
ATOM 3128 O O . VAL A 1 405 ? 48.669 -4.132 20.784 1.00 89.38 405 VAL A O 1
ATOM 3131 N N . ARG A 1 406 ? 48.411 -3.057 18.830 1.00 89.69 406 ARG A N 1
ATOM 3132 C CA . ARG A 1 406 ? 49.584 -2.187 18.996 1.00 89.69 406 ARG A CA 1
ATOM 3133 C C . ARG A 1 406 ? 49.477 -1.320 20.247 1.00 89.69 406 ARG A C 1
ATOM 3135 O O . ARG A 1 406 ? 50.439 -1.233 21.005 1.00 89.69 406 ARG A O 1
ATOM 3142 N N . ARG A 1 407 ? 48.314 -0.710 20.500 1.00 87.75 407 ARG A N 1
ATOM 3143 C CA . ARG A 1 407 ? 48.080 0.146 21.679 1.00 87.75 407 ARG A CA 1
ATOM 3144 C C . ARG A 1 407 ? 48.108 -0.627 22.998 1.00 87.75 407 ARG A C 1
ATOM 3146 O O . ARG A 1 407 ? 48.552 -0.076 24.000 1.00 87.75 407 ARG A O 1
ATOM 3153 N N . SER A 1 408 ? 47.643 -1.876 23.006 1.00 85.62 408 SER A N 1
ATOM 3154 C CA . SER A 1 408 ? 47.562 -2.693 24.226 1.00 85.62 408 SER A CA 1
ATOM 3155 C C . SER A 1 408 ? 48.830 -3.500 24.522 1.00 85.62 408 SER A C 1
ATOM 31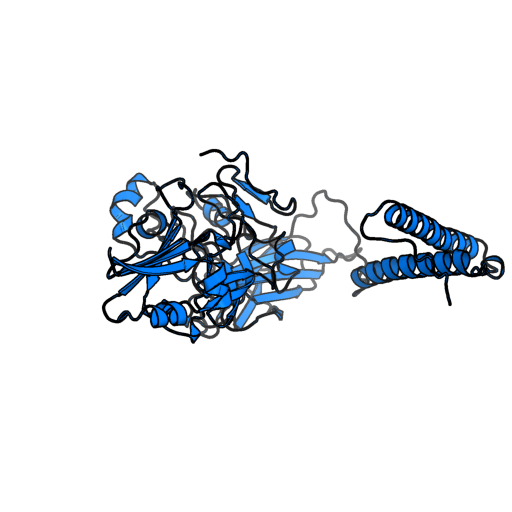57 O O . SER A 1 408 ? 49.157 -3.699 25.688 1.00 85.62 408 SER A O 1
ATOM 3159 N N . SER A 1 409 ? 49.556 -3.942 23.491 1.00 89.12 409 SER A N 1
ATOM 3160 C CA . SER A 1 409 ? 50.683 -4.880 23.622 1.00 89.12 409 SER A CA 1
ATOM 3161 C C . SER A 1 409 ? 52.020 -4.363 23.077 1.00 89.12 409 SER A C 1
ATOM 3163 O O . SER A 1 409 ? 53.058 -4.960 23.348 1.00 89.12 409 SER A O 1
ATOM 3165 N N . GLY A 1 410 ? 52.019 -3.277 22.297 1.00 86.75 410 GLY A N 1
ATOM 3166 C CA . GLY A 1 410 ? 53.208 -2.740 21.625 1.00 86.75 410 GLY A CA 1
ATOM 3167 C C . GLY A 1 410 ? 53.601 -3.456 20.325 1.00 86.75 410 GLY A C 1
ATOM 3168 O O . GLY A 1 410 ? 54.483 -2.970 19.619 1.00 86.75 410 GLY A O 1
ATOM 3169 N N . PHE A 1 411 ? 52.948 -4.566 19.965 1.00 88.75 411 PHE A N 1
ATOM 3170 C CA . PHE A 1 411 ? 53.231 -5.308 18.732 1.00 88.75 411 PHE A CA 1
ATOM 3171 C C . PHE A 1 411 ? 52.498 -4.720 17.523 1.00 88.75 411 PHE A C 1
ATOM 3173 O O . PHE A 1 411 ? 51.316 -4.398 17.597 1.00 88.75 411 PHE A O 1
ATOM 3180 N N . THR A 1 412 ? 53.187 -4.624 16.386 1.00 89.31 412 THR A N 1
ATOM 3181 C CA . THR A 1 412 ? 52.629 -4.130 15.118 1.00 89.31 412 THR A CA 1
ATOM 3182 C C . THR A 1 412 ? 52.964 -5.092 13.978 1.00 89.31 412 THR A C 1
ATOM 3184 O O . THR A 1 412 ? 54.013 -5.745 14.035 1.00 89.31 412 THR A O 1
ATOM 3187 N N . PRO A 1 413 ? 52.126 -5.194 12.929 1.00 89.12 413 PRO A N 1
ATOM 3188 C CA . PRO A 1 413 ? 52.513 -5.881 11.703 1.00 89.12 413 PRO A CA 1
ATOM 3189 C C . PRO A 1 413 ? 53.822 -5.308 11.142 1.00 89.12 413 PRO A C 1
ATOM 3191 O O . PRO A 1 413 ? 53.982 -4.092 11.048 1.00 89.12 413 PRO A O 1
ATOM 3194 N N . ASN A 1 414 ? 54.760 -6.187 10.784 1.00 91.56 414 ASN A N 1
ATOM 3195 C CA . ASN A 1 414 ? 56.060 -5.795 10.241 1.00 91.56 414 ASN A CA 1
ATOM 3196 C C . ASN A 1 414 ? 55.962 -5.571 8.723 1.00 91.56 414 ASN A C 1
ATOM 3198 O O . ASN A 1 414 ? 56.175 -6.499 7.940 1.00 91.56 414 ASN A O 1
ATOM 3202 N N . SER A 1 415 ? 55.636 -4.348 8.304 1.00 86.62 415 SER A N 1
ATOM 3203 C CA . SER A 1 415 ? 55.568 -3.983 6.884 1.00 86.62 415 SER A CA 1
ATOM 3204 C C . SER A 1 415 ? 56.944 -3.921 6.207 1.00 86.62 415 SER A C 1
ATOM 3206 O O . SER A 1 415 ? 57.028 -4.081 4.989 1.00 86.62 415 SER A O 1
ATOM 3208 N N . GLU A 1 416 ? 58.045 -3.799 6.959 1.00 88.06 416 GLU A N 1
ATOM 3209 C CA . GLU A 1 416 ? 59.411 -3.804 6.408 1.00 88.06 416 GLU A CA 1
ATOM 3210 C C . GLU A 1 416 ? 59.797 -5.157 5.796 1.00 88.06 416 GLU A C 1
ATOM 3212 O O . GLU A 1 416 ? 60.639 -5.216 4.897 1.00 88.06 416 GLU A O 1
ATOM 3217 N N . ALA A 1 417 ? 59.136 -6.239 6.221 1.00 90.69 417 ALA A N 1
ATOM 3218 C CA . ALA A 1 417 ? 59.288 -7.568 5.633 1.00 90.69 417 ALA A CA 1
ATOM 3219 C C . ALA A 1 417 ? 58.708 -7.676 4.204 1.00 90.69 417 ALA A C 1
ATOM 3221 O O . ALA A 1 417 ? 58.975 -8.656 3.507 1.00 90.69 417 ALA A O 1
ATOM 3222 N N . ILE A 1 418 ? 57.932 -6.686 3.744 1.00 90.81 418 ILE A N 1
ATOM 3223 C CA . ILE A 1 418 ? 57.383 -6.633 2.384 1.00 90.81 418 ILE A CA 1
ATOM 3224 C C . ILE A 1 418 ? 58.462 -6.090 1.443 1.00 90.81 418 ILE A C 1
ATOM 3226 O O . ILE A 1 418 ? 58.843 -4.920 1.525 1.00 90.81 418 ILE A O 1
ATOM 3230 N N . SER A 1 419 ? 58.966 -6.936 0.544 1.00 86.44 419 SER A N 1
ATOM 3231 C CA . SER A 1 419 ? 60.066 -6.606 -0.375 1.00 86.44 419 SER A CA 1
ATOM 3232 C C . SER A 1 419 ? 59.687 -5.588 -1.455 1.00 86.44 419 SER A C 1
ATOM 3234 O O . SER A 1 419 ? 60.525 -4.771 -1.834 1.00 86.44 419 SER A O 1
ATOM 3236 N N . ASP A 1 420 ? 58.439 -5.605 -1.927 1.00 91.62 420 ASP A N 1
ATOM 3237 C CA . ASP A 1 420 ? 57.940 -4.667 -2.934 1.00 91.62 420 ASP A CA 1
ATOM 3238 C C . ASP A 1 420 ? 57.603 -3.298 -2.301 1.00 91.62 420 ASP A C 1
ATOM 3240 O O . ASP A 1 420 ? 56.767 -3.230 -1.392 1.00 91.62 420 ASP A O 1
ATOM 3244 N N . PRO A 1 421 ? 58.213 -2.190 -2.766 1.00 84.00 421 PRO A N 1
ATOM 3245 C CA . PRO A 1 421 ? 58.026 -0.869 -2.165 1.00 84.00 421 PRO A CA 1
ATOM 3246 C C . PRO A 1 421 ? 56.618 -0.292 -2.375 1.00 84.00 421 PRO A C 1
ATOM 3248 O O . PRO A 1 421 ? 56.135 0.470 -1.535 1.00 84.00 421 PRO A O 1
ATOM 3251 N N . THR A 1 422 ? 55.934 -0.668 -3.456 1.00 82.31 422 THR A N 1
ATOM 3252 C CA . THR A 1 422 ? 54.556 -0.245 -3.730 1.00 82.31 422 THR A CA 1
ATOM 3253 C C . THR A 1 422 ? 53.598 -0.949 -2.778 1.00 82.31 422 THR A C 1
ATOM 3255 O O . THR A 1 422 ? 52.770 -0.300 -2.141 1.00 82.31 422 THR A O 1
ATOM 3258 N N . ILE A 1 423 ? 53.745 -2.268 -2.619 1.00 77.00 423 ILE A N 1
ATOM 3259 C CA . ILE A 1 423 ? 52.913 -3.063 -1.705 1.00 77.00 423 ILE A CA 1
ATOM 3260 C C . ILE A 1 423 ? 53.167 -2.648 -0.255 1.00 77.00 423 ILE A C 1
ATOM 3262 O O . ILE A 1 423 ? 52.214 -2.512 0.512 1.00 77.00 423 ILE A O 1
ATOM 3266 N N . ARG A 1 424 ? 54.424 -2.367 0.111 1.00 88.62 424 ARG A N 1
ATOM 3267 C CA . ARG A 1 424 ? 54.775 -1.827 1.429 1.00 88.62 424 ARG A CA 1
ATOM 3268 C C . ARG A 1 424 ? 54.046 -0.514 1.708 1.00 88.62 424 ARG A C 1
ATOM 3270 O O . ARG A 1 424 ? 53.365 -0.405 2.720 1.00 88.62 424 ARG A O 1
ATOM 3277 N N . SER A 1 425 ? 54.095 0.437 0.773 1.00 83.56 425 SER A N 1
ATOM 3278 C CA . SER A 1 425 ? 53.403 1.723 0.926 1.00 83.56 425 SER A CA 1
ATOM 3279 C C . SER A 1 425 ? 51.882 1.569 1.057 1.00 83.56 425 SER A C 1
ATOM 3281 O O . SER A 1 425 ? 51.251 2.292 1.828 1.00 83.56 425 SER A O 1
ATOM 3283 N N . ILE A 1 426 ? 51.282 0.619 0.333 1.00 81.69 426 ILE A N 1
ATOM 3284 C CA . ILE A 1 426 ? 49.851 0.310 0.445 1.00 81.69 426 ILE A CA 1
ATOM 3285 C C . ILE A 1 426 ? 49.531 -0.282 1.823 1.00 81.69 426 ILE A C 1
ATOM 3287 O O . ILE A 1 426 ? 48.565 0.151 2.451 1.00 81.69 426 ILE A O 1
ATOM 3291 N N . ALA A 1 427 ? 50.343 -1.223 2.309 1.00 82.69 427 ALA A N 1
ATOM 3292 C CA . ALA A 1 427 ? 50.176 -1.827 3.628 1.00 82.69 427 ALA A CA 1
ATOM 3293 C C . ALA A 1 427 ? 50.301 -0.785 4.754 1.00 82.69 427 ALA A C 1
ATOM 3295 O O . ALA A 1 427 ? 49.462 -0.762 5.652 1.00 82.69 427 ALA A O 1
ATOM 3296 N N . ASP A 1 428 ? 51.275 0.126 4.667 1.00 86.62 428 ASP A N 1
ATOM 3297 C CA . ASP A 1 428 ? 51.460 1.206 5.644 1.00 86.62 428 ASP A CA 1
ATOM 3298 C C . ASP A 1 428 ? 50.258 2.163 5.668 1.00 86.62 428 ASP A C 1
ATOM 3300 O O . ASP A 1 428 ? 49.746 2.506 6.735 1.00 86.62 428 ASP A O 1
ATOM 3304 N N . ARG A 1 429 ? 49.746 2.556 4.491 1.00 86.56 429 ARG A N 1
ATOM 3305 C CA . ARG A 1 429 ? 48.538 3.395 4.387 1.00 86.56 429 ARG A CA 1
ATOM 3306 C C . ARG A 1 429 ? 47.311 2.697 4.964 1.00 86.56 429 ARG A C 1
ATOM 3308 O O . ARG A 1 429 ? 46.539 3.319 5.685 1.00 86.56 429 ARG A O 1
ATOM 3315 N N . TYR A 1 430 ? 47.139 1.415 4.656 1.00 88.69 430 TYR A N 1
ATOM 3316 C CA . TYR A 1 430 ? 46.036 0.600 5.152 1.00 88.69 430 TYR A CA 1
ATOM 3317 C C . TYR A 1 430 ? 46.039 0.479 6.684 1.00 88.69 430 TYR A C 1
ATOM 3319 O O . TYR A 1 430 ? 45.002 0.674 7.319 1.00 88.69 430 TYR A O 1
ATOM 3327 N N . LEU A 1 431 ? 47.203 0.221 7.286 1.00 90.50 431 LEU A N 1
ATOM 3328 C CA . LEU A 1 431 ? 47.346 0.168 8.743 1.00 90.50 431 LEU A CA 1
ATOM 3329 C C . LEU A 1 431 ? 47.081 1.538 9.390 1.00 90.50 431 LEU A C 1
ATOM 3331 O O . LEU A 1 431 ? 46.405 1.602 10.414 1.00 90.50 431 LEU A O 1
ATOM 3335 N N . GLY A 1 432 ? 47.512 2.635 8.756 1.00 88.00 432 GLY A N 1
ATOM 3336 C CA . GLY A 1 432 ? 47.252 4.000 9.231 1.00 88.00 432 GLY A CA 1
ATOM 3337 C C . GLY A 1 432 ? 45.768 4.404 9.251 1.00 88.00 432 GLY A C 1
ATOM 3338 O O . GLY A 1 432 ? 45.345 5.164 10.127 1.00 88.00 432 GLY A O 1
ATOM 3339 N N . VAL A 1 433 ? 44.945 3.867 8.339 1.00 88.00 433 VAL A N 1
ATOM 3340 C CA . VAL A 1 433 ? 43.476 4.039 8.386 1.00 88.00 433 VAL A CA 1
ATOM 3341 C C . VAL A 1 433 ? 42.909 3.447 9.678 1.00 88.00 433 VAL A C 1
ATOM 3343 O O . VAL A 1 433 ? 42.096 4.085 10.349 1.00 88.00 433 VAL A O 1
ATOM 3346 N N . GLY A 1 434 ? 43.389 2.262 10.062 1.00 90.38 434 GLY A N 1
ATOM 3347 C CA . GLY A 1 434 ? 42.997 1.589 11.296 1.00 90.38 434 GLY A CA 1
ATOM 3348 C C . GLY A 1 434 ? 43.328 2.394 12.550 1.00 90.38 434 GLY A C 1
ATOM 3349 O O . GLY A 1 434 ? 42.486 2.493 13.442 1.00 90.38 434 GLY A O 1
ATOM 3350 N N . GLU A 1 435 ? 44.512 3.015 12.595 1.00 89.75 435 GLU A N 1
ATOM 3351 C CA . GLU A 1 435 ? 44.933 3.887 13.703 1.00 89.75 435 GLU A CA 1
ATOM 3352 C C . GLU A 1 435 ? 44.037 5.119 13.842 1.00 89.75 435 GLU A C 1
ATOM 3354 O O . GLU A 1 435 ? 43.578 5.424 14.940 1.00 89.75 435 GLU A O 1
ATOM 3359 N N . SER A 1 436 ? 43.712 5.769 12.722 1.00 88.75 436 SER A N 1
ATOM 3360 C CA . SER A 1 436 ? 42.852 6.960 12.708 1.00 88.75 436 SER A CA 1
ATOM 3361 C C . SER A 1 436 ? 41.449 6.656 13.246 1.00 88.75 436 SER A C 1
ATOM 3363 O O . SER A 1 436 ? 40.891 7.414 14.039 1.00 88.75 436 SER A O 1
ATOM 3365 N N . ILE A 1 437 ? 40.879 5.519 12.837 1.00 86.75 437 ILE A N 1
ATOM 3366 C CA . ILE A 1 437 ? 39.555 5.078 13.287 1.00 86.75 437 ILE A CA 1
ATOM 3367 C C . ILE A 1 437 ? 39.592 4.648 14.755 1.00 86.75 437 ILE A C 1
ATOM 3369 O O . ILE A 1 437 ? 38.683 4.990 15.510 1.00 86.75 437 ILE A O 1
ATOM 3373 N N . PHE A 1 438 ? 40.642 3.943 15.186 1.00 89.38 438 PHE A N 1
ATOM 3374 C CA . PHE A 1 438 ? 40.803 3.547 16.584 1.00 89.38 438 PHE A CA 1
ATOM 3375 C C . PHE A 1 438 ? 40.892 4.768 17.511 1.00 89.38 438 PHE A C 1
ATOM 3377 O O . PHE A 1 438 ? 40.207 4.812 18.533 1.00 89.38 438 PHE A O 1
ATOM 3384 N N . ASP A 1 439 ? 41.670 5.784 17.129 1.00 86.88 439 ASP A N 1
ATOM 3385 C CA . ASP A 1 439 ? 41.798 7.031 17.886 1.00 86.88 439 ASP A CA 1
ATOM 3386 C C . ASP A 1 439 ? 40.450 7.782 17.952 1.00 86.88 439 ASP A C 1
ATOM 3388 O O . ASP A 1 439 ? 40.078 8.296 19.011 1.00 86.88 439 ASP A O 1
ATOM 3392 N N . MET A 1 440 ? 39.664 7.780 16.865 1.00 84.50 440 MET A N 1
ATOM 3393 C CA . MET A 1 440 ? 38.307 8.343 16.850 1.00 84.50 440 MET A CA 1
ATOM 3394 C C . MET A 1 440 ? 37.369 7.599 17.812 1.00 84.50 440 MET A C 1
ATOM 3396 O O . MET A 1 440 ? 36.697 8.235 18.621 1.00 84.50 440 MET A O 1
ATOM 3400 N N . ILE A 1 441 ? 37.361 6.262 17.781 1.00 86.31 441 ILE A N 1
ATOM 3401 C CA . ILE A 1 441 ? 36.551 5.431 18.688 1.00 86.31 441 ILE A CA 1
ATOM 3402 C C . ILE A 1 441 ? 36.941 5.689 20.146 1.00 86.31 441 ILE A C 1
ATOM 3404 O O . ILE A 1 441 ? 36.069 5.855 21.000 1.00 86.31 441 ILE A O 1
ATOM 3408 N N . GLN A 1 442 ? 38.240 5.762 20.443 1.00 83.88 442 GLN A N 1
ATOM 3409 C CA . GLN A 1 442 ? 38.731 6.049 21.787 1.00 83.88 442 GLN A CA 1
ATOM 3410 C C . GLN A 1 442 ? 38.300 7.445 22.257 1.00 83.88 442 GLN A C 1
ATOM 3412 O O . GLN A 1 442 ? 37.840 7.593 23.391 1.00 83.88 442 GLN A O 1
ATOM 3417 N N . ALA A 1 443 ? 38.399 8.457 21.393 1.00 81.06 443 ALA A N 1
ATOM 3418 C CA . ALA A 1 443 ? 37.950 9.812 21.696 1.00 81.06 443 ALA A CA 1
ATOM 3419 C C . ALA A 1 443 ? 36.436 9.868 21.958 1.00 81.06 443 ALA A C 1
ATOM 3421 O O . ALA A 1 443 ? 36.002 10.510 22.916 1.00 81.06 443 ALA A O 1
ATOM 3422 N N . THR A 1 444 ? 35.627 9.163 21.164 1.00 84.25 444 THR A N 1
ATOM 3423 C CA . THR A 1 444 ? 34.178 9.058 21.386 1.00 84.25 444 THR A CA 1
ATOM 3424 C C . THR A 1 444 ? 33.863 8.330 22.690 1.00 84.25 444 THR A C 1
ATOM 3426 O O . THR A 1 444 ? 33.017 8.792 23.451 1.00 84.25 444 THR A O 1
ATOM 3429 N N . ALA A 1 445 ? 34.558 7.232 22.996 1.00 83.19 445 ALA A N 1
ATOM 3430 C CA . ALA A 1 445 ? 34.343 6.469 24.221 1.00 83.19 445 ALA A CA 1
ATOM 3431 C C . ALA A 1 445 ? 34.686 7.284 25.478 1.00 83.19 445 ALA A C 1
ATOM 3433 O O . ALA A 1 445 ? 33.918 7.283 26.433 1.00 83.19 445 ALA A O 1
ATOM 3434 N N . VAL A 1 446 ? 35.794 8.031 25.479 1.00 82.44 446 VAL A N 1
ATOM 3435 C CA . VAL A 1 446 ? 36.193 8.871 26.626 1.00 82.44 446 VAL A CA 1
ATOM 3436 C C . VAL A 1 446 ? 35.197 10.007 26.889 1.00 82.44 446 VAL A C 1
ATOM 3438 O O . VAL A 1 446 ? 35.006 10.386 28.042 1.00 82.44 446 VAL A O 1
ATOM 3441 N N . ASN A 1 447 ? 34.547 10.530 25.847 1.00 78.81 447 ASN A N 1
ATOM 3442 C CA . ASN A 1 447 ? 33.595 11.641 25.952 1.00 78.81 447 ASN A CA 1
ATOM 3443 C C . ASN A 1 447 ? 32.123 11.197 26.062 1.00 78.81 447 ASN A C 1
ATOM 3445 O O . ASN A 1 447 ? 31.228 12.039 26.109 1.00 78.81 447 ASN A O 1
ATOM 3449 N N . SER A 1 448 ? 31.854 9.891 26.089 1.00 84.69 448 SER A N 1
ATOM 3450 C CA . SER A 1 448 ? 30.502 9.329 26.093 1.00 84.69 448 SER A CA 1
ATOM 3451 C C . SER A 1 448 ? 30.066 8.902 27.492 1.00 84.69 448 SER A C 1
ATOM 3453 O O . SER A 1 448 ? 30.803 8.236 28.215 1.00 84.69 448 SER A O 1
ATOM 3455 N N . THR A 1 449 ? 28.816 9.200 27.853 1.00 85.06 449 THR A N 1
ATOM 3456 C CA . THR A 1 449 ? 28.193 8.736 29.107 1.00 85.06 449 THR A CA 1
ATOM 3457 C C . THR A 1 449 ? 27.943 7.226 29.138 1.00 85.06 449 THR A C 1
ATOM 3459 O O . THR A 1 449 ? 27.653 6.677 30.198 1.00 85.06 449 THR A O 1
ATOM 3462 N N . TYR A 1 450 ? 28.043 6.547 27.991 1.00 82.12 450 TYR A N 1
ATOM 3463 C CA . TYR A 1 450 ? 27.835 5.103 27.867 1.00 82.12 450 TYR A CA 1
ATOM 3464 C C . TYR A 1 450 ? 29.080 4.273 28.217 1.00 82.12 450 TYR A C 1
ATOM 3466 O O . TYR A 1 450 ? 28.973 3.060 28.395 1.00 82.12 450 TYR A O 1
ATOM 3474 N N . PHE A 1 451 ? 30.253 4.900 28.353 1.00 81.38 451 PHE A N 1
ATOM 3475 C CA . PHE A 1 451 ? 31.497 4.228 28.732 1.00 81.38 451 PHE A CA 1
ATOM 3476 C C . PHE A 1 451 ? 31.952 4.683 30.121 1.00 81.38 451 PHE A C 1
ATOM 3478 O O . PHE A 1 451 ? 31.856 5.851 30.488 1.00 81.38 451 PHE A O 1
ATOM 3485 N N . LYS A 1 452 ? 32.487 3.749 30.911 1.00 83.69 452 LYS A N 1
ATOM 3486 C CA . LYS A 1 452 ? 33.086 4.030 32.222 1.00 83.69 452 LYS A CA 1
ATOM 3487 C C . LYS A 1 452 ? 34.475 3.417 32.295 1.00 83.69 452 LYS A C 1
ATOM 3489 O O . LYS A 1 452 ? 34.700 2.319 31.791 1.00 83.69 452 LYS A O 1
ATOM 3494 N N . ARG A 1 453 ? 35.407 4.107 32.951 1.00 80.56 453 ARG A N 1
ATOM 3495 C CA . ARG A 1 453 ? 36.754 3.583 33.188 1.00 80.56 453 ARG A CA 1
ATOM 3496 C C . ARG A 1 453 ? 36.689 2.467 34.231 1.00 80.56 453 ARG A C 1
ATOM 3498 O O . ARG A 1 453 ? 36.247 2.707 35.352 1.00 80.56 453 ARG A O 1
ATOM 3505 N N . ASP A 1 454 ? 37.139 1.268 33.875 1.00 76.69 454 ASP A N 1
ATOM 3506 C CA . ASP A 1 454 ? 37.308 0.189 34.848 1.00 76.69 454 ASP A CA 1
ATOM 3507 C C . ASP A 1 454 ? 38.543 0.471 35.720 1.00 76.69 454 ASP A C 1
ATOM 3509 O O . ASP A 1 454 ? 39.653 0.665 35.219 1.00 76.69 454 ASP A O 1
ATOM 3513 N N . THR A 1 455 ? 38.348 0.549 37.035 1.00 73.94 455 THR A N 1
ATOM 3514 C CA . THR A 1 455 ? 39.400 0.855 38.013 1.00 73.94 455 THR A CA 1
ATOM 3515 C C . THR A 1 455 ? 40.189 -0.377 38.446 1.00 73.94 455 THR A C 1
ATOM 3517 O O . THR A 1 455 ? 41.178 -0.232 39.162 1.00 73.94 455 THR A O 1
ATOM 3520 N N . LYS A 1 456 ? 39.791 -1.584 38.019 1.00 66.31 456 LYS A N 1
ATOM 3521 C CA . LYS A 1 456 ? 40.462 -2.834 38.407 1.00 66.31 456 LYS A CA 1
ATOM 3522 C C . LYS A 1 456 ? 41.635 -3.245 37.509 1.00 66.31 456 LYS A C 1
ATOM 3524 O O . LYS A 1 456 ? 42.355 -4.160 37.891 1.00 66.31 456 LYS A O 1
ATOM 3529 N N . GLY A 1 457 ? 41.878 -2.543 36.398 1.00 57.19 457 GLY A N 1
ATOM 3530 C CA . GLY A 1 457 ? 42.933 -2.881 35.431 1.00 57.19 457 GLY A CA 1
ATOM 3531 C C . GLY A 1 457 ? 42.678 -4.212 34.698 1.00 57.19 457 GLY A C 1
ATOM 3532 O O . GLY A 1 457 ? 41.863 -5.018 35.152 1.00 57.19 457 GLY A O 1
ATOM 3533 N N . PRO A 1 458 ? 43.320 -4.456 33.542 1.00 59.22 458 PRO A N 1
ATOM 3534 C CA . PRO A 1 458 ? 43.190 -5.739 32.852 1.00 59.22 458 PRO A CA 1
ATOM 3535 C C . PRO A 1 458 ? 43.771 -6.863 33.728 1.00 59.22 458 PRO A C 1
ATOM 3537 O O . PRO A 1 458 ? 44.854 -6.698 34.292 1.00 59.22 458 PRO A O 1
ATOM 3540 N N . ARG A 1 459 ? 43.029 -7.968 33.879 1.00 49.53 459 ARG A N 1
ATOM 3541 C CA . ARG A 1 459 ? 43.521 -9.202 34.515 1.00 49.53 459 ARG A CA 1
ATOM 3542 C C . ARG A 1 459 ? 44.503 -9.937 33.622 1.00 49.53 459 ARG A C 1
ATOM 3544 O O . ARG A 1 459 ? 44.259 -9.938 32.395 1.00 49.53 459 ARG A O 1
#

InterPro domains:
  IPR000572 Oxidoreductase, molybdopterin-binding domain [PF00174] (49-222)
  IPR005066 Moybdenum cofactor oxidoreductase, dimerisation [PF03404] (250-365)
  IPR008335 Eukaryotic molybdopterin oxidoreductase [PR00407] (13-27)
  IPR008335 Eukaryotic molybdopterin oxidoreductase [PR00407] (34-50)
  IPR008335 Eukaryotic molybdopterin oxidoreductase [PR00407] (87-98)
  IPR008335 Eukaryotic molybdopterin oxidoreductase [PR00407] (98-110)
  IPR008335 Eukaryotic molybdopterin oxidoreductase [PR00407] (113-128)
  IPR008335 Eukaryotic molybdopterin oxidoreductase [PR00407] (168-184)
  IPR008335 Eukaryotic molybdopterin oxidoreductase [PR00407] (185-198)
  IPR008335 Eukaryotic molybdopterin oxidoreductase [PR00407] (201-214)
  IPR008335 Eukaryotic molybdopterin oxidoreductase [PR00407] (250-262)
  IPR008335 Eukaryotic molybdopterin oxidoreductase [PR00407] (277-291)
  IPR008335 Eukaryotic molybdopterin oxidoreductase [PR00407] (314-324)
  IPR008335 Eukaryotic molybdopterin oxidoreductase [PR00407] (337-349)
  IPR008335 Eukaryotic molybdopterin oxidoreductase [PR00407] (350-363)
  IPR013726 Mitofissin [PF08520] (385-453)
  IPR014756 Immunoglobulin E-set [SSF81296] (272-366)
  IPR036374 Oxidoreductase, molybdopterin-binding domain superfamily [G3DSA:3.90.420.10] (1-243)
  IPR036374 Oxidoreductase, molybdopterin-binding domain superfamily [SSF56524] (7-237)